Protein AF-A0A973HX67-F1 (afdb_monomer_lite)

Foldseek 3Di:
DVVLVVVCVVPVPPLVSQLVQQWADEPNDIDHNVRNVVQVVVVWDDDRRYTHHHDPPDDDDDDDDDDDDDDDDDDDDDDDPPPPPPQDPPQPPVRVVVVVVVVVVVVVLVVVVVVLLVQQLCFAPQVPFDWDDDDQATETERGDPVVSVVLVLLLVQLLVVVCVLDVFAFPDPDREYEAEYSDDVVLCVVPVDDLQDQWAADLVRLYTYGYQAAHFQQRGNSLSCQLRSLLSVCSGGAPCSVLFAPLLSLLSSCQRRVQWDAPPVVSHIDTLADNLLLLLLQLVCLVVVNADQQLCLQAPHPVRDDPSSSSVSNLLLSCCCPNPQVVLSSVLSVVSSVVSSPGRTGSVSSQVSCCVRQVGSVSVRVSSSVRSNPDDHDQQADDDPQKTAHLSNQKMKGHLDPQKDWDRPPADSFWNTKIDRPPAQAIETEGEDHCPDVPDDPVNCCVPPVVVVCVVFFPPWDKDWDDWLNWIKIKIKTWGDQPDPPPPPPDPDDDDDDDDDDDDDDDDDDDDDDDDDDDDDDDDDDDDDPPPDDPRPDTDMYMYIYTYDYDDSDDSADFGDDPVVCVVVSVGSDMTMGSHPPSDDPD

Sequence (587 aa):
MSAFQSAVEIDPNHEPSKIALGWGMVDGQWKNPEEAAALIDKGWRRDGANLFPPRAGVPAPKKPEKPEVASPPDSTRPGRITTPESILGKLTPQEQRRREKELERRREEREKFEEKKRREYEGVPWPHRSVIKSRNWQIECNSTPEVARTYQWIMEALSSTLGKIFKAPDVRSQRPVVKIYRNHDEFMLKTGMGGGVGGFYQPDSQNVVAYHGTFGLTGTTYTVLAHEGTHAFQGKKLARMGNYPNWFIEGMAVYFGDGSKLDYKKKKLVTGLIPRDRLFHIQEKISEGRHTPLSKLGGLPRNRFSGTHYADSWSVMHYLINGPDSKKGQRFLVDYWKLGERRRVGQRQFNDLAERYFDDIDQMEASWQEYVLSLKPDPAGEVDEDRFTSMDFMFSIVRPDERWQYVLDEIQDRDLVLMRIPETRNEIRVRILSKTEDTQRPQDWIDSELLPALRKKYRDVRTLSGDLGGLDAYVFEFYDRPPEPKKTEEEEGAGEAGEKGAGAGDTTGFSQKQGLSPQQDPPEPEGESEEAAEPAPEPLKHRSYILVGVSNAYELRGSFEQAQFNALLADLEWVAFSFEKILRNRW

Radius of gyration: 33.23 Å; chains: 1; bounding box: 86×93×93 Å

Structure (mmCIF, N/CA/C/O backbone):
data_AF-A0A973HX67-F1
#
_entry.id   AF-A0A973HX67-F1
#
loop_
_atom_site.group_PDB
_atom_site.id
_atom_site.type_symbol
_atom_site.label_atom_id
_atom_site.label_alt_id
_atom_site.label_comp_id
_atom_site.label_asym_id
_atom_site.label_entity_id
_atom_site.label_seq_id
_atom_site.pdbx_PDB_ins_code
_atom_site.Cartn_x
_atom_site.Cartn_y
_atom_site.Cartn_z
_atom_site.occupancy
_atom_site.B_iso_or_equiv
_atom_site.auth_seq_id
_atom_site.auth_comp_id
_atom_site.auth_asym_id
_atom_site.auth_atom_id
_atom_site.pdbx_PDB_model_num
ATOM 1 N N . MET A 1 1 ? 14.175 -28.004 -15.456 1.00 50.84 1 MET A N 1
ATOM 2 C CA . MET A 1 1 ? 13.866 -29.344 -16.007 1.00 50.84 1 MET A CA 1
ATOM 3 C C . MET A 1 1 ? 14.115 -30.471 -15.003 1.00 50.84 1 MET A C 1
ATOM 5 O O . MET A 1 1 ? 13.206 -31.272 -14.850 1.00 50.84 1 MET A O 1
ATOM 9 N N . SER A 1 2 ? 15.239 -30.520 -14.266 1.00 58.53 2 SER A N 1
ATOM 10 C CA . SER A 1 2 ? 15.505 -31.639 -13.331 1.00 58.53 2 SER A CA 1
ATOM 11 C C . SER A 1 2 ? 14.494 -31.773 -12.180 1.00 58.53 2 SER A C 1
ATOM 13 O O . SER A 1 2 ? 14.138 -32.885 -11.819 1.00 58.53 2 SER A O 1
ATOM 15 N N . ALA A 1 3 ? 13.945 -30.667 -11.660 1.00 62.31 3 ALA A N 1
ATOM 16 C CA . ALA A 1 3 ? 12.949 -30.710 -10.581 1.00 62.31 3 ALA A CA 1
ATOM 17 C C . ALA A 1 3 ? 11.626 -31.391 -10.987 1.00 62.31 3 ALA A C 1
ATOM 19 O O . ALA A 1 3 ? 11.030 -32.108 -10.188 1.00 62.31 3 ALA A O 1
ATOM 20 N N . PHE A 1 4 ? 11.180 -31.209 -12.236 1.00 64.19 4 PHE A N 1
ATOM 21 C CA . PHE A 1 4 ? 9.968 -31.861 -12.737 1.00 64.19 4 PHE A CA 1
ATOM 22 C C . PHE A 1 4 ? 10.191 -33.355 -12.984 1.00 64.19 4 PHE A C 1
ATOM 24 O O . PHE A 1 4 ? 9.282 -34.142 -12.746 1.00 64.19 4 PHE A O 1
ATOM 31 N N . GLN A 1 5 ? 11.400 -33.752 -13.402 1.00 72.75 5 GLN A N 1
ATOM 32 C CA . GLN A 1 5 ? 11.773 -35.164 -13.542 1.00 72.75 5 GLN A CA 1
ATOM 33 C C . GLN A 1 5 ? 11.762 -35.861 -12.179 1.00 72.75 5 GLN A C 1
ATOM 35 O O . GLN A 1 5 ? 11.058 -36.853 -12.023 1.00 72.75 5 GLN A O 1
ATOM 40 N N . SER A 1 6 ? 12.407 -35.276 -11.164 1.00 66.25 6 SER A N 1
ATOM 41 C CA . SER A 1 6 ? 12.395 -35.827 -9.801 1.00 66.25 6 SER A CA 1
ATOM 42 C C . SER A 1 6 ? 10.989 -35.890 -9.192 1.00 66.25 6 SER A C 1
ATOM 44 O O . SER A 1 6 ? 10.675 -36.822 -8.462 1.00 66.25 6 SER A O 1
ATOM 46 N N . ALA A 1 7 ? 10.110 -34.934 -9.508 1.00 70.00 7 ALA A N 1
ATOM 47 C CA . ALA A 1 7 ? 8.719 -34.975 -9.059 1.00 70.00 7 ALA A CA 1
ATOM 48 C C . ALA A 1 7 ? 7.911 -36.116 -9.711 1.00 70.00 7 ALA A C 1
ATOM 50 O O . ALA A 1 7 ? 7.092 -36.719 -9.028 1.00 70.00 7 ALA A O 1
ATOM 51 N N . VAL A 1 8 ? 8.160 -36.447 -10.987 1.00 77.56 8 VAL A N 1
ATOM 52 C CA . VAL A 1 8 ? 7.535 -37.606 -11.663 1.00 77.56 8 VAL A CA 1
ATOM 53 C C . VAL A 1 8 ? 8.144 -38.937 -11.201 1.00 77.56 8 VAL A C 1
ATOM 55 O O . VAL A 1 8 ? 7.456 -39.951 -11.188 1.00 77.56 8 VAL A O 1
ATOM 58 N N . GLU A 1 9 ? 9.411 -38.953 -10.782 1.00 75.19 9 GLU A N 1
ATOM 59 C CA . GLU A 1 9 ? 10.041 -40.134 -10.167 1.00 75.19 9 GLU A CA 1
ATOM 60 C C . GLU A 1 9 ? 9.460 -40.451 -8.779 1.00 75.19 9 GLU A C 1
ATOM 62 O O . GLU A 1 9 ? 9.309 -41.620 -8.430 1.00 75.19 9 GLU A O 1
ATOM 67 N N . ILE A 1 10 ? 9.123 -39.419 -7.995 1.00 75.69 10 ILE A N 1
ATOM 68 C CA . ILE A 1 10 ? 8.521 -39.559 -6.659 1.00 75.69 10 ILE A CA 1
ATOM 69 C C . ILE A 1 10 ? 7.017 -39.853 -6.753 1.00 75.69 10 ILE A C 1
ATOM 71 O O . ILE A 1 10 ? 6.517 -40.718 -6.036 1.00 75.69 10 ILE A O 1
ATOM 75 N N . ASP A 1 11 ? 6.302 -39.148 -7.630 1.00 75.06 11 ASP A N 1
ATOM 76 C CA . ASP A 1 11 ? 4.889 -39.376 -7.928 1.00 75.06 11 ASP A CA 1
ATOM 77 C C . ASP A 1 11 ? 4.689 -39.495 -9.450 1.00 75.06 11 ASP A C 1
ATOM 79 O O . ASP A 1 11 ? 4.557 -38.485 -10.155 1.00 75.06 11 ASP A O 1
ATOM 83 N N . PRO A 1 12 ? 4.610 -40.735 -9.975 1.00 76.56 12 PRO A N 1
ATOM 84 C CA . PRO A 1 12 ? 4.397 -40.989 -11.394 1.00 76.56 12 PRO A CA 1
ATOM 85 C C . PRO A 1 12 ? 3.113 -40.386 -11.959 1.00 76.56 12 PRO A C 1
ATOM 87 O O . PRO A 1 12 ? 2.984 -40.318 -13.178 1.00 76.56 12 PRO A O 1
ATOM 90 N N . ASN A 1 13 ? 2.161 -39.946 -11.133 1.00 76.19 13 ASN A N 1
ATOM 91 C CA . ASN A 1 13 ? 0.912 -39.321 -11.564 1.00 76.19 13 ASN A CA 1
ATOM 92 C C . ASN A 1 13 ? 0.869 -37.809 -11.317 1.00 76.19 13 ASN A C 1
ATOM 94 O O . ASN A 1 13 ? -0.180 -37.207 -11.528 1.00 76.19 13 ASN A O 1
ATOM 98 N N . HIS A 1 14 ? 1.992 -37.178 -10.960 1.00 81.06 14 HIS A N 1
ATOM 99 C CA . HIS A 1 14 ? 2.055 -35.740 -10.709 1.00 81.06 14 HIS A CA 1
ATOM 100 C C . HIS A 1 14 ? 1.820 -34.919 -11.993 1.00 81.06 14 HIS A C 1
ATOM 102 O O . HIS A 1 14 ? 2.750 -34.563 -12.730 1.00 81.06 14 HIS A O 1
ATOM 108 N N . GLU A 1 15 ? 0.549 -34.615 -12.267 1.00 78.81 15 GLU A N 1
ATOM 109 C CA . GLU A 1 15 ? 0.074 -33.979 -13.502 1.00 78.81 15 GLU A CA 1
ATOM 110 C C . GLU A 1 15 ? 0.782 -32.655 -13.833 1.00 78.81 15 GLU A C 1
ATOM 112 O O . GLU A 1 15 ? 1.207 -32.499 -14.981 1.00 78.81 15 GLU A O 1
ATOM 117 N N . PRO A 1 16 ? 1.026 -31.730 -12.877 1.00 77.06 16 PRO A N 1
ATOM 118 C CA . PRO A 1 16 ? 1.705 -30.470 -13.185 1.00 77.06 16 PRO A CA 1
ATOM 119 C C . PRO A 1 16 ? 3.123 -30.677 -13.732 1.00 77.06 16 PRO A C 1
ATOM 121 O O . PRO A 1 16 ? 3.551 -29.970 -14.645 1.00 77.06 16 PRO A O 1
ATOM 124 N N . SER A 1 17 ? 3.839 -31.686 -13.222 1.00 78.88 17 SER A N 1
ATOM 125 C CA . SER A 1 17 ? 5.195 -32.009 -13.682 1.00 78.88 17 SER A CA 1
ATOM 126 C C . SER A 1 17 ? 5.180 -32.698 -15.041 1.00 78.88 17 SER A C 1
ATOM 128 O O . SER A 1 17 ? 6.027 -32.402 -15.878 1.00 78.88 17 SER A O 1
ATOM 130 N N . LYS A 1 18 ? 4.198 -33.568 -15.304 1.00 78.81 18 LYS A N 1
ATOM 131 C CA . LYS A 1 18 ? 4.000 -34.194 -16.620 1.00 78.81 18 LYS A CA 1
ATOM 132 C C . LYS A 1 18 ? 3.695 -33.161 -17.704 1.00 78.81 18 LYS A C 1
ATOM 134 O O . LYS A 1 18 ? 4.335 -33.177 -18.755 1.00 78.81 18 LYS A O 1
ATOM 139 N N . ILE A 1 19 ? 2.802 -32.211 -17.426 1.00 79.12 19 ILE A N 1
ATOM 140 C CA . ILE A 1 19 ? 2.487 -31.104 -18.342 1.00 79.12 19 ILE A CA 1
ATOM 141 C C . ILE A 1 19 ? 3.739 -30.255 -18.600 1.00 79.12 19 ILE A C 1
ATOM 143 O O . ILE A 1 19 ? 4.070 -30.000 -19.757 1.00 79.12 19 ILE A O 1
ATOM 147 N N . ALA A 1 20 ? 4.478 -29.885 -17.545 1.00 76.50 20 ALA A N 1
ATOM 148 C CA . ALA A 1 20 ? 5.711 -29.100 -17.653 1.00 76.50 20 ALA A CA 1
ATOM 149 C C . ALA A 1 20 ? 6.842 -29.827 -18.408 1.00 76.50 20 ALA A C 1
ATOM 151 O O . ALA A 1 20 ? 7.675 -29.182 -19.043 1.00 76.50 20 ALA A O 1
ATOM 152 N N . LEU A 1 21 ? 6.868 -31.163 -18.367 1.00 79.56 21 LEU A N 1
ATOM 153 C CA . LEU A 1 21 ? 7.799 -32.005 -19.127 1.00 79.56 21 LEU A CA 1
ATOM 154 C C . LEU A 1 21 ? 7.340 -32.282 -20.565 1.00 79.56 21 LEU A C 1
ATOM 156 O O . LEU A 1 21 ? 8.041 -32.973 -21.296 1.00 79.56 21 LEU A O 1
ATOM 160 N N . GLY A 1 22 ? 6.184 -31.760 -20.981 1.00 79.75 22 GLY A N 1
ATOM 161 C CA . GLY A 1 22 ? 5.682 -31.891 -22.347 1.00 79.75 22 GLY A CA 1
ATOM 162 C C . GLY A 1 22 ? 4.830 -33.134 -22.609 1.00 79.75 22 GLY A C 1
ATOM 163 O O . GLY A 1 22 ? 4.417 -33.327 -23.750 1.00 79.75 22 GLY A O 1
ATOM 164 N N . TRP A 1 23 ? 4.492 -33.923 -21.585 1.00 85.81 23 TRP A N 1
ATOM 165 C CA . TRP A 1 23 ? 3.574 -35.061 -21.712 1.00 85.81 23 TRP A CA 1
ATOM 166 C C . TRP A 1 23 ? 2.182 -34.577 -22.127 1.00 85.81 23 TRP A C 1
ATOM 168 O O . TRP A 1 23 ? 1.783 -33.465 -21.775 1.00 85.81 23 TRP A O 1
ATOM 178 N N . GLY A 1 24 ? 1.442 -35.400 -22.862 1.00 86.94 24 GLY A N 1
ATOM 179 C CA . GLY A 1 24 ? 0.068 -35.112 -23.286 1.00 86.94 24 GLY A CA 1
ATOM 180 C C . GLY A 1 24 ? -0.864 -36.266 -22.941 1.00 86.94 24 GLY A C 1
ATOM 181 O O . GLY A 1 24 ? -0.402 -37.371 -22.709 1.00 86.94 24 GLY A O 1
ATOM 182 N N . MET A 1 25 ? -2.167 -36.037 -22.890 1.00 86.25 25 MET A N 1
ATOM 183 C CA . MET A 1 25 ? -3.169 -37.018 -22.487 1.00 86.25 25 MET A CA 1
ATOM 184 C C . MET A 1 25 ? -4.097 -37.313 -23.661 1.00 86.25 25 MET A C 1
ATOM 186 O O . MET A 1 25 ? -4.656 -36.395 -24.255 1.00 86.25 25 MET A O 1
ATOM 190 N N . VAL A 1 26 ? -4.248 -38.590 -24.002 1.00 86.50 26 VAL A N 1
ATOM 191 C CA . VAL A 1 26 ? -5.159 -39.078 -25.047 1.00 86.50 26 VAL A CA 1
ATOM 192 C C . VAL A 1 26 ? -6.056 -40.125 -24.407 1.00 86.50 26 VAL A C 1
ATOM 194 O O . VAL A 1 26 ? -5.541 -41.083 -23.836 1.00 86.50 26 VAL A O 1
ATOM 197 N N . ASP A 1 27 ? -7.374 -39.929 -24.463 1.00 79.25 27 ASP A N 1
ATOM 198 C CA . ASP A 1 27 ? -8.377 -40.862 -23.923 1.00 79.25 27 ASP A CA 1
ATOM 199 C C . ASP A 1 27 ? -8.096 -41.303 -22.468 1.00 79.25 27 ASP A C 1
ATOM 201 O O . ASP A 1 27 ? -8.206 -42.475 -22.111 1.00 79.25 27 ASP A O 1
ATOM 205 N N . GLY A 1 28 ? -7.678 -40.357 -21.616 1.00 77.19 28 GLY A N 1
ATOM 206 C CA . GLY A 1 28 ? -7.361 -40.606 -20.202 1.00 77.19 28 GLY A CA 1
ATOM 207 C C . GLY A 1 28 ? -6.001 -41.270 -19.944 1.00 77.19 28 GLY A C 1
ATOM 208 O O . GLY A 1 28 ? -5.683 -41.584 -18.798 1.00 77.19 28 GLY A O 1
ATOM 209 N N . GLN A 1 29 ? -5.177 -41.473 -20.977 1.00 83.38 29 GLN A N 1
ATOM 210 C CA . GLN A 1 29 ? -3.830 -42.028 -20.851 1.00 83.38 29 GLN A CA 1
ATOM 211 C C . GLN A 1 29 ? -2.751 -40.989 -21.144 1.00 83.38 29 GLN A C 1
ATOM 213 O O . GLN A 1 29 ? -2.754 -40.332 -22.185 1.00 83.38 29 GLN A O 1
ATOM 218 N N . TRP A 1 30 ? -1.774 -40.894 -20.243 1.00 85.12 30 TRP A N 1
ATOM 219 C CA . TRP A 1 30 ? -0.587 -40.069 -20.429 1.00 85.12 30 TRP A CA 1
ATOM 220 C C . TRP A 1 30 ? 0.337 -40.660 -21.502 1.00 85.12 30 TRP A C 1
ATOM 222 O O . TRP A 1 30 ? 0.787 -41.799 -21.400 1.00 85.12 30 TRP A O 1
ATOM 232 N N . LYS A 1 31 ? 0.638 -39.846 -22.507 1.00 86.94 31 LYS A N 1
ATOM 233 C CA . LYS A 1 31 ? 1.647 -40.034 -23.544 1.00 86.94 31 LYS A CA 1
ATOM 234 C C . LYS A 1 31 ? 2.900 -39.267 -23.167 1.00 86.94 31 LYS A C 1
ATOM 236 O O . LYS A 1 31 ? 2.824 -38.123 -22.704 1.00 86.94 31 LYS A O 1
ATOM 241 N N . ASN A 1 32 ? 4.046 -39.909 -23.345 1.00 88.19 32 ASN A N 1
ATOM 242 C CA . ASN A 1 32 ? 5.330 -39.285 -23.052 1.00 88.19 32 ASN A CA 1
ATOM 243 C C . ASN A 1 32 ? 5.604 -38.115 -24.032 1.00 88.19 32 ASN A C 1
ATOM 245 O O . ASN A 1 32 ? 4.876 -37.948 -25.015 1.00 88.19 32 ASN A O 1
ATOM 249 N N . PRO A 1 33 ? 6.621 -37.273 -23.785 1.00 85.81 33 PRO A N 1
ATOM 250 C CA . PRO A 1 33 ? 6.862 -36.084 -24.605 1.00 85.81 33 PRO A CA 1
ATOM 251 C C . PRO A 1 33 ? 7.131 -36.385 -26.087 1.00 85.81 33 PRO A C 1
ATOM 253 O O . PRO A 1 33 ? 6.707 -35.611 -26.942 1.00 85.81 33 PRO A O 1
ATOM 256 N N . GLU A 1 34 ? 7.780 -37.509 -26.406 1.00 82.19 34 GLU A N 1
ATOM 257 C CA . GLU A 1 34 ? 8.053 -37.916 -27.793 1.00 82.19 34 GLU A CA 1
ATOM 258 C C . GLU A 1 34 ? 6.766 -38.331 -28.517 1.00 82.19 34 GLU A C 1
ATOM 260 O O . GLU A 1 34 ? 6.509 -37.903 -29.642 1.00 82.19 34 GLU A O 1
ATOM 265 N N . GLU A 1 35 ? 5.908 -39.106 -27.853 1.00 83.62 35 GLU A N 1
ATOM 266 C CA . GLU A 1 35 ? 4.601 -39.513 -28.374 1.00 83.62 35 GLU A CA 1
ATOM 267 C C . GLU A 1 35 ? 3.657 -38.317 -28.547 1.00 83.62 35 GLU A C 1
ATOM 269 O O . GLU A 1 35 ? 2.962 -38.207 -29.559 1.00 83.62 35 GLU A O 1
ATOM 274 N N . ALA A 1 36 ? 3.645 -37.401 -27.575 1.00 85.50 36 ALA A N 1
ATOM 275 C CA . ALA A 1 36 ? 2.859 -36.176 -27.632 1.00 85.50 36 ALA A CA 1
ATOM 276 C C . ALA A 1 36 ? 3.314 -35.274 -28.789 1.00 85.50 36 ALA A C 1
ATOM 278 O O . ALA A 1 36 ? 2.476 -34.782 -29.547 1.00 85.50 36 ALA A O 1
ATOM 279 N N . ALA A 1 37 ? 4.628 -35.109 -28.976 1.00 81.75 37 ALA A N 1
ATOM 280 C CA . ALA A 1 37 ? 5.190 -34.376 -30.108 1.00 81.75 37 ALA A CA 1
ATOM 281 C C . ALA A 1 37 ? 4.838 -35.040 -31.450 1.00 81.75 37 ALA A C 1
ATOM 283 O O . ALA A 1 37 ? 4.405 -34.354 -32.373 1.00 81.75 37 ALA A O 1
ATOM 284 N N . ALA A 1 38 ? 4.917 -36.373 -31.543 1.00 82.62 38 ALA A N 1
ATOM 285 C CA . ALA A 1 38 ? 4.546 -37.114 -32.750 1.00 82.62 38 ALA A CA 1
ATOM 286 C C . ALA A 1 38 ? 3.052 -36.987 -33.106 1.00 82.62 38 ALA A C 1
ATOM 288 O O . ALA A 1 38 ? 2.689 -37.031 -34.282 1.00 82.62 38 ALA A O 1
ATOM 289 N N . LEU A 1 39 ? 2.168 -36.842 -32.113 1.00 82.69 39 LEU A N 1
ATOM 290 C CA . LEU A 1 39 ? 0.741 -36.594 -32.338 1.00 82.69 39 LEU A CA 1
ATOM 291 C C . LEU A 1 39 ? 0.483 -35.159 -32.807 1.00 82.69 39 LEU A C 1
ATOM 293 O O . LEU A 1 39 ? -0.290 -34.956 -33.745 1.00 82.69 39 LEU A O 1
ATOM 297 N N . ILE A 1 40 ? 1.163 -34.178 -32.213 1.00 80.81 40 ILE A N 1
ATOM 298 C CA . ILE A 1 40 ? 1.094 -32.777 -32.651 1.00 80.81 40 ILE A CA 1
ATOM 299 C C . ILE A 1 40 ? 1.588 -32.644 -34.102 1.00 80.81 40 ILE A C 1
ATOM 301 O O . ILE A 1 40 ? 0.913 -32.012 -34.914 1.00 80.81 40 ILE A O 1
ATOM 305 N N . ASP A 1 41 ? 2.672 -33.335 -34.471 1.00 78.19 41 ASP A N 1
ATOM 306 C CA . ASP A 1 41 ? 3.171 -33.404 -35.856 1.00 78.19 41 ASP A CA 1
ATOM 307 C C . ASP A 1 41 ? 2.158 -34.043 -36.825 1.00 78.19 41 ASP A C 1
ATOM 309 O O . ASP A 1 41 ? 2.099 -33.686 -38.002 1.00 78.19 41 ASP A O 1
ATOM 313 N N . LYS A 1 42 ? 1.300 -34.947 -36.333 1.00 77.00 42 LYS A N 1
ATOM 314 C CA . LYS A 1 42 ? 0.172 -35.532 -37.085 1.00 77.00 42 LYS A CA 1
ATOM 315 C C . LYS A 1 42 ? -1.075 -34.635 -37.111 1.00 77.00 42 LYS A C 1
ATOM 317 O O . LYS A 1 42 ? -2.135 -35.076 -37.555 1.00 77.00 42 LYS A O 1
ATOM 322 N N . GLY A 1 43 ? -0.974 -33.391 -36.641 1.00 76.44 43 GLY A N 1
ATOM 323 C CA . GLY A 1 43 ? -2.050 -32.399 -36.663 1.00 76.44 43 GLY A CA 1
ATOM 324 C C . GLY A 1 43 ? -2.993 -32.443 -35.458 1.00 76.44 43 GLY A C 1
ATOM 325 O O . GLY A 1 43 ? -4.066 -31.839 -35.508 1.00 76.44 43 GLY A O 1
ATOM 326 N N . TRP A 1 44 ? -2.629 -33.149 -34.383 1.00 85.44 44 TRP A N 1
ATOM 327 C CA . TRP A 1 44 ? -3.400 -33.122 -33.140 1.00 85.44 44 TRP A CA 1
ATOM 328 C C . TRP A 1 44 ? -3.247 -31.771 -32.438 1.00 85.44 44 TRP A C 1
ATOM 330 O O . TRP A 1 44 ? -2.169 -31.176 -32.415 1.00 85.44 44 TRP A O 1
ATOM 340 N N . ARG A 1 45 ? -4.339 -31.277 -31.852 1.00 81.44 45 ARG A N 1
ATOM 341 C CA . ARG A 1 45 ? -4.354 -30.028 -31.079 1.00 81.44 45 ARG A CA 1
ATOM 342 C C . ARG A 1 45 ? -4.118 -30.317 -29.605 1.00 81.44 45 ARG A C 1
ATOM 344 O O . ARG A 1 45 ? -4.604 -31.320 -29.097 1.00 81.44 45 ARG A O 1
ATOM 351 N N . ARG A 1 46 ? -3.417 -29.415 -28.921 1.00 82.88 46 ARG A N 1
ATOM 352 C CA . ARG A 1 46 ? -3.163 -29.494 -27.480 1.00 82.88 46 ARG A CA 1
ATOM 353 C C . ARG A 1 46 ? -3.962 -28.426 -26.743 1.00 82.88 46 ARG A C 1
ATOM 355 O O . ARG A 1 46 ? -3.894 -27.261 -27.121 1.00 82.88 46 ARG A O 1
ATOM 362 N N . ASP A 1 47 ? -4.660 -28.832 -25.692 1.00 75.31 47 ASP A N 1
ATOM 363 C CA . ASP A 1 47 ? -5.355 -27.951 -24.754 1.00 75.31 47 ASP A CA 1
ATOM 364 C C . ASP A 1 47 ? -5.036 -28.405 -23.322 1.00 75.31 47 ASP A C 1
ATOM 366 O O . ASP A 1 47 ? -5.474 -29.464 -22.859 1.00 75.31 47 ASP A O 1
ATOM 370 N N . GLY A 1 48 ? -4.159 -27.653 -22.656 1.00 75.00 48 GLY A N 1
ATOM 371 C CA . GLY A 1 48 ? -3.577 -28.042 -21.374 1.00 75.00 48 GLY A CA 1
ATOM 372 C C . GLY A 1 48 ? -2.865 -29.401 -21.439 1.00 75.00 48 GLY A C 1
ATOM 373 O O . GLY A 1 48 ? -1.856 -29.571 -22.139 1.00 75.00 48 GLY A O 1
ATOM 374 N N . ALA A 1 49 ? -3.386 -30.364 -20.677 1.00 80.44 49 ALA A N 1
ATOM 375 C CA . ALA A 1 49 ? -2.913 -31.744 -20.677 1.00 80.44 49 ALA A CA 1
ATOM 376 C C . ALA A 1 49 ? -3.446 -32.557 -21.865 1.00 80.44 49 ALA A C 1
ATOM 378 O O . ALA A 1 49 ? -2.787 -33.507 -22.265 1.00 80.44 49 ALA A O 1
ATOM 379 N N . ASN A 1 50 ? -4.595 -32.205 -22.444 1.00 84.38 50 ASN A N 1
ATOM 380 C CA . ASN A 1 50 ? -5.306 -33.055 -23.397 1.00 84.38 50 ASN A CA 1
ATOM 381 C C . ASN A 1 50 ? -4.838 -32.840 -24.842 1.00 84.38 50 ASN A C 1
ATOM 383 O O . ASN A 1 50 ? -4.610 -31.714 -25.288 1.00 84.38 50 ASN A O 1
ATOM 387 N N . LEU A 1 51 ? -4.716 -33.939 -25.585 1.00 85.31 51 LEU A N 1
ATOM 388 C CA . LEU A 1 51 ? -4.446 -33.972 -27.018 1.00 85.31 51 LEU A CA 1
ATOM 389 C C . LEU A 1 51 ? -5.700 -34.441 -27.759 1.00 85.31 51 LEU A C 1
ATOM 391 O O . LEU A 1 51 ? -6.223 -35.523 -27.501 1.00 85.31 51 LEU A O 1
ATOM 395 N N . PHE A 1 52 ? -6.149 -33.637 -28.719 1.00 80.75 52 PHE A N 1
ATOM 396 C CA . PHE A 1 52 ? -7.346 -33.883 -29.515 1.00 80.75 52 PHE A CA 1
ATOM 397 C C . PHE A 1 52 ? -6.997 -34.179 -30.975 1.00 80.75 52 PHE A C 1
ATOM 399 O O . PHE A 1 52 ? -6.148 -33.485 -31.547 1.00 80.75 52 PHE A O 1
ATOM 406 N N . PRO A 1 53 ? -7.675 -35.144 -31.619 1.00 80.94 53 PRO A N 1
ATOM 407 C CA . PRO A 1 53 ? -7.435 -35.454 -33.019 1.00 80.94 53 PRO A CA 1
ATOM 408 C C . PRO A 1 53 ? -7.779 -34.263 -33.932 1.00 80.94 53 PRO A C 1
ATOM 410 O O . PRO A 1 53 ? -8.648 -33.440 -33.607 1.00 80.94 53 PRO A O 1
ATOM 413 N N . PRO A 1 54 ? -7.119 -34.147 -35.097 1.00 76.75 54 PRO A N 1
ATOM 414 C CA . PRO A 1 54 ? -7.461 -33.142 -36.096 1.00 76.75 54 PRO A CA 1
ATOM 415 C C . PRO A 1 54 ? -8.939 -33.258 -36.500 1.00 76.75 54 PRO A C 1
ATOM 417 O O . PRO A 1 54 ? -9.456 -34.352 -36.722 1.00 76.75 54 PRO A O 1
ATOM 420 N N . ARG A 1 55 ? -9.636 -32.116 -36.620 1.00 64.81 55 ARG A N 1
ATOM 421 C CA . ARG A 1 55 ? -11.010 -32.098 -37.158 1.00 64.81 55 ARG A CA 1
ATOM 422 C C . ARG A 1 55 ? -10.953 -32.523 -38.626 1.00 64.81 55 ARG A C 1
ATOM 424 O O . ARG A 1 55 ? -10.175 -31.947 -39.386 1.00 64.81 55 ARG A O 1
ATOM 431 N N . ALA A 1 56 ? -11.789 -33.484 -39.015 1.00 45.50 56 ALA A N 1
ATOM 432 C CA . ALA A 1 56 ? -11.932 -33.894 -40.407 1.00 45.50 56 ALA A CA 1
ATOM 433 C C . ALA A 1 56 ? -12.231 -32.666 -41.291 1.00 45.50 56 ALA A C 1
ATOM 435 O O . ALA A 1 56 ? -13.185 -31.936 -41.028 1.00 45.50 56 ALA A O 1
ATOM 436 N N . GLY A 1 57 ? -11.392 -32.426 -42.307 1.00 51.25 57 GLY A N 1
ATOM 437 C CA . GLY A 1 57 ? -11.598 -31.374 -43.312 1.00 51.25 57 GLY A CA 1
ATOM 438 C C . GLY A 1 57 ? -10.632 -30.181 -43.300 1.00 51.25 57 GLY A C 1
ATOM 439 O O . GLY A 1 57 ? -10.833 -29.269 -44.094 1.00 51.25 57 GLY A O 1
ATOM 440 N N . VAL A 1 58 ? -9.580 -30.160 -42.467 1.00 44.59 58 VAL A N 1
ATOM 441 C CA . VAL A 1 58 ? -8.560 -29.085 -42.495 1.00 44.59 58 VAL A CA 1
ATOM 442 C C . VAL A 1 58 ? -7.184 -29.664 -42.872 1.00 44.59 58 VAL A C 1
ATOM 444 O O . VAL A 1 58 ? -6.720 -30.564 -42.171 1.00 44.59 58 VAL A O 1
ATOM 447 N N . PRO A 1 59 ? -6.514 -29.199 -43.948 1.00 38.16 59 PRO A N 1
ATOM 448 C CA . PRO A 1 59 ? -5.192 -29.698 -44.322 1.00 38.16 59 PRO A CA 1
ATOM 449 C C . PRO A 1 59 ? -4.125 -29.259 -43.309 1.00 38.16 59 PRO A C 1
ATOM 451 O O . PRO A 1 59 ? -4.154 -28.131 -42.817 1.00 38.16 59 PRO A O 1
ATOM 454 N N . ALA A 1 60 ? -3.169 -30.146 -43.019 1.00 38.69 60 ALA A N 1
ATOM 455 C CA . ALA A 1 60 ? -2.041 -29.869 -42.129 1.00 38.69 60 ALA A CA 1
ATOM 456 C C . ALA A 1 60 ? -1.176 -28.694 -42.643 1.00 38.69 60 ALA A C 1
ATOM 458 O O . ALA A 1 60 ? -0.980 -28.567 -43.857 1.00 38.69 60 ALA A O 1
ATOM 459 N N . PRO A 1 61 ? -0.625 -27.845 -41.754 1.00 37.25 61 PRO A N 1
ATOM 460 C CA . PRO A 1 61 ? 0.248 -26.753 -42.163 1.00 37.25 61 PRO A CA 1
ATOM 461 C C . PRO A 1 61 ? 1.568 -27.310 -42.713 1.00 37.25 61 PRO A C 1
ATOM 463 O O . PRO A 1 61 ? 2.254 -28.094 -42.058 1.00 37.25 61 PRO A O 1
ATOM 466 N N . LYS A 1 62 ? 1.930 -26.908 -43.937 1.00 35.81 62 LYS A N 1
ATOM 467 C CA . LYS A 1 62 ? 3.227 -27.242 -44.541 1.00 35.81 62 LYS A CA 1
ATOM 468 C C . LYS A 1 62 ? 4.358 -26.554 -43.770 1.00 35.81 62 LYS A C 1
ATOM 470 O O . LYS A 1 62 ? 4.303 -25.354 -43.512 1.00 35.81 62 LYS A O 1
ATOM 475 N N . LYS A 1 63 ? 5.399 -27.329 -43.453 1.00 32.75 63 LYS A N 1
ATOM 476 C CA . LYS A 1 63 ? 6.696 -26.854 -42.943 1.00 32.75 63 LYS A CA 1
ATOM 477 C C . LYS A 1 63 ? 7.276 -25.805 -43.913 1.00 32.75 63 LYS A C 1
ATOM 479 O O . LYS A 1 63 ? 7.257 -26.068 -45.115 1.00 32.75 63 LYS A O 1
ATOM 484 N N . PRO A 1 64 ? 7.803 -24.658 -43.448 1.00 33.25 64 PRO A N 1
ATOM 485 C CA . PRO A 1 64 ? 8.459 -23.710 -44.340 1.00 33.25 64 PRO A CA 1
ATOM 486 C C . PRO A 1 64 ? 9.809 -24.277 -44.805 1.00 33.25 64 PRO A C 1
ATOM 488 O O . PRO A 1 64 ? 10.710 -24.513 -43.998 1.00 33.25 64 PRO A O 1
ATOM 491 N N . GLU A 1 65 ? 9.935 -24.515 -46.111 1.00 30.31 65 GLU A N 1
ATOM 492 C CA . GLU A 1 65 ? 11.217 -24.743 -46.781 1.00 30.31 65 GLU A CA 1
ATOM 493 C C . GLU A 1 65 ? 12.048 -23.451 -46.781 1.00 30.31 65 GLU A C 1
ATOM 495 O O . GLU A 1 65 ? 11.523 -22.346 -46.936 1.00 30.31 65 GLU A O 1
ATOM 500 N N . LYS A 1 66 ? 13.365 -23.598 -46.592 1.00 35.56 66 LYS A N 1
ATOM 501 C CA . LYS A 1 66 ? 14.347 -22.517 -46.756 1.00 35.56 66 LYS A CA 1
ATOM 502 C C . LYS A 1 66 ? 14.262 -21.959 -48.184 1.00 35.56 66 LYS A C 1
ATOM 504 O O . LYS A 1 66 ? 14.382 -22.758 -49.109 1.00 35.56 66 LYS A O 1
ATOM 509 N N . PRO A 1 67 ? 14.168 -20.635 -48.400 1.00 31.11 67 PRO A N 1
ATOM 510 C CA . PRO A 1 67 ? 14.323 -20.096 -49.741 1.00 31.11 67 PRO A CA 1
ATOM 511 C C . PRO A 1 67 ? 15.804 -20.058 -50.129 1.00 31.11 67 PRO A C 1
ATOM 513 O O . PRO A 1 67 ? 16.621 -19.404 -49.474 1.00 31.11 67 PRO A O 1
ATOM 516 N N . GLU A 1 68 ? 16.122 -20.766 -51.210 1.00 27.92 68 GLU A N 1
ATOM 517 C CA . GLU A 1 68 ? 17.273 -20.507 -52.070 1.00 27.92 68 GLU A CA 1
ATOM 518 C C . GLU A 1 68 ? 17.210 -19.091 -52.657 1.00 27.92 68 GLU A C 1
ATOM 520 O O . GLU A 1 68 ? 16.146 -18.527 -52.917 1.00 27.92 68 GLU A O 1
ATOM 525 N N . VAL A 1 69 ? 18.395 -18.525 -52.864 1.00 38.12 69 VAL A N 1
ATOM 526 C CA . VAL A 1 69 ? 18.630 -17.206 -53.445 1.00 38.12 69 VAL A CA 1
ATOM 527 C C . VAL A 1 69 ? 18.223 -17.216 -54.920 1.00 38.12 69 VAL A C 1
ATOM 529 O O . VAL A 1 69 ? 18.853 -17.891 -55.729 1.00 38.12 69 VAL A O 1
ATOM 532 N N . ALA A 1 70 ? 17.220 -16.416 -55.283 1.00 30.23 70 ALA A N 1
ATOM 533 C CA . ALA A 1 70 ? 16.926 -16.061 -56.667 1.00 30.23 70 ALA A CA 1
ATOM 534 C C . ALA A 1 70 ? 16.840 -14.533 -56.802 1.00 30.23 70 ALA A C 1
ATOM 536 O O . ALA A 1 70 ? 16.128 -13.859 -56.058 1.00 30.23 70 ALA A O 1
ATOM 537 N N . SER A 1 71 ? 17.617 -14.004 -57.746 1.00 29.31 71 SER A N 1
ATOM 538 C CA . SER A 1 71 ? 17.686 -12.597 -58.150 1.00 29.31 71 SER A CA 1
ATOM 539 C C . SER A 1 71 ? 16.322 -12.037 -58.602 1.00 29.31 71 SER A C 1
ATOM 541 O O . SER A 1 71 ? 15.474 -12.800 -59.068 1.00 29.31 71 SER A O 1
ATOM 543 N N . PRO A 1 72 ? 16.090 -10.713 -58.490 1.00 30.94 72 PRO A N 1
ATOM 544 C CA . PRO A 1 72 ? 14.758 -10.126 -58.634 1.00 30.94 72 PRO A CA 1
ATOM 545 C C . PRO A 1 72 ? 14.321 -9.982 -60.103 1.00 30.94 72 PRO A C 1
ATOM 547 O O . PRO A 1 72 ? 15.153 -9.632 -60.944 1.00 30.94 72 PRO A O 1
ATOM 550 N N . PRO A 1 73 ? 13.023 -10.164 -60.424 1.00 28.80 73 PRO A N 1
ATOM 551 C CA . PRO A 1 73 ? 12.455 -9.668 -61.663 1.00 28.80 73 PRO A CA 1
ATOM 552 C C . PRO A 1 73 ? 12.089 -8.182 -61.554 1.00 28.80 73 PRO A C 1
ATOM 554 O O . PRO A 1 73 ? 11.816 -7.634 -60.484 1.00 28.80 73 PRO A O 1
ATOM 557 N N . ASP A 1 74 ? 12.121 -7.575 -62.729 1.00 27.69 74 ASP A N 1
ATOM 558 C CA . ASP A 1 74 ? 12.128 -6.158 -63.037 1.00 27.69 74 ASP A CA 1
ATOM 559 C C . ASP A 1 74 ? 10.881 -5.376 -62.585 1.00 27.69 74 ASP A C 1
ATOM 561 O O . ASP A 1 74 ? 9.756 -5.871 -62.486 1.00 27.69 74 ASP A O 1
ATOM 565 N N . SER A 1 75 ? 11.139 -4.100 -62.342 1.00 40.97 75 SER A N 1
ATOM 566 C CA . SER A 1 75 ? 10.215 -3.022 -62.042 1.00 40.97 75 SER A CA 1
ATOM 567 C C . SER A 1 75 ? 9.172 -2.813 -63.145 1.00 40.97 75 SER A C 1
ATOM 569 O O . SER A 1 75 ? 9.529 -2.663 -64.306 1.00 40.97 75 SER A O 1
ATOM 571 N N . THR A 1 76 ? 7.881 -2.772 -62.781 1.00 35.50 76 THR A N 1
ATOM 572 C CA . THR A 1 76 ? 6.838 -1.860 -63.322 1.00 35.50 76 THR A CA 1
ATOM 573 C C . THR A 1 76 ? 5.423 -2.293 -62.897 1.00 35.50 76 THR A C 1
ATOM 575 O O . THR A 1 76 ? 4.760 -3.061 -63.586 1.00 35.50 76 THR A O 1
ATOM 578 N N . ARG A 1 77 ? 4.913 -1.753 -61.774 1.00 27.66 77 ARG A N 1
ATOM 579 C CA . ARG A 1 77 ? 3.496 -1.349 -61.584 1.00 27.66 77 ARG A CA 1
ATOM 580 C C . ARG A 1 77 ? 3.293 -0.557 -60.273 1.00 27.66 77 ARG A C 1
ATOM 582 O O . ARG A 1 77 ? 4.066 -0.744 -59.335 1.00 27.66 77 ARG A O 1
ATOM 589 N N . PRO A 1 78 ? 2.320 0.376 -60.235 1.00 35.56 78 PRO A N 1
ATOM 590 C CA . PRO A 1 78 ? 2.307 1.529 -59.338 1.00 35.56 78 PRO A CA 1
ATOM 591 C C . PRO A 1 78 ? 1.624 1.223 -58.000 1.00 35.56 78 PRO A C 1
ATOM 593 O O . PRO A 1 78 ? 0.634 0.502 -57.939 1.00 35.56 78 PRO A O 1
ATOM 596 N N . GLY A 1 79 ? 2.160 1.803 -56.930 1.00 30.33 79 GLY A N 1
ATOM 597 C CA . GLY A 1 79 ? 1.700 1.594 -55.552 1.00 30.33 79 GLY A CA 1
ATOM 598 C C . GLY A 1 79 ? 2.773 1.855 -54.493 1.00 30.33 79 GLY A C 1
ATOM 599 O O . GLY A 1 79 ? 2.557 1.602 -53.312 1.00 30.33 79 GLY A O 1
ATOM 600 N N . ARG A 1 80 ? 3.942 2.367 -54.896 1.00 25.30 80 ARG A N 1
ATOM 601 C CA . ARG A 1 80 ? 4.964 2.843 -53.971 1.00 25.30 80 ARG A CA 1
ATOM 602 C C . ARG A 1 80 ? 4.591 4.260 -53.559 1.00 25.30 80 ARG A C 1
ATOM 604 O O . ARG A 1 80 ? 4.842 5.206 -54.300 1.00 25.30 80 ARG A O 1
ATOM 611 N N . ILE A 1 81 ? 3.992 4.393 -52.380 1.00 27.08 81 ILE A N 1
ATOM 612 C CA . ILE A 1 81 ? 4.094 5.634 -51.618 1.00 27.08 81 ILE A CA 1
ATOM 613 C C . ILE A 1 81 ? 5.596 5.842 -51.428 1.00 27.08 81 ILE A C 1
ATOM 615 O O . ILE A 1 81 ? 6.264 5.085 -50.724 1.00 27.08 81 ILE A O 1
ATOM 619 N N . THR A 1 82 ? 6.149 6.796 -52.166 1.00 27.06 82 THR A N 1
ATOM 620 C CA . THR A 1 82 ? 7.468 7.347 -51.892 1.00 27.06 82 THR A CA 1
ATOM 621 C C . THR A 1 82 ? 7.427 7.849 -50.461 1.00 27.06 82 THR A C 1
ATOM 623 O O . THR A 1 82 ? 6.664 8.761 -50.150 1.00 27.06 82 THR A O 1
ATOM 626 N N . THR A 1 83 ? 8.194 7.202 -49.589 1.00 29.19 83 THR A N 1
ATOM 627 C CA . THR A 1 83 ? 8.511 7.704 -48.254 1.00 29.19 83 THR A CA 1
ATOM 628 C C . THR A 1 83 ? 8.853 9.186 -48.369 1.00 29.19 83 THR A C 1
ATOM 630 O O . THR A 1 83 ? 9.816 9.502 -49.076 1.00 29.19 83 THR A O 1
ATOM 633 N N . PRO A 1 84 ? 8.108 10.100 -47.725 1.00 30.81 84 PRO A N 1
ATOM 634 C CA . PRO A 1 84 ? 8.599 11.448 -47.549 1.00 30.81 84 PRO A CA 1
ATOM 635 C C . PRO A 1 84 ? 9.863 11.328 -46.709 1.00 30.81 84 PRO A C 1
ATOM 637 O O . PRO A 1 84 ? 9.836 10.861 -45.571 1.00 30.81 84 PRO A O 1
ATOM 640 N N . GLU A 1 85 ? 10.985 11.722 -47.289 1.00 32.69 85 GLU A N 1
ATOM 641 C CA . GLU A 1 85 ? 12.286 11.836 -46.637 1.00 32.69 85 GLU A CA 1
ATOM 642 C C . GLU A 1 85 ? 12.295 13.011 -45.627 1.00 32.69 85 GLU A C 1
ATOM 644 O O . GLU A 1 85 ? 13.273 13.739 -45.507 1.00 32.69 85 GLU A O 1
ATOM 649 N N . SER A 1 86 ? 11.177 13.247 -44.924 1.00 36.34 86 SER A N 1
ATOM 650 C CA . SER A 1 86 ? 10.868 14.521 -44.265 1.00 36.34 86 SER A CA 1
ATOM 651 C C . SER A 1 86 ? 10.325 14.412 -42.836 1.00 36.34 86 SER A C 1
ATOM 653 O O . SER A 1 86 ? 9.679 15.350 -42.381 1.00 36.34 86 SER A O 1
ATOM 655 N N . ILE A 1 87 ? 10.578 13.323 -42.101 1.00 35.50 87 ILE A N 1
ATOM 656 C CA . ILE A 1 87 ? 10.304 13.273 -40.644 1.00 35.50 87 ILE A CA 1
ATOM 657 C C . ILE A 1 87 ? 11.467 12.620 -39.888 1.00 35.50 87 ILE A C 1
ATOM 659 O O . ILE A 1 87 ? 11.304 11.739 -39.057 1.00 35.50 87 ILE A O 1
ATOM 663 N N . LEU A 1 88 ? 12.686 13.026 -40.224 1.00 37.16 88 LEU A N 1
ATOM 664 C CA . LEU A 1 88 ? 13.869 12.787 -39.408 1.00 37.16 88 LEU A CA 1
ATOM 665 C C . LEU A 1 88 ? 14.709 14.050 -39.534 1.00 37.16 88 LEU A C 1
ATOM 667 O O . LEU A 1 88 ? 15.449 14.215 -40.506 1.00 37.16 88 LEU A O 1
ATOM 671 N N . GLY A 1 89 ? 14.625 14.937 -38.542 1.00 42.62 89 GLY A N 1
ATOM 672 C CA . GLY A 1 89 ? 15.797 15.735 -38.218 1.00 42.62 89 GLY A CA 1
ATOM 673 C C . GLY A 1 89 ? 16.928 14.734 -38.001 1.00 42.62 89 GLY A C 1
ATOM 674 O O . GLY A 1 89 ? 16.904 13.966 -37.041 1.00 42.62 89 GLY A O 1
ATOM 675 N N . LYS A 1 90 ? 17.849 14.620 -38.967 1.00 50.75 90 LYS A N 1
ATOM 676 C CA . LYS A 1 90 ? 18.996 13.718 -38.856 1.00 50.75 90 LYS A CA 1
ATOM 677 C C . LYS A 1 90 ? 19.785 14.198 -37.648 1.00 50.75 90 LYS A C 1
ATOM 679 O O . LYS A 1 90 ? 20.488 15.200 -37.752 1.00 50.75 90 LYS A O 1
ATOM 684 N N . LEU A 1 91 ? 19.637 13.490 -36.524 1.00 54.41 91 LEU A N 1
ATOM 685 C CA . LEU A 1 91 ? 20.486 13.653 -35.347 1.00 54.41 91 LEU A CA 1
ATOM 686 C C . LEU A 1 91 ? 21.918 13.816 -35.835 1.00 54.41 91 LEU A C 1
ATOM 688 O O . LEU A 1 91 ? 22.390 13.032 -36.669 1.00 54.41 91 LEU A O 1
ATOM 692 N N . THR A 1 92 ? 22.589 14.849 -35.350 1.00 69.12 92 THR A N 1
ATOM 693 C CA . THR A 1 92 ? 23.963 15.122 -35.740 1.00 69.12 92 THR A CA 1
ATOM 694 C C . THR A 1 92 ? 24.830 13.891 -35.442 1.00 69.12 92 THR A C 1
ATOM 696 O O . THR A 1 92 ? 24.556 13.136 -34.502 1.00 69.12 92 THR A O 1
ATOM 699 N N . PRO A 1 93 ? 25.928 13.667 -36.183 1.00 71.31 93 PRO A N 1
ATOM 700 C CA . PRO A 1 93 ? 26.842 12.560 -35.895 1.00 71.31 93 PRO A CA 1
ATOM 701 C C . PRO A 1 93 ? 27.371 12.550 -34.448 1.00 71.31 93 PRO A C 1
ATOM 703 O O . PRO A 1 93 ? 27.780 11.504 -33.944 1.00 71.31 93 PRO A O 1
ATOM 706 N N . GLN A 1 94 ? 27.372 13.702 -33.765 1.00 66.81 94 GLN A N 1
ATOM 707 C CA . GLN A 1 94 ? 27.711 13.811 -32.345 1.00 66.81 94 GLN A CA 1
ATOM 708 C C . GLN A 1 94 ? 26.587 13.297 -31.433 1.00 66.81 94 GLN A C 1
ATOM 710 O O . GLN A 1 94 ? 26.867 12.559 -30.488 1.00 66.81 94 GLN A O 1
ATOM 715 N N . GLU A 1 95 ? 25.327 13.622 -31.725 1.00 64.38 95 GLU A N 1
ATOM 716 C CA . GLU A 1 95 ? 24.165 13.124 -30.978 1.00 64.38 95 GLU A CA 1
ATOM 717 C C . GLU A 1 95 ? 23.976 11.615 -31.149 1.00 64.38 95 GLU A C 1
ATOM 719 O O . GLU A 1 95 ? 23.691 10.925 -30.169 1.00 64.38 95 GLU A O 1
ATOM 724 N N . GLN A 1 96 ? 24.227 11.085 -32.351 1.00 60.91 96 GLN A N 1
ATOM 725 C CA . GLN A 1 96 ? 24.207 9.641 -32.613 1.00 60.91 96 GLN A CA 1
ATOM 726 C C . GLN A 1 96 ? 25.250 8.900 -31.763 1.00 60.91 96 GLN A C 1
ATOM 728 O O . GLN A 1 96 ? 24.906 7.966 -31.043 1.00 60.91 96 GLN A O 1
ATOM 733 N N . ARG A 1 97 ? 26.504 9.377 -31.732 1.00 69.00 97 ARG A N 1
ATOM 734 C CA . ARG A 1 97 ? 27.561 8.780 -30.889 1.00 69.00 97 ARG A CA 1
ATOM 735 C C . ARG A 1 97 ? 27.281 8.916 -29.393 1.00 69.00 97 ARG A C 1
ATOM 737 O O . ARG A 1 97 ? 27.632 8.026 -28.621 1.00 69.00 97 ARG A O 1
ATOM 744 N N . ARG A 1 98 ? 26.683 10.032 -28.954 1.00 68.12 98 ARG A N 1
ATOM 745 C CA . ARG A 1 98 ? 26.276 10.218 -27.550 1.00 68.12 98 ARG A CA 1
ATOM 746 C C . ARG A 1 98 ? 25.205 9.197 -27.165 1.00 68.12 98 ARG A C 1
ATOM 748 O O . ARG A 1 98 ? 25.302 8.599 -26.097 1.00 68.12 98 ARG A O 1
ATOM 755 N N . ARG A 1 99 ? 24.230 8.972 -28.050 1.00 62.12 99 ARG A N 1
ATOM 756 C CA . ARG A 1 99 ? 23.167 7.975 -27.880 1.00 62.12 99 ARG A CA 1
ATOM 757 C C . ARG A 1 99 ? 23.725 6.554 -27.827 1.00 62.12 99 ARG A C 1
ATOM 759 O O . ARG A 1 99 ? 23.377 5.821 -26.912 1.00 62.12 99 ARG A O 1
ATOM 766 N N . GLU A 1 100 ? 24.623 6.183 -28.737 1.00 65.38 100 GLU A N 1
ATOM 767 C CA . GLU A 1 100 ? 25.261 4.856 -28.742 1.00 65.38 100 GLU A CA 1
ATOM 768 C C . GLU A 1 100 ? 26.029 4.573 -27.444 1.00 65.38 100 GLU A C 1
ATOM 770 O O . GLU A 1 100 ? 25.828 3.527 -26.829 1.00 65.38 100 GLU A O 1
ATOM 775 N N . LYS A 1 101 ? 26.833 5.532 -26.966 1.00 71.00 101 LYS A N 1
ATOM 776 C CA . LYS A 1 101 ? 27.554 5.401 -25.687 1.00 71.00 101 LYS A CA 1
ATOM 777 C C . LYS A 1 101 ? 26.618 5.245 -24.492 1.00 71.00 101 LYS A C 1
ATOM 779 O O . LYS A 1 101 ? 26.889 4.454 -23.593 1.00 71.00 101 LYS A O 1
ATOM 784 N N . GLU A 1 102 ? 25.525 6.002 -24.468 1.00 64.56 102 GLU A N 1
ATOM 785 C CA . GLU A 1 102 ? 24.522 5.897 -23.408 1.00 64.56 102 GLU A CA 1
ATOM 786 C C . GLU A 1 102 ? 23.800 4.541 -23.445 1.00 64.56 102 GLU A C 1
ATOM 788 O O . GLU A 1 102 ? 23.566 3.940 -22.397 1.00 64.56 102 GLU A O 1
ATOM 793 N N . LEU A 1 103 ? 23.499 4.014 -24.636 1.00 56.97 103 LEU A N 1
ATOM 794 C CA . LEU A 1 103 ? 22.916 2.680 -24.803 1.00 56.97 103 LEU A CA 1
ATOM 795 C C . LEU A 1 103 ? 23.867 1.572 -24.336 1.00 56.97 103 LEU A C 1
ATOM 797 O O . LEU A 1 103 ? 23.426 0.632 -23.676 1.00 56.97 103 LEU A O 1
ATOM 801 N N . GLU A 1 104 ? 25.158 1.677 -24.642 1.00 66.81 104 GLU A N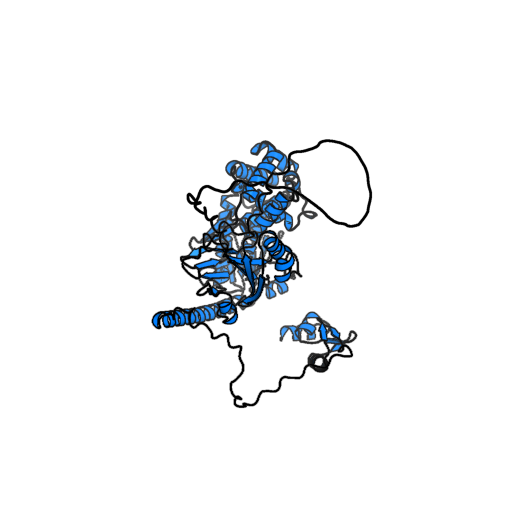 1
ATOM 802 C CA . GLU A 1 104 ? 26.164 0.704 -24.211 1.00 66.81 104 GLU A CA 1
ATOM 803 C C . GLU A 1 104 ? 26.355 0.723 -22.689 1.00 66.81 104 GLU A C 1
ATOM 805 O O . GLU A 1 104 ? 26.272 -0.324 -22.044 1.00 66.81 104 GLU A O 1
ATOM 810 N N . ARG A 1 105 ? 26.442 1.917 -22.085 1.00 69.38 105 ARG A N 1
ATOM 811 C CA . ARG A 1 105 ? 26.455 2.087 -20.623 1.00 69.38 105 ARG A CA 1
ATOM 812 C C . ARG A 1 105 ? 25.243 1.420 -19.963 1.00 69.38 105 ARG A C 1
ATOM 814 O O . ARG A 1 105 ? 25.394 0.703 -18.975 1.00 69.38 105 ARG A O 1
ATOM 821 N N . ARG A 1 106 ? 24.042 1.607 -20.526 1.00 60.88 106 ARG A N 1
ATOM 822 C CA . ARG A 1 106 ? 22.805 0.972 -20.032 1.00 60.88 106 ARG A CA 1
ATOM 823 C C . ARG A 1 106 ? 22.847 -0.552 -20.125 1.00 60.88 106 ARG A C 1
ATOM 825 O O . ARG A 1 106 ? 22.326 -1.217 -19.231 1.00 60.88 106 ARG A O 1
ATOM 832 N N . ARG A 1 107 ? 23.447 -1.113 -21.182 1.00 62.81 107 ARG A N 1
ATOM 833 C CA . ARG A 1 107 ? 23.610 -2.571 -21.327 1.00 62.81 107 ARG A CA 1
ATOM 834 C C . ARG A 1 107 ? 24.523 -3.131 -20.241 1.00 62.81 107 ARG A C 1
ATOM 836 O O . ARG A 1 107 ? 24.117 -4.059 -19.549 1.00 62.81 107 ARG A O 1
ATOM 843 N N . GLU A 1 108 ? 25.688 -2.526 -20.026 1.00 69.06 108 GLU A N 1
ATOM 844 C CA . GLU A 1 108 ? 26.624 -2.975 -18.987 1.00 69.06 108 GLU A CA 1
ATOM 845 C C . GLU A 1 108 ? 26.035 -2.865 -17.572 1.00 69.06 108 GLU A C 1
ATOM 847 O O . GLU A 1 108 ? 26.187 -3.765 -16.742 1.00 69.06 108 GLU A O 1
ATOM 852 N N . GLU A 1 109 ? 25.351 -1.757 -17.272 1.00 67.88 109 GLU A N 1
ATOM 853 C CA . GLU A 1 109 ? 24.676 -1.557 -15.985 1.00 67.88 109 GLU A CA 1
ATOM 854 C C . GLU A 1 109 ? 23.578 -2.599 -15.758 1.00 67.88 109 GLU A C 1
ATOM 856 O O . GLU A 1 109 ? 23.428 -3.118 -14.646 1.00 67.88 109 GLU A O 1
ATOM 861 N N . ARG A 1 110 ? 22.853 -2.957 -16.821 1.00 61.38 110 ARG A N 1
ATOM 862 C CA . ARG A 1 110 ? 21.839 -4.007 -16.789 1.00 61.38 110 ARG A CA 1
ATOM 863 C C . ARG A 1 110 ? 22.444 -5.385 -16.526 1.00 61.38 110 ARG A C 1
ATOM 865 O O . ARG A 1 110 ? 21.909 -6.111 -15.692 1.00 61.38 110 ARG A O 1
ATOM 872 N N . GLU A 1 111 ? 23.542 -5.747 -17.183 1.00 68.25 111 GLU A N 1
ATOM 873 C CA . GLU A 1 111 ? 24.201 -7.045 -16.972 1.00 68.25 111 GLU A CA 1
ATOM 874 C C . GLU A 1 111 ? 24.700 -7.201 -15.531 1.00 68.25 111 GLU A C 1
ATOM 876 O O . GLU A 1 111 ? 24.388 -8.193 -14.866 1.00 68.25 111 GLU A O 1
ATOM 881 N N . LYS A 1 112 ? 25.380 -6.176 -15.000 1.00 72.19 112 LYS A N 1
ATOM 882 C CA . LYS A 1 112 ? 25.829 -6.147 -13.595 1.00 72.19 112 LYS A CA 1
ATOM 883 C C . LYS A 1 112 ? 24.656 -6.285 -12.622 1.00 72.19 112 LYS A C 1
ATOM 885 O O . LYS A 1 112 ? 24.760 -6.963 -11.598 1.00 72.19 112 LYS A O 1
ATOM 890 N N . PHE A 1 113 ? 23.529 -5.646 -12.930 1.00 65.25 113 PHE A N 1
ATOM 891 C CA . PHE A 1 113 ? 22.315 -5.763 -12.132 1.00 65.25 113 PHE A CA 1
ATOM 892 C C . PHE A 1 113 ? 21.726 -7.182 -12.177 1.00 65.25 113 PHE A C 1
ATOM 894 O O . PHE A 1 113 ? 21.361 -7.724 -11.133 1.00 65.25 113 PHE A O 1
ATOM 901 N N . GLU A 1 114 ? 21.617 -7.788 -13.363 1.00 65.06 114 GLU A N 1
ATOM 902 C CA . GLU A 1 114 ? 21.070 -9.140 -13.532 1.00 65.06 114 GLU A CA 1
ATOM 903 C C . GLU A 1 114 ? 21.919 -10.178 -12.791 1.00 65.06 114 GLU A C 1
ATOM 905 O O . GLU A 1 114 ? 21.368 -11.046 -12.112 1.00 65.06 114 GLU A O 1
ATOM 910 N N . GLU A 1 115 ? 23.244 -10.037 -12.826 1.00 75.69 115 GLU A N 1
ATOM 911 C CA . GLU A 1 115 ? 24.156 -10.865 -12.038 1.00 75.69 115 GLU A CA 1
ATOM 912 C C . GLU A 1 115 ? 23.950 -10.684 -10.527 1.00 75.69 115 GLU A C 1
ATOM 914 O O . GLU A 1 115 ? 23.833 -11.670 -9.792 1.00 75.69 115 GLU A O 1
ATOM 919 N N . LYS A 1 116 ? 23.850 -9.437 -10.048 1.00 77.62 116 LYS A N 1
ATOM 920 C CA . LYS A 1 116 ? 23.593 -9.159 -8.628 1.00 77.62 116 LYS A CA 1
ATOM 921 C C . LYS A 1 116 ? 22.257 -9.755 -8.174 1.00 77.62 116 LYS A C 1
ATOM 923 O O . LYS A 1 116 ? 22.220 -10.447 -7.159 1.00 77.62 116 LYS A O 1
ATOM 928 N N . LYS A 1 117 ? 21.184 -9.547 -8.943 1.00 74.94 117 LYS A N 1
ATOM 929 C CA . LYS A 1 117 ? 19.854 -10.110 -8.663 1.00 74.94 117 LYS A CA 1
ATOM 930 C C . LYS A 1 117 ? 19.903 -11.636 -8.653 1.00 74.94 117 LYS A C 1
ATOM 932 O O . LYS A 1 117 ? 19.354 -12.256 -7.747 1.00 74.94 117 LYS A O 1
ATOM 937 N N . ARG A 1 118 ? 20.578 -12.254 -9.628 1.00 79.12 118 ARG A N 1
ATOM 938 C CA . ARG A 1 118 ? 20.758 -13.711 -9.665 1.00 79.12 118 ARG A CA 1
ATOM 939 C C . ARG A 1 118 ? 21.391 -14.201 -8.365 1.00 79.12 118 ARG A C 1
ATOM 941 O O . ARG A 1 118 ? 20.841 -15.092 -7.732 1.00 79.12 118 ARG A O 1
ATOM 948 N N . ARG A 1 119 ? 22.462 -13.550 -7.908 1.00 87.69 119 ARG A N 1
ATOM 949 C CA . ARG A 1 119 ? 23.126 -13.882 -6.640 1.00 87.69 119 ARG A CA 1
ATOM 950 C C . ARG A 1 119 ? 22.212 -13.714 -5.420 1.00 87.69 119 ARG A C 1
ATOM 952 O O . ARG A 1 119 ? 22.268 -14.526 -4.500 1.00 87.69 119 ARG A O 1
ATOM 959 N N . GLU A 1 120 ? 21.376 -12.679 -5.390 1.00 87.81 120 GLU A N 1
ATOM 960 C CA . GLU A 1 120 ? 20.394 -12.458 -4.318 1.00 87.81 120 GLU A CA 1
ATOM 961 C C . GLU A 1 120 ? 19.324 -13.563 -4.266 1.00 87.81 120 GLU A C 1
ATOM 963 O O . GLU A 1 120 ? 18.977 -14.021 -3.174 1.00 87.81 120 GLU A O 1
ATOM 968 N N . TYR A 1 121 ? 18.852 -14.031 -5.424 1.00 85.31 121 TYR A N 1
ATOM 969 C CA . TYR A 1 121 ? 17.815 -15.066 -5.540 1.00 85.31 121 TYR A CA 1
ATOM 970 C C . TYR A 1 121 ? 18.372 -16.489 -5.396 1.00 85.31 121 TYR A C 1
ATOM 972 O O . TYR A 1 121 ? 17.660 -17.382 -4.935 1.00 85.31 121 TYR A O 1
ATOM 980 N N . GLU A 1 122 ? 19.632 -16.709 -5.778 1.00 89.25 122 GLU A N 1
ATOM 981 C CA . GLU A 1 122 ? 20.378 -17.940 -5.506 1.00 89.25 122 GLU A CA 1
ATOM 982 C C . GLU A 1 122 ? 20.694 -18.059 -4.017 1.00 89.25 122 GLU A C 1
ATOM 984 O O . GLU A 1 122 ? 20.524 -19.135 -3.440 1.00 89.25 122 GLU A O 1
ATOM 989 N N . GLY A 1 123 ? 21.098 -16.955 -3.382 1.00 92.50 123 GLY A N 1
ATOM 990 C CA . GLY A 1 123 ? 21.336 -16.881 -1.948 1.00 92.50 123 GLY A CA 1
ATOM 991 C C . GLY A 1 123 ? 22.220 -18.018 -1.425 1.00 92.50 123 GLY A C 1
ATOM 992 O O . GLY A 1 123 ? 23.203 -18.419 -2.044 1.00 92.50 123 GLY A O 1
ATOM 993 N N . VAL A 1 124 ? 21.855 -18.549 -0.262 1.00 95.56 124 VAL A N 1
ATOM 994 C CA . VAL A 1 124 ? 22.476 -19.722 0.363 1.00 95.56 124 VAL A CA 1
ATOM 995 C C . VAL A 1 124 ? 21.394 -20.695 0.846 1.00 95.56 124 VAL A C 1
ATOM 997 O O . VAL A 1 124 ? 20.245 -20.295 1.055 1.00 95.56 124 VAL A O 1
ATOM 1000 N N . PRO A 1 125 ? 21.709 -21.982 1.071 1.00 96.06 125 PRO A N 1
ATOM 1001 C CA . PRO A 1 125 ? 20.781 -22.892 1.737 1.00 96.06 125 PRO A CA 1
ATOM 1002 C C . PRO A 1 125 ? 20.329 -22.350 3.104 1.00 96.06 125 PRO A C 1
ATOM 1004 O O . PRO A 1 125 ? 21.139 -21.803 3.851 1.00 96.06 125 PRO A O 1
ATOM 1007 N N . TRP A 1 126 ? 19.056 -22.549 3.470 1.00 96.56 126 TRP A N 1
ATOM 1008 C CA . TRP A 1 126 ? 18.480 -22.049 4.733 1.00 96.56 126 TRP A CA 1
ATOM 1009 C C . TRP A 1 126 ? 19.306 -22.342 6.012 1.00 96.56 126 TRP A C 1
ATOM 1011 O O . TRP A 1 126 ? 19.377 -21.474 6.888 1.00 96.56 126 TRP A O 1
ATOM 1021 N N . PRO A 1 127 ? 19.976 -23.503 6.173 1.00 96.94 127 PRO A N 1
ATOM 1022 C CA . PRO A 1 127 ? 20.861 -23.737 7.320 1.00 96.94 127 PRO A CA 1
ATOM 1023 C C . PRO A 1 127 ? 22.032 -22.747 7.437 1.00 96.94 127 PRO A C 1
ATOM 1025 O O . PRO A 1 127 ? 22.478 -22.478 8.546 1.00 96.94 127 PRO A O 1
ATOM 1028 N N . HIS A 1 128 ? 22.487 -22.169 6.322 1.00 97.06 128 HIS A N 1
ATOM 1029 C CA . HIS A 1 128 ? 23.579 -21.189 6.253 1.00 97.06 128 HIS A CA 1
ATOM 1030 C C . HIS A 1 128 ? 23.086 -19.739 6.156 1.00 97.06 128 HIS A C 1
ATOM 1032 O O . HIS A 1 128 ? 23.860 -18.839 5.834 1.00 97.06 128 HIS A O 1
ATOM 1038 N N . ARG A 1 129 ? 21.792 -19.501 6.399 1.00 97.94 129 ARG A N 1
ATOM 1039 C CA . ARG A 1 129 ? 21.188 -18.167 6.332 1.00 97.94 129 ARG A CA 1
ATOM 1040 C C . ARG A 1 129 ? 21.884 -17.165 7.251 1.00 97.94 129 ARG A C 1
ATOM 1042 O O . ARG A 1 129 ? 22.374 -17.509 8.327 1.00 97.94 129 ARG A O 1
ATOM 1049 N N . SER A 1 130 ? 21.822 -15.897 6.868 1.00 97.75 130 SER A N 1
ATOM 1050 C CA . SER A 1 130 ? 22.230 -14.795 7.731 1.00 97.75 130 SER A CA 1
ATOM 1051 C C . SER A 1 130 ? 21.266 -14.676 8.909 1.00 97.75 130 SER A C 1
ATOM 1053 O O . SER A 1 130 ? 20.056 -14.591 8.702 1.00 97.75 130 SER A O 1
ATOM 1055 N N . VAL A 1 131 ? 21.800 -14.635 10.132 1.00 98.06 131 VAL A N 1
ATOM 1056 C CA . VAL A 1 131 ? 21.035 -14.396 11.364 1.00 98.06 131 VAL A CA 1
ATOM 1057 C C . VAL A 1 131 ? 21.546 -13.117 12.020 1.00 98.06 131 VAL A C 1
ATOM 1059 O O . VAL A 1 131 ? 22.668 -13.075 12.519 1.00 98.06 131 VAL A O 1
ATOM 1062 N N . ILE A 1 132 ? 20.729 -12.065 12.026 1.00 97.62 132 ILE A N 1
ATOM 1063 C CA . ILE A 1 132 ? 21.091 -10.743 12.552 1.00 97.62 132 ILE A CA 1
ATOM 1064 C C . ILE A 1 132 ? 20.165 -10.401 13.715 1.00 97.62 132 ILE A C 1
ATOM 1066 O O . ILE A 1 132 ? 18.958 -10.246 13.543 1.00 97.62 132 ILE A O 1
ATOM 1070 N N . LYS A 1 133 ? 20.729 -10.250 14.915 1.00 97.00 133 LYS A N 1
ATOM 1071 C CA . LYS A 1 133 ? 19.987 -9.800 16.099 1.00 97.00 133 LYS A CA 1
ATOM 1072 C C . LYS A 1 133 ? 20.074 -8.282 16.205 1.00 97.00 133 LYS A C 1
ATOM 1074 O O . LYS A 1 133 ? 21.160 -7.742 16.398 1.00 97.00 133 LYS A O 1
ATOM 1079 N N . SER A 1 134 ? 18.938 -7.604 16.113 1.00 94.25 134 SER A N 1
ATOM 1080 C CA . SER A 1 134 ? 18.827 -6.158 16.296 1.00 94.25 134 SER A CA 1
ATOM 1081 C C . SER A 1 134 ? 18.136 -5.831 17.626 1.00 94.25 134 SER A C 1
ATOM 1083 O O . SER A 1 134 ? 17.933 -6.709 18.473 1.00 94.25 134 SER A O 1
ATOM 1085 N N . ARG A 1 135 ? 17.821 -4.551 17.862 1.00 92.06 135 ARG A N 1
ATOM 1086 C CA . ARG A 1 135 ? 17.223 -4.091 19.122 1.00 92.06 135 ARG A CA 1
ATOM 1087 C C . ARG A 1 135 ? 15.832 -4.690 19.331 1.00 92.06 135 ARG A C 1
ATOM 1089 O O . ARG A 1 135 ? 15.541 -5.169 20.425 1.00 92.06 135 ARG A O 1
ATOM 1096 N N . ASN A 1 136 ? 14.999 -4.649 18.296 1.00 92.38 136 ASN A N 1
ATOM 1097 C CA . ASN A 1 136 ? 13.595 -5.045 18.352 1.00 92.38 136 ASN A CA 1
ATOM 1098 C C . ASN A 1 136 ? 13.313 -6.387 17.660 1.00 92.38 136 ASN A C 1
ATOM 1100 O O . ASN A 1 136 ? 12.285 -6.989 17.957 1.00 92.38 136 ASN A O 1
ATOM 1104 N N . TRP A 1 137 ? 14.222 -6.877 16.808 1.00 95.25 137 TRP A N 1
ATOM 1105 C CA . TRP A 1 137 ? 13.985 -8.029 15.929 1.00 95.25 137 TRP A CA 1
ATOM 1106 C C . TRP A 1 137 ? 15.150 -9.022 15.915 1.00 95.25 137 TRP A C 1
ATOM 1108 O O . TRP A 1 137 ? 16.284 -8.708 16.288 1.00 95.25 137 TRP A O 1
ATOM 1118 N N . GLN A 1 138 ? 14.869 -10.228 15.431 1.00 97.06 138 GLN A N 1
ATOM 1119 C CA . GLN A 1 138 ? 15.870 -11.144 14.889 1.00 97.06 138 GLN A CA 1
ATOM 1120 C C . GLN A 1 138 ? 15.544 -11.387 13.417 1.00 97.06 138 GLN A C 1
ATOM 1122 O O . GLN A 1 138 ? 14.454 -11.849 13.104 1.00 97.06 138 GLN A O 1
ATOM 1127 N N . ILE A 1 139 ? 16.474 -11.083 12.519 1.00 98.06 139 ILE A N 1
ATOM 1128 C CA . ILE A 1 139 ? 16.305 -11.291 11.080 1.00 98.06 139 ILE A CA 1
ATOM 1129 C C . ILE A 1 139 ? 17.019 -12.571 10.676 1.00 98.06 139 ILE A C 1
ATOM 1131 O O . ILE A 1 139 ? 18.200 -12.738 10.969 1.00 98.06 139 ILE A O 1
ATOM 1135 N N . GLU A 1 140 ? 16.310 -13.449 9.982 1.00 98.25 140 GLU A N 1
ATOM 1136 C CA . GLU A 1 140 ? 16.818 -14.679 9.391 1.00 98.25 140 GLU A CA 1
ATOM 1137 C C . GLU A 1 140 ? 16.555 -14.641 7.887 1.00 98.25 140 GLU A C 1
ATOM 1139 O O . GLU A 1 140 ? 15.406 -14.702 7.461 1.00 98.25 140 GLU A O 1
ATOM 1144 N N . CYS A 1 141 ? 17.605 -14.519 7.078 1.00 97.94 141 CYS A N 1
ATOM 1145 C CA . CYS A 1 141 ? 17.475 -14.358 5.632 1.00 97.94 141 CYS A CA 1
ATOM 1146 C C . CYS A 1 141 ? 18.528 -15.184 4.898 1.00 97.94 141 CYS A C 1
ATOM 1148 O O . CYS A 1 141 ? 19.719 -15.066 5.193 1.00 97.94 141 CYS A O 1
ATOM 1150 N N . ASN A 1 142 ? 18.103 -16.025 3.954 1.00 97.75 142 ASN A N 1
ATOM 1151 C CA . ASN A 1 142 ? 19.011 -16.848 3.151 1.00 97.75 142 ASN A CA 1
ATOM 1152 C C . ASN A 1 142 ? 19.280 -16.282 1.747 1.00 97.75 142 ASN A C 1
ATOM 1154 O O . ASN A 1 142 ? 19.805 -16.997 0.902 1.00 97.75 142 ASN A O 1
ATOM 1158 N N . SER A 1 143 ? 18.960 -15.007 1.511 1.00 94.94 143 SER A N 1
ATOM 1159 C CA . SER A 1 143 ? 19.541 -14.213 0.419 1.00 94.94 143 SER A CA 1
ATOM 1160 C C . SER A 1 143 ? 20.969 -13.757 0.795 1.00 94.94 143 SER A C 1
ATOM 1162 O O . SER A 1 143 ? 21.604 -14.327 1.689 1.00 94.94 143 SER A O 1
ATOM 1164 N N . THR A 1 144 ? 21.508 -12.736 0.130 1.00 93.38 144 THR A N 1
ATOM 1165 C CA . THR A 1 144 ? 22.838 -12.193 0.436 1.00 93.38 144 THR A CA 1
ATOM 1166 C C . THR A 1 144 ? 22.878 -11.502 1.812 1.00 93.38 144 THR A C 1
ATOM 1168 O O . THR A 1 144 ? 21.857 -10.994 2.296 1.00 93.38 144 THR A O 1
ATOM 1171 N N . PRO A 1 145 ? 24.054 -11.429 2.468 1.00 93.00 145 PRO A N 1
ATOM 1172 C CA . PRO A 1 145 ? 24.213 -10.697 3.727 1.00 93.00 145 PRO A CA 1
ATOM 1173 C C . PRO A 1 145 ? 23.824 -9.215 3.633 1.00 93.00 145 PRO A C 1
ATOM 1175 O O . PRO A 1 145 ? 23.346 -8.635 4.608 1.00 93.00 145 PRO A O 1
ATOM 1178 N N . GLU A 1 146 ? 24.027 -8.593 2.470 1.00 90.56 146 GLU A N 1
ATOM 1179 C CA . GLU A 1 146 ? 23.634 -7.211 2.188 1.00 90.56 146 GLU A CA 1
ATOM 1180 C C . GLU A 1 146 ? 22.115 -7.054 2.279 1.00 90.56 146 GLU A C 1
ATOM 1182 O O . GLU A 1 146 ? 21.633 -6.211 3.035 1.00 90.56 146 GLU A O 1
ATOM 1187 N N . VAL A 1 147 ? 21.370 -7.932 1.603 1.00 90.31 147 VAL A N 1
ATOM 1188 C CA . VAL A 1 147 ? 19.903 -7.969 1.641 1.00 90.31 147 VAL A CA 1
ATOM 1189 C C . VAL A 1 147 ? 19.392 -8.204 3.068 1.00 90.31 147 VAL A C 1
ATOM 1191 O O . VAL A 1 147 ? 18.479 -7.516 3.528 1.00 90.31 147 VAL A O 1
ATOM 1194 N N . ALA A 1 148 ? 20.012 -9.120 3.820 1.00 94.31 148 ALA A N 1
ATOM 1195 C CA . ALA A 1 148 ? 19.651 -9.369 5.217 1.00 94.31 148 ALA A CA 1
ATOM 1196 C C . ALA A 1 148 ? 19.809 -8.114 6.103 1.00 94.31 148 ALA A C 1
ATOM 1198 O O . ALA A 1 148 ? 18.943 -7.825 6.936 1.00 94.31 148 ALA A O 1
ATOM 1199 N N . ARG A 1 149 ? 20.888 -7.339 5.908 1.00 93.31 149 ARG A N 1
ATOM 1200 C CA . ARG A 1 149 ? 21.116 -6.065 6.614 1.00 93.31 149 ARG A CA 1
ATOM 1201 C C . ARG A 1 149 ? 20.110 -4.990 6.206 1.00 93.31 149 ARG A C 1
ATOM 1203 O O . ARG A 1 149 ? 19.648 -4.252 7.077 1.00 93.31 149 ARG A O 1
ATOM 1210 N N . THR A 1 150 ? 19.729 -4.926 4.929 1.00 89.69 150 THR A N 1
ATOM 1211 C CA . THR A 1 150 ? 18.657 -4.030 4.469 1.00 89.69 150 THR A CA 1
ATOM 1212 C C . THR A 1 150 ? 17.365 -4.315 5.234 1.00 89.69 150 THR A C 1
ATOM 1214 O O . THR A 1 150 ? 16.804 -3.404 5.843 1.00 89.69 150 THR A O 1
ATOM 1217 N N . TYR A 1 151 ? 16.927 -5.576 5.309 1.00 93.62 151 TYR A N 1
ATOM 1218 C CA . TYR A 1 151 ? 15.705 -5.924 6.042 1.00 93.62 151 TYR A CA 1
ATOM 1219 C C . TYR A 1 151 ? 15.798 -5.640 7.541 1.00 93.62 151 TYR A C 1
ATOM 1221 O O . TYR A 1 151 ? 14.840 -5.153 8.136 1.00 93.62 151 TYR A O 1
ATOM 1229 N N . GLN A 1 152 ? 16.961 -5.858 8.154 1.00 94.44 152 GLN A N 1
ATOM 1230 C CA . GLN A 1 152 ? 17.190 -5.475 9.546 1.00 94.44 152 GLN A CA 1
ATOM 1231 C C . GLN A 1 152 ? 16.982 -3.980 9.783 1.00 94.44 152 GLN A C 1
ATOM 1233 O O . GLN A 1 152 ? 16.321 -3.597 10.750 1.00 94.44 152 GLN A O 1
ATOM 1238 N N . TRP A 1 153 ? 17.511 -3.131 8.907 1.00 91.56 153 TRP A N 1
ATOM 1239 C CA . TRP A 1 153 ? 17.288 -1.695 9.004 1.00 91.56 153 TRP A CA 1
ATOM 1240 C C . TRP A 1 153 ? 15.807 -1.325 8.808 1.00 91.56 153 TRP A C 1
ATOM 1242 O O . TRP A 1 153 ? 15.276 -0.542 9.597 1.00 91.56 153 TRP A O 1
ATOM 1252 N N . ILE A 1 154 ? 15.127 -1.924 7.826 1.00 91.50 154 ILE A N 1
ATOM 1253 C CA . ILE A 1 154 ? 13.700 -1.692 7.546 1.00 91.50 154 ILE A CA 1
ATOM 1254 C C . ILE A 1 154 ? 12.838 -1.978 8.779 1.00 91.50 154 ILE A C 1
ATOM 1256 O O . ILE A 1 154 ? 12.050 -1.130 9.199 1.00 91.50 154 ILE A O 1
ATOM 1260 N N . MET A 1 155 ? 13.017 -3.148 9.395 1.00 94.62 155 MET A N 1
ATOM 1261 C CA . MET A 1 155 ? 12.214 -3.561 10.549 1.00 94.62 155 MET A CA 1
ATOM 1262 C C . MET A 1 155 ? 12.451 -2.658 11.771 1.00 94.62 155 MET A C 1
ATOM 1264 O O . MET A 1 155 ? 11.521 -2.337 12.520 1.00 94.62 155 MET A O 1
ATOM 1268 N N . GLU A 1 156 ? 13.684 -2.181 11.967 1.00 93.69 156 GLU A N 1
ATOM 1269 C CA . GLU A 1 156 ? 13.996 -1.200 13.013 1.00 93.69 156 GLU A CA 1
ATOM 1270 C C . GLU A 1 156 ? 13.381 0.176 12.728 1.00 93.69 156 GLU A C 1
ATOM 1272 O O . GLU A 1 156 ? 12.845 0.812 13.642 1.00 93.69 156 GLU A O 1
ATOM 1277 N N . ALA A 1 157 ? 13.406 0.630 11.471 1.00 92.06 157 ALA A N 1
ATOM 1278 C CA . ALA A 1 157 ? 12.752 1.870 11.064 1.00 92.06 157 ALA A CA 1
ATOM 1279 C C . ALA A 1 157 ? 11.234 1.801 11.304 1.00 92.06 157 ALA A C 1
ATOM 1281 O O . ALA A 1 157 ? 10.669 2.732 11.880 1.00 92.06 157 ALA A O 1
ATOM 1282 N N . LEU A 1 158 ? 10.601 0.673 10.964 1.00 92.88 158 LEU A N 1
ATOM 1283 C CA . LEU A 1 158 ? 9.186 0.411 11.233 1.00 92.88 158 LEU A CA 1
ATOM 1284 C C . LEU A 1 158 ? 8.865 0.483 12.731 1.00 92.88 158 LEU A C 1
ATOM 1286 O O . LEU A 1 158 ? 7.973 1.226 13.140 1.00 92.88 158 LEU A O 1
ATOM 1290 N N . SER A 1 159 ? 9.633 -0.221 13.569 1.00 91.69 159 SER A N 1
ATOM 1291 C CA . SER A 1 159 ? 9.444 -0.192 15.030 1.00 91.69 159 SER A CA 1
ATOM 1292 C C . SER A 1 159 ? 9.606 1.202 15.624 1.00 91.69 159 SER A C 1
ATOM 1294 O O . SER A 1 159 ? 8.848 1.592 16.513 1.00 91.69 159 SER A O 1
ATOM 1296 N N . SER A 1 160 ? 10.583 1.965 15.130 1.00 91.19 160 SER A N 1
ATOM 1297 C CA . SER A 1 160 ? 10.811 3.350 15.545 1.00 91.19 160 SER A CA 1
ATOM 1298 C C . SER A 1 160 ? 9.626 4.250 15.193 1.00 91.19 160 SER A C 1
ATOM 1300 O O . SER A 1 160 ? 9.210 5.067 16.014 1.00 91.19 160 SER A O 1
ATOM 1302 N N . THR A 1 161 ? 9.049 4.093 14.000 1.00 90.19 161 THR A N 1
ATOM 1303 C CA . THR A 1 161 ? 7.893 4.884 13.561 1.00 90.19 161 THR A CA 1
ATOM 1304 C C . THR A 1 161 ? 6.624 4.519 14.326 1.00 90.19 161 THR A C 1
ATOM 1306 O O . THR A 1 161 ? 5.996 5.407 14.903 1.00 90.19 161 THR A O 1
ATOM 1309 N N . LEU A 1 162 ? 6.296 3.228 14.433 1.00 89.88 162 LEU A N 1
ATOM 1310 C CA . LEU A 1 162 ? 5.138 2.755 15.201 1.00 89.88 162 LEU A CA 1
ATOM 1311 C C . LEU A 1 162 ? 5.225 3.171 16.678 1.00 89.88 162 LEU A C 1
ATOM 1313 O O . LEU A 1 162 ? 4.250 3.658 17.250 1.00 89.88 162 LEU A O 1
ATOM 1317 N N . GLY A 1 163 ? 6.413 3.068 17.283 1.00 87.81 163 GLY A N 1
ATOM 1318 C CA . GLY A 1 163 ? 6.648 3.437 18.681 1.00 87.81 163 GLY A CA 1
ATOM 1319 C C . GLY A 1 163 ? 6.507 4.933 18.994 1.00 87.81 163 GLY A C 1
ATOM 1320 O O . GLY A 1 163 ? 6.317 5.289 20.158 1.00 87.81 163 GLY A O 1
ATOM 1321 N N . LYS A 1 164 ? 6.572 5.824 17.993 1.00 86.25 164 LYS A N 1
ATOM 1322 C CA . LYS A 1 164 ? 6.311 7.263 18.192 1.00 86.25 164 LYS A CA 1
ATOM 1323 C C . LYS A 1 164 ? 4.828 7.557 18.387 1.00 86.25 164 LYS A C 1
ATOM 1325 O O . LYS A 1 164 ? 4.499 8.451 19.166 1.00 86.25 164 LYS A O 1
ATOM 1330 N N . ILE A 1 165 ? 3.971 6.815 17.687 1.00 80.44 165 ILE A N 1
ATOM 1331 C CA . ILE A 1 165 ? 2.517 7.005 17.688 1.00 80.44 165 ILE A CA 1
ATOM 1332 C C . ILE A 1 165 ? 1.894 6.214 18.841 1.00 80.44 165 ILE A C 1
ATOM 1334 O O . ILE A 1 165 ? 1.140 6.768 19.638 1.00 80.44 165 ILE A O 1
ATOM 1338 N N . PHE A 1 166 ? 2.285 4.948 19.005 1.00 82.44 166 PHE A N 1
ATOM 1339 C CA . PHE A 1 166 ? 1.731 4.053 20.021 1.00 82.44 166 PHE A CA 1
ATOM 1340 C C . PHE A 1 166 ? 2.734 3.823 21.154 1.00 82.44 166 PHE A C 1
ATOM 1342 O O . PHE A 1 166 ? 3.521 2.872 21.158 1.00 82.44 166 PHE A O 1
ATOM 1349 N N . LYS A 1 167 ? 2.695 4.716 22.148 1.00 81.12 167 LYS A N 1
ATOM 1350 C CA . LYS A 1 167 ? 3.536 4.661 23.353 1.00 81.12 167 LYS A CA 1
ATOM 1351 C C . LYS A 1 167 ? 2.969 3.679 24.386 1.00 81.12 167 LYS A C 1
ATOM 1353 O O . LYS A 1 167 ? 2.533 4.086 25.457 1.00 81.12 167 LYS A O 1
ATOM 1358 N N . ALA A 1 168 ? 2.965 2.392 24.053 1.00 82.44 168 ALA A N 1
ATOM 1359 C CA . ALA A 1 168 ? 2.593 1.313 24.969 1.00 82.44 168 ALA A CA 1
ATOM 1360 C C . ALA A 1 168 ? 3.840 0.538 25.444 1.00 82.44 168 ALA A C 1
ATOM 1362 O O . ALA A 1 168 ? 4.805 0.407 24.674 1.00 82.44 168 ALA A O 1
ATOM 1363 N N . PRO A 1 169 ? 3.866 0.022 26.687 1.00 85.56 169 PRO A N 1
ATOM 1364 C CA . PRO A 1 169 ? 4.911 -0.902 27.119 1.00 85.56 169 PRO A CA 1
ATOM 1365 C C . PRO A 1 169 ? 4.847 -2.208 26.315 1.00 85.56 169 PRO A C 1
ATOM 1367 O O . PRO A 1 169 ? 3.814 -2.562 25.751 1.00 85.56 169 PRO A O 1
ATOM 1370 N N . ASP A 1 170 ? 5.969 -2.920 26.237 1.00 88.56 170 ASP A N 1
ATOM 1371 C CA . ASP A 1 170 ? 5.966 -4.270 25.671 1.00 88.56 170 ASP A CA 1
ATOM 1372 C C . ASP A 1 170 ? 5.264 -5.220 26.649 1.00 88.56 170 ASP A C 1
ATOM 1374 O O . ASP A 1 170 ? 5.615 -5.277 27.826 1.00 88.56 170 ASP A O 1
ATOM 1378 N N . VAL A 1 171 ? 4.285 -5.980 26.158 1.00 87.38 171 VAL A N 1
ATOM 1379 C CA . VAL A 1 171 ? 3.568 -7.004 26.942 1.00 87.38 171 VAL A CA 1
ATOM 1380 C C . VAL A 1 171 ? 4.212 -8.385 26.814 1.00 87.38 171 VAL A C 1
ATOM 1382 O O . VAL A 1 171 ? 3.857 -9.313 27.536 1.00 87.38 171 VAL A O 1
ATOM 1385 N N . ARG A 1 172 ? 5.160 -8.531 25.882 1.00 83.25 172 ARG A N 1
ATOM 1386 C CA . ARG A 1 172 ? 5.941 -9.746 25.635 1.00 83.25 172 ARG A CA 1
ATOM 1387 C C . ARG A 1 172 ? 7.419 -9.379 25.524 1.00 83.25 172 ARG A C 1
ATOM 1389 O O . ARG A 1 172 ? 7.778 -8.416 24.849 1.00 83.25 172 ARG A O 1
ATOM 1396 N N . SER A 1 173 ? 8.275 -10.152 26.191 1.00 81.06 173 SER A N 1
ATOM 1397 C CA . SER A 1 173 ? 9.727 -9.923 26.242 1.00 81.06 173 SER A CA 1
ATOM 1398 C C . SER A 1 173 ? 10.479 -10.484 25.031 1.00 81.06 173 SER A C 1
ATOM 1400 O O . SER A 1 173 ? 11.604 -10.065 24.753 1.00 81.06 173 SER A O 1
ATOM 1402 N N . GLN A 1 174 ? 9.871 -11.427 24.307 1.00 83.69 174 GLN A N 1
ATOM 1403 C CA . GLN A 1 174 ? 10.483 -12.065 23.149 1.00 83.69 174 GLN A CA 1
ATOM 1404 C C . GLN A 1 174 ? 10.645 -11.073 21.992 1.00 83.69 174 GLN A C 1
ATOM 1406 O O . GLN A 1 174 ? 9.764 -10.261 21.705 1.00 83.69 174 GLN A O 1
ATOM 1411 N N . ARG A 1 175 ? 11.788 -11.158 21.304 1.00 88.94 175 ARG A N 1
ATOM 1412 C CA . ARG A 1 175 ? 12.003 -10.462 20.032 1.00 88.94 175 ARG A CA 1
ATOM 1413 C C . ARG A 1 175 ? 11.366 -11.286 18.911 1.00 88.94 175 ARG A C 1
ATOM 1415 O O . ARG A 1 175 ? 11.754 -12.447 18.762 1.00 88.94 175 ARG A O 1
ATOM 1422 N N . PRO A 1 176 ? 10.433 -10.717 18.133 1.00 92.75 176 PRO A N 1
ATOM 1423 C CA . PRO A 1 176 ? 9.907 -11.373 16.943 1.00 92.75 176 PRO A CA 1
ATOM 1424 C C . PRO A 1 176 ? 11.026 -11.798 15.982 1.00 92.75 176 PRO A C 1
ATOM 1426 O O . PRO A 1 176 ? 11.976 -11.036 15.751 1.00 92.75 176 PRO A O 1
ATOM 1429 N N . VAL A 1 177 ? 10.908 -13.002 15.412 1.00 96.31 177 VAL A N 1
ATOM 1430 C CA . VAL A 1 177 ? 11.820 -13.482 14.366 1.00 96.31 177 VAL A CA 1
ATOM 1431 C C . VAL A 1 177 ? 11.201 -13.218 12.997 1.00 96.31 177 VAL A C 1
ATOM 1433 O O . VAL A 1 177 ? 10.065 -13.607 12.735 1.00 96.31 177 VAL A O 1
ATOM 1436 N N . VAL A 1 178 ? 11.960 -12.582 12.112 1.00 97.81 178 VAL A N 1
ATOM 1437 C CA . VAL A 1 178 ? 11.582 -12.305 10.726 1.00 97.81 178 VAL A CA 1
ATOM 1438 C C . VAL A 1 178 ? 12.333 -13.277 9.828 1.00 97.81 178 VAL A C 1
ATOM 1440 O O . VAL A 1 178 ? 13.552 -13.187 9.708 1.00 97.81 178 VAL A O 1
ATOM 1443 N N . LYS A 1 179 ? 11.617 -14.222 9.224 1.00 98.00 179 LYS A N 1
ATOM 1444 C CA . LYS A 1 179 ? 12.154 -15.259 8.338 1.00 98.00 179 LYS A CA 1
ATOM 1445 C C . LYS A 1 179 ? 11.894 -14.871 6.888 1.00 98.00 179 LYS A C 1
ATOM 1447 O O . LYS A 1 179 ? 10.741 -14.746 6.491 1.00 98.00 179 LYS A O 1
ATOM 1452 N N . ILE A 1 180 ? 12.953 -14.687 6.108 1.00 97.69 180 ILE A N 1
ATOM 1453 C CA . ILE A 1 180 ? 12.879 -14.214 4.724 1.00 97.69 180 ILE A CA 1
ATOM 1454 C C . ILE A 1 180 ? 13.585 -15.218 3.821 1.00 97.69 180 ILE A C 1
ATOM 1456 O O . ILE A 1 180 ? 14.813 -15.324 3.838 1.00 97.69 180 ILE A O 1
ATOM 1460 N N . TYR A 1 181 ? 12.808 -15.965 3.042 1.00 96.62 181 TYR A N 1
ATOM 1461 C CA . TYR A 1 181 ? 13.354 -16.906 2.066 1.00 96.62 181 TYR A CA 1
ATOM 1462 C C . TYR A 1 181 ? 13.908 -16.169 0.843 1.00 96.62 181 TYR A C 1
ATOM 1464 O O . TYR A 1 181 ? 13.415 -15.105 0.483 1.00 96.62 181 TYR A O 1
ATOM 1472 N N . ARG A 1 182 ? 14.931 -16.717 0.185 1.00 91.19 182 ARG A N 1
ATOM 1473 C CA . ARG A 1 182 ? 15.635 -16.063 -0.938 1.00 91.19 182 ARG A CA 1
ATOM 1474 C C . ARG A 1 182 ? 14.763 -15.800 -2.169 1.00 91.19 182 ARG A C 1
ATOM 1476 O O . ARG A 1 182 ? 15.121 -14.953 -2.977 1.00 91.19 182 ARG A O 1
ATOM 1483 N N . ASN A 1 183 ? 13.654 -16.523 -2.325 1.00 85.31 183 ASN A N 1
ATOM 1484 C CA . ASN A 1 183 ? 12.695 -16.338 -3.409 1.00 85.31 183 ASN A CA 1
ATOM 1485 C C . ASN A 1 183 ? 11.327 -16.957 -3.062 1.00 85.31 183 ASN A C 1
ATOM 1487 O O . ASN A 1 183 ? 11.172 -17.642 -2.046 1.00 85.31 183 ASN A O 1
ATOM 1491 N N . HIS A 1 184 ? 10.342 -16.687 -3.920 1.00 86.56 184 HIS A N 1
ATOM 1492 C CA . HIS A 1 184 ? 8.964 -17.150 -3.770 1.00 86.56 184 HIS A CA 1
ATOM 1493 C C . HIS A 1 184 ? 8.845 -18.683 -3.781 1.00 86.56 184 HIS A C 1
ATOM 1495 O O . HIS A 1 184 ? 8.138 -19.242 -2.947 1.00 86.56 184 HIS A O 1
ATOM 1501 N N . ASP A 1 185 ? 9.589 -19.367 -4.655 1.00 86.12 185 ASP A N 1
ATOM 1502 C CA . ASP A 1 185 ? 9.540 -20.829 -4.786 1.00 86.12 185 ASP A CA 1
ATOM 1503 C C . ASP A 1 185 ? 9.958 -21.531 -3.490 1.00 86.12 185 ASP A C 1
ATOM 1505 O O . ASP A 1 185 ? 9.278 -22.443 -3.018 1.00 86.12 185 ASP A O 1
ATOM 1509 N N . GLU A 1 186 ? 11.053 -21.084 -2.863 1.00 90.50 186 GLU A N 1
ATOM 1510 C CA . GLU A 1 186 ? 11.470 -21.637 -1.576 1.00 90.50 186 GLU A CA 1
ATOM 1511 C C . GLU A 1 186 ? 10.471 -21.300 -0.465 1.00 90.50 186 GLU A C 1
ATOM 1513 O O . GLU A 1 186 ? 10.199 -22.154 0.378 1.00 90.50 186 GLU A O 1
ATOM 1518 N N . PHE A 1 187 ? 9.892 -20.098 -0.462 1.00 93.19 187 PHE A N 1
ATOM 1519 C CA . PHE A 1 187 ? 8.854 -19.744 0.506 1.00 93.19 187 PHE A CA 1
ATOM 1520 C C . PHE A 1 187 ? 7.631 -20.653 0.395 1.00 93.19 187 PHE A C 1
ATOM 1522 O O . PHE A 1 187 ? 7.204 -21.199 1.414 1.00 93.19 187 PHE A O 1
ATOM 1529 N N . MET A 1 188 ? 7.111 -20.886 -0.812 1.00 91.31 188 MET A N 1
ATOM 1530 C CA . MET A 1 188 ? 5.991 -21.807 -1.026 1.00 91.31 188 MET A CA 1
ATOM 1531 C C . MET A 1 188 ? 6.358 -23.222 -0.571 1.00 91.31 188 MET A C 1
ATOM 1533 O O . MET A 1 188 ? 5.628 -23.828 0.210 1.00 91.31 188 MET A O 1
ATOM 1537 N N . LEU A 1 189 ? 7.537 -23.715 -0.962 1.00 91.31 189 LEU A N 1
ATOM 1538 C CA . LEU A 1 189 ? 8.014 -25.045 -0.577 1.00 91.31 189 LEU A CA 1
ATOM 1539 C C . LEU A 1 189 ? 8.149 -25.211 0.946 1.00 91.31 189 LEU A C 1
ATOM 1541 O O . LEU A 1 189 ? 7.873 -26.280 1.484 1.00 91.31 189 LEU A O 1
ATOM 1545 N N . LYS A 1 190 ? 8.611 -24.174 1.654 1.00 92.25 190 LYS A N 1
ATOM 1546 C CA . LYS A 1 190 ? 8.881 -24.233 3.099 1.00 92.25 190 LYS A CA 1
ATOM 1547 C C . LYS A 1 190 ? 7.663 -23.957 3.966 1.00 92.25 190 LYS A C 1
ATOM 1549 O O . LYS A 1 190 ? 7.646 -24.397 5.114 1.00 92.25 190 LYS A O 1
ATOM 1554 N N . THR A 1 191 ? 6.688 -23.212 3.456 1.00 91.44 191 THR A N 1
ATOM 1555 C CA . THR A 1 191 ? 5.516 -22.784 4.232 1.00 91.44 191 THR A CA 1
ATOM 1556 C C . THR A 1 191 ? 4.229 -23.498 3.832 1.00 91.44 191 THR A C 1
ATOM 1558 O O . THR A 1 191 ? 3.293 -23.510 4.626 1.00 91.44 191 THR A O 1
ATOM 1561 N N . GLY A 1 192 ? 4.172 -24.090 2.634 1.00 89.38 192 GLY A N 1
ATOM 1562 C CA . GLY A 1 192 ? 2.955 -24.672 2.065 1.00 89.38 192 GLY A CA 1
ATOM 1563 C C . GLY A 1 192 ? 1.909 -23.634 1.644 1.00 89.38 192 GLY A C 1
ATOM 1564 O O . GLY A 1 192 ? 0.780 -24.007 1.334 1.00 89.38 192 GLY A O 1
ATOM 1565 N N . MET A 1 193 ? 2.250 -22.341 1.656 1.00 84.62 193 MET A N 1
ATOM 1566 C CA . MET A 1 193 ? 1.342 -21.274 1.237 1.00 84.62 193 MET A CA 1
ATOM 1567 C C . MET A 1 193 ? 1.202 -21.237 -0.287 1.00 84.62 193 MET A C 1
ATOM 1569 O O . MET A 1 193 ? 2.153 -21.517 -1.017 1.00 84.62 193 MET A O 1
ATOM 1573 N N . GLY A 1 194 ? 0.009 -20.877 -0.764 1.00 73.81 194 GLY A N 1
ATOM 1574 C CA . GLY A 1 194 ? -0.259 -20.701 -2.191 1.00 73.81 194 GLY A CA 1
ATOM 1575 C C . GLY A 1 194 ? 0.395 -19.440 -2.764 1.00 73.81 194 GLY A C 1
ATOM 1576 O O . GLY A 1 194 ? 0.710 -18.503 -2.031 1.00 73.81 194 GLY A O 1
ATOM 1577 N N . GLY A 1 195 ? 0.526 -19.380 -4.092 1.00 70.12 195 GLY A N 1
ATOM 1578 C CA . GLY A 1 195 ? 1.250 -18.304 -4.788 1.00 70.12 195 GLY A CA 1
ATOM 1579 C C . GLY A 1 195 ? 0.642 -16.896 -4.692 1.00 70.12 195 GLY A C 1
ATOM 1580 O O . GLY A 1 195 ? 1.222 -15.943 -5.201 1.00 70.12 195 GLY A O 1
ATOM 1581 N N . GLY A 1 196 ? -0.522 -16.751 -4.053 1.00 70.62 196 GLY A N 1
ATOM 1582 C CA . GLY A 1 196 ? -1.165 -15.465 -3.769 1.00 70.62 196 GLY A CA 1
ATOM 1583 C C . GLY A 1 196 ? -0.765 -14.836 -2.429 1.00 70.62 196 GLY A C 1
ATOM 1584 O O . GLY A 1 196 ? -1.354 -13.828 -2.051 1.00 70.62 196 GLY A O 1
ATOM 1585 N N . VAL A 1 197 ? 0.197 -15.407 -1.696 1.00 78.94 197 VAL A N 1
ATOM 1586 C CA . VAL A 1 197 ? 0.597 -14.941 -0.356 1.00 78.94 197 VAL A CA 1
ATOM 1587 C C . VAL A 1 197 ? 2.019 -14.373 -0.383 1.00 78.94 197 VAL A C 1
ATOM 1589 O O . VAL A 1 197 ? 2.981 -15.104 -0.594 1.00 78.94 197 VAL A O 1
ATOM 1592 N N . GLY A 1 198 ? 2.164 -13.070 -0.120 1.00 83.06 198 GLY A N 1
ATOM 1593 C CA . GLY A 1 198 ? 3.472 -12.398 -0.046 1.00 83.06 198 GLY A CA 1
ATOM 1594 C C . GLY A 1 198 ? 4.261 -12.709 1.233 1.00 83.06 198 GLY A C 1
ATOM 1595 O O . GLY A 1 198 ? 5.493 -12.694 1.250 1.00 83.06 198 GLY A O 1
ATOM 1596 N N . GLY A 1 199 ? 3.540 -12.996 2.315 1.00 91.94 199 GLY A N 1
ATOM 1597 C CA . GLY A 1 199 ? 4.060 -13.306 3.639 1.00 91.94 199 GLY A CA 1
ATOM 1598 C C . GLY A 1 199 ? 2.926 -13.380 4.657 1.00 91.94 199 GLY A C 1
ATOM 1599 O O . GLY A 1 199 ? 1.765 -13.196 4.302 1.00 91.94 199 GLY A O 1
ATOM 1600 N N . PHE A 1 200 ? 3.256 -13.702 5.905 1.00 93.88 200 PHE A N 1
ATOM 1601 C CA . PHE A 1 200 ? 2.282 -13.773 6.992 1.00 93.88 200 PHE A CA 1
ATOM 1602 C C . PHE A 1 200 ? 2.927 -13.607 8.371 1.00 93.88 200 PHE A C 1
ATOM 1604 O O . PHE A 1 200 ? 4.074 -14.002 8.616 1.00 93.88 200 PHE A O 1
ATOM 1611 N N . TYR A 1 201 ? 2.140 -13.082 9.302 1.00 94.81 201 TYR A N 1
ATOM 1612 C CA . TYR A 1 201 ? 2.403 -13.067 10.731 1.00 94.81 201 TYR A CA 1
ATOM 1613 C C . TYR A 1 201 ? 1.846 -14.319 11.425 1.00 94.81 201 TYR A C 1
ATOM 1615 O O . TYR A 1 201 ? 0.719 -14.748 11.184 1.00 94.81 201 TYR A O 1
ATOM 1623 N N . GLN A 1 202 ? 2.627 -14.893 12.341 1.00 91.31 202 GLN A N 1
ATOM 1624 C CA . GLN A 1 202 ? 2.233 -16.011 13.198 1.00 91.31 202 GLN A CA 1
ATOM 1625 C C . GLN A 1 202 ? 1.945 -15.509 14.627 1.00 91.31 202 GLN A C 1
ATOM 1627 O O . GLN A 1 202 ? 2.895 -15.230 15.359 1.00 91.31 202 GLN A O 1
ATOM 1632 N N . PRO A 1 203 ? 0.678 -15.431 15.082 1.00 85.94 203 PRO A N 1
ATOM 1633 C CA . PRO A 1 203 ? 0.334 -14.867 16.396 1.00 85.94 203 PRO A CA 1
ATOM 1634 C C . PRO A 1 203 ? 0.975 -15.561 17.606 1.00 85.94 203 PRO A C 1
ATOM 1636 O O . PRO A 1 203 ? 1.337 -14.893 18.585 1.00 85.94 203 PRO A O 1
ATOM 1639 N N . ASP A 1 204 ? 1.137 -16.884 17.528 1.00 83.75 204 ASP A N 1
ATOM 1640 C CA . ASP A 1 204 ? 1.649 -17.702 18.633 1.00 83.75 204 ASP A CA 1
ATOM 1641 C C . ASP A 1 204 ? 3.153 -17.502 18.839 1.00 83.75 204 ASP A C 1
ATOM 1643 O O . ASP A 1 204 ? 3.612 -17.252 19.951 1.00 83.75 204 ASP A O 1
ATOM 1647 N N . SER A 1 205 ? 3.926 -17.561 17.752 1.00 84.06 205 SER A N 1
ATOM 1648 C CA . SER A 1 205 ? 5.386 -17.412 17.779 1.00 84.06 205 SER A CA 1
ATOM 1649 C C . SER A 1 205 ? 5.851 -15.960 17.640 1.00 84.06 205 SER A C 1
ATOM 1651 O O . SER A 1 205 ? 7.024 -15.660 17.851 1.00 84.06 205 SER A O 1
ATOM 1653 N N . GLN A 1 206 ? 4.932 -15.065 17.274 1.00 87.00 206 GLN A N 1
ATOM 1654 C CA . GLN A 1 206 ? 5.164 -13.683 16.857 1.00 87.00 206 GLN A CA 1
ATOM 1655 C C . GLN A 1 206 ? 6.063 -13.519 15.635 1.00 87.00 206 GLN A C 1
ATOM 1657 O O . GLN A 1 206 ? 6.572 -12.427 15.393 1.00 87.00 206 GLN A O 1
ATOM 1662 N N . ASN A 1 207 ? 6.283 -14.582 14.873 1.00 93.75 207 ASN A N 1
ATOM 1663 C CA . ASN A 1 207 ? 7.194 -14.518 13.748 1.00 93.75 207 ASN A CA 1
ATOM 1664 C C . ASN A 1 207 ? 6.526 -13.880 12.535 1.00 93.75 207 ASN A C 1
ATOM 1666 O O . ASN A 1 207 ? 5.331 -14.053 12.305 1.00 93.75 207 ASN A O 1
ATOM 1670 N N . VAL A 1 208 ? 7.335 -13.197 11.736 1.00 96.81 208 VAL A N 1
ATOM 1671 C CA . VAL A 1 208 ? 6.969 -12.749 10.393 1.00 96.81 208 VAL A CA 1
ATOM 1672 C C . VAL A 1 208 ? 7.682 -13.657 9.406 1.00 96.81 208 VAL A C 1
ATOM 1674 O O . VAL A 1 208 ? 8.877 -13.909 9.560 1.00 96.81 208 VAL A O 1
ATOM 1677 N N . VAL A 1 209 ? 6.966 -14.169 8.412 1.00 96.94 209 VAL A N 1
ATOM 1678 C CA . VAL A 1 209 ? 7.526 -15.038 7.373 1.00 96.94 209 VAL A CA 1
ATOM 1679 C C . VAL A 1 209 ? 7.218 -14.439 6.008 1.00 96.94 209 VAL A C 1
ATOM 1681 O O . VAL A 1 209 ? 6.066 -14.133 5.727 1.00 96.94 209 VAL A O 1
ATOM 1684 N N . ALA A 1 210 ? 8.233 -14.261 5.169 1.00 96.12 210 ALA A N 1
ATOM 1685 C CA . ALA A 1 210 ? 8.112 -13.675 3.834 1.00 96.12 210 ALA A CA 1
ATOM 1686 C C . ALA A 1 210 ? 9.201 -14.225 2.896 1.00 96.12 210 ALA A C 1
ATOM 1688 O O . ALA A 1 210 ? 9.989 -15.099 3.275 1.00 96.12 210 ALA A O 1
ATOM 1689 N N . TYR A 1 211 ? 9.284 -13.684 1.683 1.00 92.31 211 TYR A N 1
ATOM 1690 C CA . TYR A 1 211 ? 10.372 -13.953 0.746 1.00 92.31 211 TYR A CA 1
ATOM 1691 C C . TYR A 1 211 ? 10.950 -12.678 0.140 1.00 92.31 211 TYR A C 1
ATOM 1693 O O . TYR A 1 211 ? 10.300 -11.635 0.090 1.00 92.31 211 TYR A O 1
ATOM 1701 N N . HIS A 1 212 ? 12.186 -12.781 -0.333 1.00 90.06 212 HIS A N 1
ATOM 1702 C CA . HIS A 1 212 ? 12.882 -11.765 -1.100 1.00 90.06 212 HIS A CA 1
ATOM 1703 C C . HIS A 1 212 ? 12.359 -11.740 -2.543 1.00 90.06 212 HIS A C 1
ATOM 1705 O O . HIS A 1 212 ? 12.500 -12.716 -3.280 1.00 90.06 212 HIS A O 1
ATOM 1711 N N . GLY A 1 213 ? 11.733 -10.632 -2.937 1.00 81.44 213 GLY A N 1
ATOM 1712 C CA . GLY A 1 213 ? 11.177 -10.446 -4.271 1.00 81.44 213 GLY A CA 1
ATOM 1713 C C . GLY A 1 213 ? 10.020 -9.449 -4.327 1.00 81.44 213 GLY A C 1
ATOM 1714 O O . GLY A 1 213 ? 9.835 -8.611 -3.440 1.00 81.44 213 GLY A O 1
ATOM 1715 N N . THR A 1 214 ? 9.259 -9.541 -5.412 1.00 71.38 214 THR A N 1
ATOM 1716 C CA . THR A 1 214 ? 8.027 -8.784 -5.650 1.00 71.38 214 THR A CA 1
ATOM 1717 C C . THR A 1 214 ? 6.800 -9.660 -5.391 1.00 71.38 214 THR A C 1
ATOM 1719 O O . THR A 1 214 ? 6.864 -10.889 -5.476 1.00 71.38 214 THR A O 1
ATOM 1722 N N . PHE A 1 215 ? 5.687 -9.024 -5.038 1.00 63.44 215 PHE A N 1
ATOM 1723 C CA . PHE A 1 215 ? 4.399 -9.644 -4.749 1.00 63.44 215 PHE A CA 1
ATOM 1724 C C . PHE A 1 215 ? 3.278 -8.811 -5.378 1.00 63.44 215 PHE A C 1
ATOM 1726 O O . PHE A 1 215 ? 3.186 -7.610 -5.137 1.00 63.44 215 PHE A O 1
ATOM 1733 N N . GLY A 1 216 ? 2.401 -9.437 -6.161 1.00 59.69 216 GLY A N 1
ATOM 1734 C CA . GLY A 1 216 ? 1.371 -8.700 -6.893 1.00 59.69 216 GLY A CA 1
ATOM 1735 C C . GLY A 1 216 ? 1.973 -7.661 -7.849 1.00 59.69 216 GLY A C 1
ATOM 1736 O O . GLY A 1 216 ? 3.038 -7.888 -8.421 1.00 59.69 216 GLY A O 1
ATOM 1737 N N . LEU A 1 217 ? 1.272 -6.537 -8.032 1.00 54.75 217 LEU A N 1
ATOM 1738 C CA . LEU A 1 217 ? 1.663 -5.494 -8.984 1.00 54.75 217 LEU A CA 1
ATOM 1739 C C . LEU A 1 217 ? 2.742 -4.552 -8.428 1.00 54.75 217 LEU A C 1
ATOM 1741 O O . LEU A 1 217 ? 3.737 -4.285 -9.091 1.00 54.75 217 LEU A O 1
ATOM 1745 N N . THR A 1 218 ? 2.535 -4.064 -7.207 1.00 56.91 218 THR A N 1
ATOM 1746 C CA . THR A 1 218 ? 3.360 -3.029 -6.557 1.00 56.91 218 THR A CA 1
ATOM 1747 C C . THR A 1 218 ? 3.985 -3.509 -5.249 1.00 56.91 218 THR A C 1
ATOM 1749 O O . THR A 1 218 ? 4.811 -2.819 -4.647 1.00 56.91 218 THR A O 1
ATOM 1752 N N . GLY A 1 219 ? 3.598 -4.700 -4.783 1.00 66.88 219 GLY A N 1
ATOM 1753 C CA . GLY A 1 219 ? 4.086 -5.252 -3.534 1.00 66.88 219 GLY A CA 1
ATOM 1754 C C . GLY A 1 219 ? 5.543 -5.679 -3.655 1.00 66.88 219 GLY A C 1
ATOM 1755 O O . GLY A 1 219 ? 5.995 -6.268 -4.637 1.00 66.88 219 GLY A O 1
ATOM 1756 N N . THR A 1 220 ? 6.301 -5.400 -2.608 1.00 77.25 220 THR A N 1
ATOM 1757 C CA . THR A 1 220 ? 7.692 -5.829 -2.464 1.00 77.25 220 THR A CA 1
ATOM 1758 C C . THR A 1 220 ? 7.834 -6.550 -1.136 1.00 77.25 220 THR A C 1
ATOM 1760 O O . THR A 1 220 ? 6.984 -6.417 -0.254 1.00 77.25 220 THR A O 1
ATOM 1763 N N . THR A 1 221 ? 8.945 -7.254 -0.922 1.00 86.81 221 THR A N 1
ATOM 1764 C CA . THR A 1 221 ? 9.259 -7.761 0.421 1.00 86.81 221 THR A CA 1
ATOM 1765 C C . THR A 1 221 ? 9.162 -6.661 1.474 1.00 86.81 221 THR A C 1
ATOM 1767 O O . THR A 1 221 ? 8.726 -6.927 2.583 1.00 86.81 221 THR A O 1
ATOM 1770 N N . TYR A 1 222 ? 9.522 -5.417 1.142 1.00 87.38 222 TYR A N 1
ATOM 1771 C CA . TYR A 1 222 ? 9.361 -4.299 2.063 1.00 87.38 222 TYR A CA 1
ATOM 1772 C C . TYR A 1 222 ? 7.896 -4.076 2.466 1.00 87.38 222 TYR A C 1
ATOM 1774 O O . TYR A 1 222 ? 7.631 -4.004 3.663 1.00 87.38 222 TYR A O 1
ATOM 1782 N N . THR A 1 223 ? 6.959 -3.982 1.516 1.00 85.38 223 THR A N 1
ATOM 1783 C CA . THR A 1 223 ? 5.549 -3.701 1.843 1.00 85.38 223 THR A CA 1
ATOM 1784 C C . THR A 1 223 ? 4.953 -4.831 2.678 1.00 85.38 223 THR A C 1
ATOM 1786 O O . THR A 1 223 ? 4.314 -4.567 3.693 1.00 85.38 223 THR A O 1
ATOM 1789 N N . VAL A 1 224 ? 5.276 -6.085 2.337 1.00 90.19 224 VAL A N 1
ATOM 1790 C CA . VAL A 1 224 ? 4.895 -7.267 3.126 1.00 90.19 224 VAL A CA 1
ATOM 1791 C C . VAL A 1 224 ? 5.479 -7.193 4.537 1.00 90.19 224 VAL A C 1
ATOM 1793 O O . VAL A 1 224 ? 4.762 -7.360 5.516 1.00 90.19 224 VAL A O 1
ATOM 1796 N N . LEU A 1 225 ? 6.777 -6.916 4.671 1.00 93.69 225 LEU A N 1
ATOM 1797 C CA . LEU A 1 225 ? 7.430 -6.808 5.976 1.00 93.69 225 LEU A CA 1
ATOM 1798 C C . LEU A 1 225 ? 6.890 -5.644 6.810 1.00 93.69 225 LEU A C 1
ATOM 1800 O O . LEU A 1 225 ? 6.828 -5.757 8.031 1.00 93.69 225 LEU A O 1
ATOM 1804 N N . ALA A 1 226 ? 6.501 -4.537 6.182 1.00 93.12 226 ALA A N 1
ATOM 1805 C CA . ALA A 1 226 ? 5.898 -3.401 6.862 1.00 93.12 226 ALA A CA 1
ATOM 1806 C C . ALA A 1 226 ? 4.473 -3.726 7.352 1.00 93.12 226 ALA A C 1
ATOM 1808 O O . ALA A 1 226 ? 4.145 -3.442 8.508 1.00 93.12 226 ALA A O 1
ATOM 1809 N N . HIS A 1 227 ? 3.668 -4.404 6.526 1.00 94.12 227 HIS A N 1
ATOM 1810 C CA . HIS A 1 227 ? 2.329 -4.886 6.887 1.00 94.12 227 HIS A CA 1
ATOM 1811 C C . HIS A 1 227 ? 2.393 -5.932 8.010 1.00 94.12 227 HIS A C 1
ATOM 1813 O O . HIS A 1 227 ? 1.921 -5.700 9.124 1.00 94.12 227 HIS A O 1
ATOM 1819 N N . GLU A 1 228 ? 3.081 -7.051 7.780 1.00 95.56 228 GLU A N 1
ATOM 1820 C CA . GLU A 1 228 ? 3.189 -8.152 8.747 1.00 95.56 228 GLU A CA 1
ATOM 1821 C C . GLU A 1 228 ? 4.008 -7.767 9.989 1.00 95.56 228 GLU A C 1
ATOM 1823 O O . GLU A 1 228 ? 3.737 -8.203 11.112 1.00 95.56 228 GLU A O 1
ATOM 1828 N N . GLY A 1 229 ? 4.997 -6.887 9.825 1.00 95.25 229 GLY A N 1
ATOM 1829 C CA . GLY A 1 229 ? 5.751 -6.296 10.927 1.00 95.25 229 GLY A CA 1
ATOM 1830 C C . GLY A 1 229 ? 4.882 -5.431 11.836 1.00 95.25 229 GLY A C 1
ATOM 1831 O O . GLY A 1 229 ? 5.115 -5.394 13.047 1.00 95.25 229 GLY A O 1
ATOM 1832 N N . THR A 1 230 ? 3.844 -4.790 11.292 1.00 95.31 230 THR A N 1
ATOM 1833 C CA . THR A 1 230 ? 2.854 -4.064 12.095 1.00 95.31 230 THR A CA 1
ATOM 1834 C C . THR A 1 230 ? 2.034 -5.028 12.948 1.00 95.31 230 THR A C 1
ATOM 1836 O O . THR A 1 230 ? 1.833 -4.749 14.130 1.00 95.31 230 THR A O 1
ATOM 1839 N N . HIS A 1 231 ? 1.658 -6.202 12.432 1.00 95.38 231 HIS A N 1
ATOM 1840 C CA . HIS A 1 231 ? 1.028 -7.246 13.247 1.00 95.38 231 HIS A CA 1
ATOM 1841 C C . HIS A 1 231 ? 1.949 -7.776 14.348 1.00 95.38 231 HIS A C 1
ATOM 1843 O O . HIS A 1 231 ? 1.519 -7.938 15.491 1.00 95.38 231 HI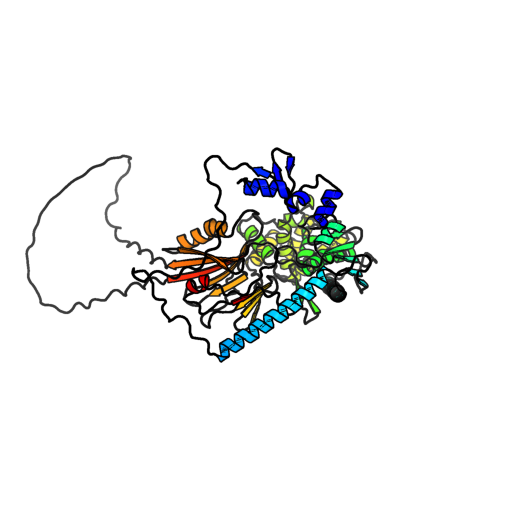S A O 1
ATOM 1849 N N . ALA A 1 232 ? 3.238 -7.964 14.063 1.00 94.25 232 ALA A N 1
ATOM 1850 C CA . ALA A 1 232 ? 4.204 -8.335 15.095 1.00 94.25 232 ALA A CA 1
ATOM 1851 C C . ALA A 1 232 ? 4.371 -7.246 16.169 1.00 94.25 232 ALA A C 1
ATOM 1853 O O . ALA A 1 232 ? 4.418 -7.563 17.362 1.00 94.25 232 ALA A O 1
ATOM 1854 N N . PHE A 1 233 ? 4.380 -5.964 15.787 1.00 92.44 233 PHE A N 1
ATOM 1855 C CA . PHE A 1 233 ? 4.353 -4.849 16.736 1.00 92.44 233 PHE A CA 1
ATOM 1856 C C . PHE A 1 233 ? 3.070 -4.853 17.577 1.00 92.44 233 PHE A C 1
ATOM 1858 O O . PHE A 1 233 ? 3.141 -4.759 18.803 1.00 92.44 233 PHE A O 1
ATOM 1865 N N . GLN A 1 234 ? 1.904 -5.023 16.948 1.00 92.88 234 GLN A N 1
ATOM 1866 C CA . GLN A 1 234 ? 0.617 -5.141 17.633 1.00 92.88 234 GLN A CA 1
ATOM 1867 C C . GLN A 1 234 ? 0.640 -6.295 18.634 1.00 92.88 234 GLN A C 1
ATOM 1869 O O . GLN A 1 234 ? 0.343 -6.078 19.801 1.00 92.88 234 GLN A O 1
ATOM 1874 N N . GLY A 1 235 ? 1.088 -7.488 18.243 1.00 91.06 235 GLY A N 1
ATOM 1875 C CA . GLY A 1 235 ? 1.206 -8.627 19.152 1.00 91.06 235 GLY A CA 1
ATOM 1876 C C . GLY A 1 235 ? 2.185 -8.391 20.310 1.00 91.06 235 GLY A C 1
ATOM 1877 O O . GLY A 1 235 ? 2.032 -8.983 21.378 1.00 91.06 235 GLY A O 1
ATOM 1878 N N . LYS A 1 236 ? 3.198 -7.533 20.128 1.00 89.94 236 LYS A N 1
ATOM 1879 C CA . LYS A 1 236 ? 4.162 -7.161 21.177 1.00 89.94 236 LYS A CA 1
ATOM 1880 C C . LYS A 1 236 ? 3.621 -6.106 22.146 1.00 89.94 236 LYS A C 1
ATOM 1882 O O . LYS A 1 236 ? 4.042 -6.084 23.302 1.00 89.94 236 LYS A O 1
ATOM 1887 N N . LYS A 1 237 ? 2.717 -5.234 21.693 1.00 89.88 237 LYS A N 1
ATOM 1888 C CA . LYS A 1 237 ? 2.170 -4.109 22.473 1.00 89.88 237 LYS A CA 1
ATOM 1889 C C . LYS A 1 237 ? 0.773 -4.361 23.038 1.00 89.88 237 LYS A C 1
ATOM 1891 O O . LYS A 1 237 ? 0.436 -3.832 24.090 1.00 89.88 237 LYS A O 1
ATOM 1896 N N . LEU A 1 238 ? -0.035 -5.174 22.367 1.00 89.50 238 LEU A N 1
ATOM 1897 C CA . LEU A 1 238 ? -1.415 -5.469 22.736 1.00 89.50 238 LEU A CA 1
ATOM 1898 C C . LEU A 1 238 ? -1.481 -6.764 23.541 1.00 89.50 238 LEU A C 1
ATOM 1900 O O . LEU A 1 238 ? -1.411 -7.859 22.985 1.00 89.50 238 LEU A O 1
ATOM 1904 N N . ALA A 1 239 ? -1.701 -6.648 24.855 1.00 81.38 239 ALA A N 1
ATOM 1905 C CA . ALA A 1 239 ? -1.892 -7.807 25.738 1.00 81.38 239 ALA A CA 1
ATOM 1906 C C . ALA A 1 239 ? -3.020 -8.733 25.253 1.00 81.38 239 ALA A C 1
ATOM 1908 O O . ALA A 1 239 ? -2.945 -9.951 25.400 1.00 81.38 239 ALA A O 1
ATOM 1909 N N . ARG A 1 240 ? -4.071 -8.143 24.673 1.00 87.00 240 ARG A N 1
ATOM 1910 C CA . ARG A 1 240 ? -5.277 -8.831 24.206 1.00 87.00 240 ARG A CA 1
ATOM 1911 C C . ARG A 1 240 ? -5.632 -8.369 22.797 1.00 87.00 240 ARG A C 1
ATOM 1913 O O . ARG A 1 240 ? -6.655 -7.730 22.595 1.00 87.00 240 ARG A O 1
ATOM 1920 N N . MET A 1 241 ? -4.792 -8.686 21.813 1.00 89.44 241 MET A N 1
ATOM 1921 C CA . MET A 1 241 ? -5.019 -8.301 20.408 1.00 89.44 241 MET A CA 1
ATOM 1922 C C . MET A 1 241 ? -6.415 -8.707 19.887 1.00 89.44 241 MET A C 1
ATOM 1924 O O . MET A 1 241 ? -7.030 -7.955 19.141 1.00 89.44 241 MET A O 1
ATOM 1928 N N . GLY A 1 242 ? -6.975 -9.830 20.356 1.00 89.50 242 GLY A N 1
ATOM 1929 C CA . GLY A 1 242 ? -8.338 -10.266 20.012 1.00 89.50 242 GLY A CA 1
ATOM 1930 C C . GLY A 1 242 ? -9.480 -9.399 20.568 1.00 89.50 242 GLY A C 1
ATOM 1931 O O . GLY A 1 242 ? -10.633 -9.612 20.201 1.00 89.50 242 GLY A O 1
ATOM 1932 N N . ASN A 1 243 ? -9.192 -8.423 21.438 1.00 93.94 243 ASN A N 1
ATOM 1933 C CA . ASN A 1 243 ? -10.187 -7.449 21.889 1.00 93.94 243 ASN A CA 1
ATOM 1934 C C . ASN A 1 243 ? -10.525 -6.410 20.818 1.00 93.94 243 ASN A C 1
ATOM 1936 O O . ASN A 1 243 ? -11.559 -5.756 20.942 1.00 93.94 243 ASN A O 1
ATOM 1940 N N . TYR A 1 244 ? -9.671 -6.246 19.809 1.00 94.25 244 TYR A N 1
ATOM 1941 C CA . TYR A 1 244 ? -9.824 -5.242 18.766 1.00 94.25 244 TYR A CA 1
ATOM 1942 C C . TYR A 1 244 ? -10.456 -5.866 17.517 1.00 94.25 244 TYR A C 1
ATOM 1944 O O . TYR A 1 244 ? -10.091 -6.984 17.143 1.00 94.25 244 TYR A O 1
ATOM 1952 N N . PRO A 1 245 ? -11.394 -5.175 16.852 1.00 94.19 245 PRO A N 1
ATOM 1953 C CA . PRO A 1 245 ? -11.928 -5.615 15.572 1.00 94.19 245 PRO A CA 1
ATOM 1954 C C . PRO A 1 245 ? -10.887 -5.483 14.458 1.00 94.19 245 PRO A C 1
ATOM 1956 O O . PRO A 1 245 ? -9.941 -4.694 14.538 1.00 94.19 245 PRO A O 1
ATOM 1959 N N . ASN A 1 246 ? -11.115 -6.230 13.378 1.00 94.38 246 ASN A N 1
ATOM 1960 C CA . ASN A 1 246 ? -10.198 -6.297 12.246 1.00 94.38 246 ASN A CA 1
ATOM 1961 C C . ASN A 1 246 ? -9.952 -4.938 11.587 1.00 94.38 246 ASN A C 1
ATOM 1963 O O . ASN A 1 246 ? -8.835 -4.711 11.145 1.00 94.38 246 ASN A O 1
ATOM 1967 N N . TRP A 1 247 ? -10.928 -4.020 11.567 1.00 95.94 247 TRP A N 1
ATOM 1968 C CA . TRP A 1 247 ? -10.710 -2.704 10.954 1.00 95.94 247 TRP A CA 1
ATOM 1969 C C . TRP A 1 247 ? -9.528 -1.965 11.587 1.00 95.94 247 TRP A C 1
ATOM 1971 O O . TRP A 1 247 ? -8.743 -1.326 10.898 1.00 95.94 247 TRP A O 1
ATOM 1981 N N . PHE A 1 248 ? -9.364 -2.091 12.905 1.00 95.75 248 PHE A N 1
ATOM 1982 C CA . PHE A 1 248 ? -8.291 -1.427 13.626 1.00 95.75 248 PHE A CA 1
ATOM 1983 C C . PHE A 1 248 ? -6.961 -2.147 13.395 1.00 95.75 248 PHE A C 1
ATOM 1985 O O . PHE A 1 248 ? -5.947 -1.520 13.098 1.00 95.75 248 PHE A O 1
ATOM 1992 N N . ILE A 1 249 ? -6.978 -3.479 13.501 1.00 95.00 249 ILE A N 1
ATOM 1993 C CA . ILE A 1 249 ? -5.793 -4.327 13.349 1.00 95.00 249 ILE A CA 1
ATOM 1994 C C . ILE A 1 249 ? -5.231 -4.252 11.924 1.00 95.00 249 ILE A C 1
ATOM 1996 O O . ILE A 1 249 ? -4.060 -3.913 11.748 1.00 95.00 249 ILE A O 1
ATOM 2000 N N . GLU A 1 250 ? -6.068 -4.509 10.922 1.00 94.81 250 GLU A N 1
ATOM 2001 C CA . GLU A 1 250 ? -5.700 -4.458 9.507 1.00 94.81 250 GLU A CA 1
ATOM 2002 C C . GLU A 1 250 ? -5.533 -3.017 9.027 1.00 94.81 250 GLU A C 1
ATOM 2004 O O . GLU A 1 250 ? -4.587 -2.729 8.309 1.00 94.81 250 GLU A O 1
ATOM 2009 N N . GLY A 1 251 ? -6.377 -2.073 9.462 1.00 95.44 251 GLY A N 1
ATOM 2010 C CA . GLY A 1 251 ? -6.253 -0.664 9.070 1.00 95.44 251 GLY A CA 1
ATOM 2011 C C . GLY A 1 251 ? -4.913 -0.056 9.480 1.00 95.44 251 GLY A C 1
ATOM 2012 O O . GLY A 1 251 ? -4.297 0.661 8.693 1.00 95.44 251 GLY A O 1
ATOM 2013 N N . MET A 1 252 ? -4.404 -0.400 10.670 1.00 94.75 252 MET A N 1
ATOM 2014 C CA . MET A 1 252 ? -3.041 -0.039 11.070 1.00 94.75 252 MET A CA 1
ATOM 2015 C C . MET A 1 252 ? -2.000 -0.703 10.165 1.00 94.75 252 MET A C 1
ATOM 2017 O O . MET A 1 252 ? -1.077 -0.028 9.715 1.00 94.75 252 MET A O 1
ATOM 2021 N N . ALA A 1 253 ? -2.128 -2.007 9.905 1.00 94.50 253 ALA A N 1
ATOM 2022 C CA . ALA A 1 253 ? -1.170 -2.742 9.083 1.00 94.50 253 ALA A CA 1
ATOM 2023 C C . ALA A 1 253 ? -1.103 -2.197 7.652 1.00 94.50 253 ALA A C 1
ATOM 2025 O O . ALA A 1 253 ? -0.010 -1.985 7.141 1.00 94.50 253 ALA A O 1
ATOM 2026 N N . VAL A 1 254 ? -2.240 -1.827 7.063 1.00 93.19 254 VAL A N 1
ATOM 2027 C CA . VAL A 1 254 ? -2.287 -1.185 5.748 1.00 93.19 254 VAL A CA 1
ATOM 2028 C C . VAL A 1 254 ? -1.730 0.237 5.796 1.00 93.19 254 VAL A C 1
ATOM 2030 O O . VAL A 1 254 ? -0.971 0.619 4.916 1.00 93.19 254 VAL A O 1
ATOM 2033 N N . TYR A 1 255 ? -2.056 1.037 6.815 1.00 94.00 255 TYR A N 1
ATOM 2034 C CA . TYR A 1 255 ? -1.547 2.409 6.925 1.00 94.00 255 TYR A CA 1
ATOM 2035 C C . TYR A 1 255 ? -0.015 2.460 7.086 1.00 94.00 255 TYR A C 1
ATOM 2037 O O . TYR A 1 255 ? 0.651 3.275 6.450 1.00 94.00 255 TYR A O 1
ATOM 2045 N N . PHE A 1 256 ? 0.557 1.588 7.923 1.00 91.44 256 PHE A N 1
ATOM 2046 C CA . PHE A 1 256 ? 2.006 1.517 8.158 1.00 91.44 256 PHE A CA 1
ATOM 2047 C C . PHE A 1 256 ? 2.749 0.590 7.193 1.00 91.44 256 PHE A C 1
ATOM 2049 O O . PHE A 1 256 ? 3.974 0.661 7.132 1.00 91.44 256 PHE A O 1
ATOM 2056 N N . GLY A 1 257 ? 2.027 -0.262 6.469 1.00 88.25 257 GLY A N 1
ATOM 2057 C CA . GLY A 1 257 ? 2.511 -1.114 5.392 1.00 88.25 257 GLY A CA 1
ATOM 2058 C C . GLY A 1 257 ? 2.354 -0.415 4.052 1.00 88.25 257 GLY A C 1
ATOM 2059 O O . GLY A 1 257 ? 3.210 0.379 3.664 1.00 88.25 257 GLY A O 1
ATOM 2060 N N . ASP A 1 258 ? 1.244 -0.676 3.371 1.00 83.31 258 ASP A N 1
ATOM 2061 C CA . ASP A 1 258 ? 0.936 -0.169 2.026 1.00 83.31 258 ASP A CA 1
ATOM 2062 C C . ASP A 1 258 ? 0.902 1.367 1.932 1.00 83.31 258 ASP A C 1
ATOM 2064 O O . ASP A 1 258 ? 1.253 1.937 0.905 1.00 83.31 258 ASP A O 1
ATOM 2068 N N . GLY A 1 259 ? 0.512 2.053 3.010 1.00 85.56 259 GLY A N 1
ATOM 2069 C CA . GLY A 1 259 ? 0.517 3.515 3.139 1.00 85.56 259 GLY A CA 1
ATOM 2070 C C . GLY A 1 259 ? 1.875 4.104 3.522 1.00 85.56 259 GLY A C 1
ATOM 2071 O O . GLY A 1 259 ? 1.945 5.188 4.115 1.00 85.56 259 GLY A O 1
ATOM 2072 N N . SER A 1 260 ? 2.972 3.399 3.233 1.00 87.25 260 SER A N 1
ATOM 2073 C CA . SER A 1 260 ? 4.315 3.831 3.604 1.00 87.25 260 SER A CA 1
ATOM 2074 C C . SER A 1 260 ? 5.373 3.529 2.545 1.00 87.25 260 SER A C 1
ATOM 2076 O O . SER A 1 260 ? 5.291 2.553 1.803 1.00 87.25 260 SER A O 1
ATOM 2078 N N . LYS A 1 261 ? 6.438 4.337 2.524 1.00 85.19 261 LYS A N 1
ATOM 2079 C CA . LYS A 1 261 ? 7.647 4.082 1.730 1.00 85.19 261 LYS A CA 1
ATOM 2080 C C . LYS A 1 261 ? 8.909 4.275 2.552 1.00 85.19 261 LYS A C 1
ATOM 2082 O O . LYS A 1 261 ? 8.937 5.009 3.540 1.00 85.19 261 LYS A O 1
ATOM 2087 N N . LEU A 1 262 ? 9.991 3.668 2.089 1.00 78.75 262 LEU A N 1
ATOM 2088 C CA . LEU A 1 262 ? 11.319 3.916 2.627 1.00 78.75 262 LEU A CA 1
ATOM 2089 C C . LEU A 1 262 ? 11.951 5.127 1.954 1.00 78.75 262 LEU A C 1
ATOM 2091 O O . LEU A 1 262 ? 12.135 5.160 0.740 1.00 78.75 262 LEU A O 1
ATOM 2095 N N . ASP A 1 263 ? 12.373 6.086 2.767 1.00 80.25 263 ASP A N 1
ATOM 2096 C CA . ASP A 1 263 ? 13.376 7.066 2.381 1.00 80.25 263 ASP A CA 1
ATOM 2097 C C . ASP A 1 263 ? 14.757 6.476 2.695 1.00 80.25 263 ASP A C 1
ATOM 2099 O O . 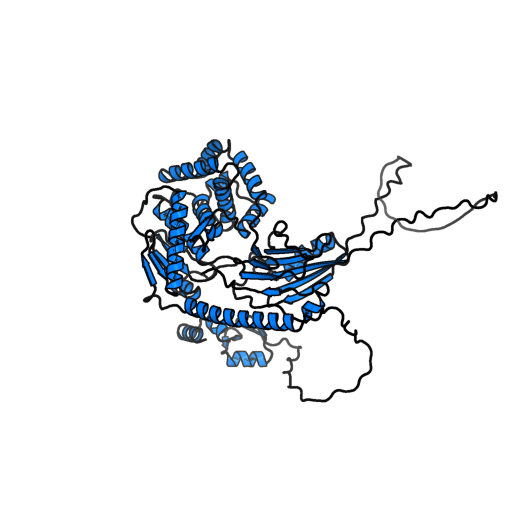ASP A 1 263 ? 15.248 6.551 3.827 1.00 80.25 263 ASP A O 1
ATOM 2103 N N . TYR A 1 264 ? 15.378 5.854 1.690 1.00 69.12 264 TYR A N 1
ATOM 2104 C CA . TYR A 1 264 ? 16.707 5.246 1.807 1.00 69.12 264 TYR A CA 1
ATOM 2105 C C . TYR A 1 264 ? 17.804 6.282 2.073 1.00 69.12 264 TYR A C 1
ATOM 2107 O O . TYR A 1 264 ? 18.745 5.998 2.817 1.00 69.12 264 TYR A O 1
ATOM 2115 N N . LYS A 1 265 ? 17.668 7.503 1.530 1.00 72.94 265 LYS A N 1
ATOM 2116 C CA . LYS A 1 265 ? 18.638 8.590 1.746 1.00 72.94 265 LYS A CA 1
ATOM 2117 C C . LYS A 1 265 ? 18.646 9.008 3.214 1.00 72.94 265 LYS A C 1
ATOM 2119 O O . LYS A 1 265 ? 19.708 9.148 3.815 1.00 72.94 265 LYS A O 1
ATOM 2124 N N . LYS A 1 266 ? 17.463 9.166 3.813 1.00 76.56 266 LYS A N 1
ATOM 2125 C CA . LYS A 1 266 ? 17.308 9.557 5.226 1.00 76.56 266 LYS A CA 1
ATOM 2126 C C . LYS A 1 266 ? 17.249 8.372 6.184 1.00 76.56 266 LYS A C 1
ATOM 2128 O O . LYS A 1 266 ? 17.165 8.589 7.393 1.00 76.56 266 LYS A O 1
ATOM 2133 N N . LYS A 1 267 ? 17.281 7.144 5.664 1.00 74.50 267 LYS A N 1
ATOM 2134 C CA . LYS A 1 267 ? 17.136 5.892 6.411 1.00 74.50 267 LYS A CA 1
ATOM 2135 C C . LYS A 1 267 ? 15.897 5.877 7.321 1.00 74.50 267 LYS A C 1
ATOM 2137 O O . LYS A 1 267 ? 15.972 5.449 8.476 1.00 74.50 267 LYS A O 1
ATOM 2142 N N . LYS A 1 268 ? 14.753 6.340 6.804 1.00 80.69 268 LYS A N 1
ATOM 2143 C CA . LYS A 1 268 ? 13.492 6.476 7.555 1.00 80.69 268 LYS A CA 1
ATOM 2144 C C . LYS A 1 268 ? 12.300 5.904 6.798 1.00 80.69 268 LYS A C 1
ATOM 2146 O O . LYS A 1 268 ? 12.254 5.949 5.576 1.00 80.69 268 LYS A O 1
ATOM 2151 N N . LEU A 1 269 ? 11.316 5.433 7.557 1.00 84.88 269 LEU A N 1
ATOM 2152 C CA . LEU A 1 269 ? 9.986 5.126 7.047 1.00 84.88 269 LEU A CA 1
ATOM 2153 C C . LEU A 1 269 ? 9.177 6.425 6.936 1.00 84.88 269 LEU A C 1
ATOM 2155 O O . LEU A 1 269 ? 9.083 7.168 7.917 1.00 84.88 269 LEU A O 1
ATOM 2159 N N . VAL A 1 270 ? 8.603 6.685 5.767 1.00 87.31 270 VAL A N 1
ATOM 2160 C CA . VAL A 1 270 ? 7.638 7.761 5.515 1.00 87.31 270 VAL A CA 1
ATOM 2161 C C . VAL A 1 270 ? 6.255 7.124 5.446 1.00 87.31 270 VAL A C 1
ATOM 2163 O O . VAL A 1 270 ? 6.049 6.211 4.657 1.00 87.31 270 VAL A O 1
ATOM 2166 N N . THR A 1 271 ? 5.328 7.578 6.284 1.00 89.25 271 THR A N 1
ATOM 2167 C CA . THR A 1 271 ? 3.971 7.018 6.429 1.00 89.25 271 THR A CA 1
ATOM 2168 C C . THR A 1 271 ? 2.912 8.032 6.022 1.00 89.25 271 THR A C 1
ATOM 2170 O O . THR A 1 271 ? 3.194 9.230 6.016 1.00 89.25 271 THR A O 1
ATOM 2173 N N . GLY A 1 272 ? 1.685 7.565 5.801 1.00 87.00 272 GLY A N 1
ATOM 2174 C CA . GLY A 1 272 ? 0.558 8.413 5.408 1.00 87.00 272 GLY A CA 1
ATOM 2175 C C . GLY A 1 272 ? 0.464 8.624 3.901 1.00 87.00 272 GLY A C 1
ATOM 2176 O O . GLY A 1 272 ? -0.272 9.504 3.461 1.00 87.00 272 GLY A O 1
ATOM 2177 N N . LEU A 1 273 ? 1.196 7.820 3.125 1.00 88.00 273 LEU A N 1
ATOM 2178 C CA . LEU A 1 273 ? 1.023 7.755 1.681 1.00 88.00 273 LEU A CA 1
ATOM 2179 C C . LEU A 1 273 ? -0.324 7.130 1.347 1.00 88.00 273 LEU A C 1
ATOM 2181 O O . LEU A 1 273 ? -0.901 6.372 2.134 1.00 88.00 273 LEU A O 1
ATOM 2185 N N . ILE A 1 274 ? -0.792 7.446 0.150 1.00 88.12 274 ILE A N 1
ATOM 2186 C CA . ILE A 1 274 ? -2.092 7.026 -0.344 1.00 88.12 274 ILE A CA 1
ATOM 2187 C C . ILE A 1 274 ? -1.893 5.841 -1.303 1.00 88.12 274 ILE A C 1
ATOM 2189 O O . ILE A 1 274 ? -1.488 6.051 -2.448 1.00 88.12 274 ILE A O 1
ATOM 2193 N N . PRO A 1 275 ? -2.146 4.588 -0.870 1.00 82.25 275 PRO A N 1
ATOM 2194 C CA . PRO A 1 275 ? -2.122 3.425 -1.746 1.00 82.25 275 PRO A CA 1
ATOM 2195 C C . PRO A 1 275 ? -3.208 3.548 -2.817 1.00 82.25 275 PRO A C 1
ATOM 2197 O O . PRO A 1 275 ? -4.399 3.421 -2.531 1.00 82.25 275 PRO A O 1
ATOM 2200 N N . ARG A 1 276 ? -2.766 3.768 -4.057 1.00 80.62 276 ARG A N 1
ATOM 2201 C CA . ARG A 1 276 ? -3.593 4.035 -5.241 1.00 80.62 276 ARG A CA 1
ATOM 2202 C C . ARG A 1 276 ? -4.770 3.066 -5.394 1.00 80.62 276 ARG A C 1
ATOM 2204 O O . ARG A 1 276 ? -5.915 3.500 -5.366 1.00 80.62 276 ARG A O 1
ATOM 2211 N N . ASP A 1 277 ? -4.491 1.765 -5.453 1.00 76.12 277 ASP A N 1
ATOM 2212 C CA . ASP A 1 277 ? -5.519 0.733 -5.661 1.00 76.12 277 ASP A CA 1
ATOM 2213 C C . ASP A 1 277 ? -6.580 0.734 -4.552 1.00 76.12 277 ASP A C 1
ATOM 2215 O O . ASP A 1 277 ? -7.763 0.506 -4.799 1.00 76.12 277 ASP A O 1
ATOM 2219 N N . ARG A 1 278 ? -6.168 1.012 -3.309 1.00 85.00 278 ARG A N 1
ATOM 2220 C CA . ARG A 1 278 ? -7.083 1.049 -2.165 1.00 85.00 278 ARG A CA 1
ATOM 2221 C C . ARG A 1 278 ? -7.922 2.313 -2.166 1.00 85.00 278 ARG A C 1
ATOM 2223 O O . ARG A 1 278 ? -9.102 2.212 -1.847 1.00 85.00 278 ARG A O 1
ATOM 2230 N N . LEU A 1 279 ? -7.328 3.458 -2.515 1.00 87.88 279 LEU A N 1
ATOM 2231 C CA . LEU A 1 279 ? -8.050 4.720 -2.629 1.00 87.88 279 LEU A CA 1
ATOM 2232 C C . LEU A 1 279 ? -9.154 4.611 -3.680 1.00 87.88 279 LEU A C 1
ATOM 2234 O O . LEU A 1 279 ? -10.304 4.896 -3.368 1.00 87.88 279 LEU A O 1
ATOM 2238 N N . PHE A 1 280 ? -8.828 4.136 -4.881 1.00 83.12 280 PHE A N 1
ATOM 2239 C CA . PHE A 1 280 ? -9.824 4.002 -5.941 1.00 83.12 280 PHE A CA 1
ATOM 2240 C C . PHE A 1 280 ? -10.927 3.021 -5.561 1.00 83.12 280 PHE A C 1
ATOM 2242 O O . PHE A 1 280 ? -12.105 3.340 -5.694 1.00 83.12 280 PHE A O 1
ATOM 2249 N N . HIS A 1 281 ? -10.568 1.878 -4.970 1.00 84.00 281 HIS A N 1
ATOM 2250 C CA . HIS A 1 281 ? -11.570 0.923 -4.513 1.00 84.00 281 HIS A CA 1
ATOM 2251 C C . HIS A 1 281 ? -12.525 1.521 -3.467 1.00 84.00 281 HIS A C 1
ATOM 2253 O O . HIS A 1 281 ? -13.727 1.276 -3.532 1.00 84.00 281 HIS A O 1
ATOM 2259 N N . ILE A 1 282 ? -12.035 2.307 -2.498 1.00 91.69 282 ILE A N 1
ATOM 2260 C CA . ILE A 1 282 ? -12.928 2.929 -1.508 1.00 91.69 282 ILE A CA 1
ATOM 2261 C C . ILE A 1 282 ? -13.723 4.106 -2.089 1.00 91.69 282 ILE A C 1
ATOM 2263 O O . ILE A 1 282 ? -14.891 4.249 -1.740 1.00 91.69 282 ILE A O 1
ATOM 2267 N N . GLN A 1 283 ? -13.145 4.909 -2.988 1.00 90.12 283 GLN A N 1
ATOM 2268 C CA . GLN A 1 283 ? -13.851 6.008 -3.655 1.00 90.12 283 GLN A CA 1
ATOM 2269 C C . GLN A 1 283 ? -15.011 5.487 -4.510 1.00 90.12 283 GLN A C 1
ATOM 2271 O O . GLN A 1 283 ? -16.116 6.008 -4.390 1.00 90.12 283 GLN A O 1
ATOM 2276 N N . GLU A 1 284 ? -14.795 4.415 -5.279 1.00 86.75 284 GLU A N 1
ATOM 2277 C CA . GLU A 1 284 ? -15.848 3.725 -6.037 1.00 86.75 284 GLU A CA 1
ATOM 2278 C C . GLU A 1 284 ? -16.944 3.183 -5.105 1.00 86.75 284 GLU A C 1
ATOM 2280 O O . GLU A 1 284 ? -18.138 3.391 -5.316 1.00 86.75 284 GLU A O 1
ATOM 2285 N N . LYS A 1 285 ? -16.559 2.527 -4.003 1.00 90.44 285 LYS A N 1
ATOM 2286 C CA . LYS A 1 285 ? -17.536 2.034 -3.025 1.00 90.44 285 LYS A CA 1
ATOM 2287 C C . LYS A 1 285 ? -18.375 3.161 -2.425 1.00 90.44 285 LYS A C 1
ATOM 2289 O O . LYS A 1 285 ? -19.562 2.946 -2.201 1.00 90.44 285 LYS A O 1
ATOM 2294 N N . ILE A 1 286 ? -17.778 4.315 -2.131 1.00 94.19 286 ILE A N 1
ATOM 2295 C CA . ILE A 1 286 ? -18.497 5.470 -1.580 1.00 94.19 286 ILE A CA 1
ATOM 2296 C C . ILE A 1 286 ? -19.428 6.066 -2.640 1.00 94.19 286 ILE A C 1
ATOM 2298 O O . ILE A 1 286 ? -20.602 6.288 -2.349 1.00 94.19 286 ILE A O 1
ATOM 2302 N N . SER A 1 287 ? -18.944 6.280 -3.868 1.00 91.12 287 SER A N 1
ATOM 2303 C CA . SER A 1 287 ? -19.744 6.881 -4.944 1.00 91.12 287 SER A CA 1
ATOM 2304 C C . SER A 1 287 ? -20.953 6.025 -5.331 1.00 91.12 287 SER A C 1
ATOM 2306 O O . SER A 1 287 ? -22.011 6.564 -5.650 1.00 91.12 287 SER A O 1
ATOM 2308 N N . GLU A 1 288 ? -20.835 4.701 -5.231 1.00 91.75 288 GLU A N 1
ATOM 2309 C CA . GLU A 1 288 ? -21.929 3.760 -5.483 1.00 91.75 288 GLU A CA 1
ATOM 2310 C C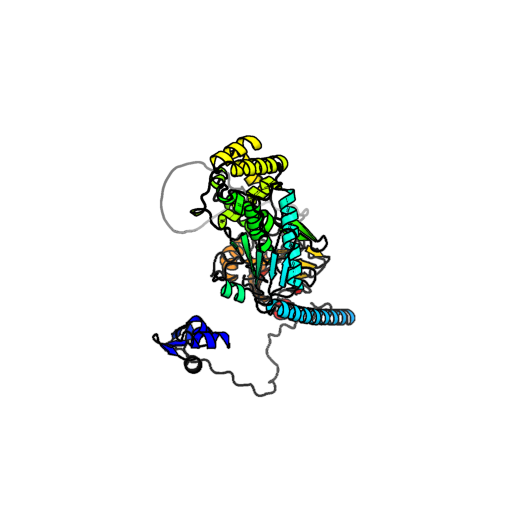 . GLU A 1 288 ? -22.767 3.421 -4.237 1.00 91.75 288 GLU A C 1
ATOM 2312 O O . GLU A 1 288 ? -23.675 2.591 -4.307 1.00 91.75 288 GLU A O 1
ATOM 2317 N N . GLY A 1 289 ? -22.465 4.007 -3.073 1.00 91.75 289 GLY A N 1
ATOM 2318 C CA . GLY A 1 289 ? -23.169 3.712 -1.817 1.00 91.75 289 GLY A CA 1
ATOM 2319 C C . GLY A 1 289 ? -23.002 2.262 -1.331 1.00 91.75 289 GLY A C 1
ATOM 2320 O O . GLY A 1 289 ? -23.841 1.742 -0.593 1.00 91.75 289 GLY A O 1
ATOM 2321 N N . ARG A 1 290 ? -21.927 1.588 -1.760 1.00 92.00 290 ARG A N 1
ATOM 2322 C CA . ARG A 1 290 ? -21.556 0.201 -1.421 1.00 92.00 290 ARG A CA 1
ATOM 2323 C C . ARG A 1 290 ? -20.489 0.107 -0.324 1.00 92.00 290 ARG A C 1
ATOM 2325 O O . ARG A 1 290 ? -20.027 -0.996 -0.009 1.00 92.00 290 ARG A O 1
ATOM 2332 N N . HIS A 1 291 ? -20.021 1.226 0.229 1.00 93.31 291 HIS A N 1
ATOM 2333 C CA . HIS A 1 291 ? -19.044 1.223 1.321 1.00 93.31 291 HIS A CA 1
ATOM 2334 C C . HIS A 1 291 ? -19.635 0.629 2.602 1.00 93.31 291 HIS A C 1
ATOM 2336 O O . HIS A 1 291 ? -20.849 0.533 2.781 1.00 93.31 291 HIS A O 1
ATOM 2342 N N . THR A 1 292 ? -18.763 0.185 3.507 1.00 95.69 292 THR A N 1
ATOM 2343 C CA . THR A 1 292 ? -19.207 -0.310 4.815 1.00 95.69 292 THR A CA 1
ATOM 2344 C C . THR A 1 292 ? -19.488 0.893 5.715 1.00 95.69 292 THR A C 1
ATOM 2346 O O . THR A 1 292 ? -18.539 1.628 5.987 1.00 95.69 292 THR A O 1
ATOM 2349 N N . PRO A 1 293 ? -20.714 1.087 6.238 1.00 97.12 293 PRO A N 1
ATOM 2350 C CA . PRO A 1 293 ? -20.981 2.184 7.166 1.00 97.12 293 PRO A CA 1
ATOM 2351 C C . PRO A 1 293 ? -20.051 2.117 8.379 1.00 97.12 293 PRO A C 1
ATOM 2353 O O . PRO A 1 293 ? -19.825 1.021 8.915 1.00 97.12 293 PRO A O 1
ATOM 2356 N N . LEU A 1 294 ? -19.542 3.260 8.843 1.00 97.44 294 LEU A N 1
ATOM 2357 C CA . LEU A 1 294 ? -18.512 3.331 9.886 1.00 97.44 294 LEU A CA 1
ATOM 2358 C C . LEU A 1 294 ? -18.965 2.647 11.173 1.00 97.44 294 LEU A C 1
ATOM 2360 O O . LEU A 1 294 ? -18.208 1.884 11.780 1.00 97.44 294 LEU A O 1
ATOM 2364 N N . SER A 1 295 ? -20.239 2.823 11.533 1.00 96.38 295 SER A N 1
ATOM 2365 C CA . SER A 1 295 ? -20.828 2.139 12.684 1.00 96.38 295 SER A CA 1
ATOM 2366 C C . SER A 1 295 ? -20.689 0.614 12.579 1.00 96.38 295 SER A C 1
ATOM 2368 O O . SER A 1 295 ? -20.271 -0.057 13.525 1.00 96.38 295 SER A O 1
ATOM 2370 N N . LYS A 1 296 ? -20.984 0.043 11.404 1.00 96.25 296 LYS A N 1
ATOM 2371 C CA . LYS A 1 296 ? -20.891 -1.406 11.169 1.00 96.25 296 LYS A CA 1
ATOM 2372 C C . LYS A 1 296 ? -19.438 -1.868 11.104 1.00 96.25 296 LYS A C 1
ATOM 2374 O O . LYS A 1 296 ? -19.113 -2.907 11.679 1.00 96.25 296 LYS A O 1
ATOM 2379 N N . LEU A 1 297 ? -18.566 -1.098 10.451 1.00 96.12 297 LEU A N 1
ATOM 2380 C CA . LEU A 1 297 ? -17.136 -1.397 10.352 1.00 96.12 297 LEU A CA 1
ATOM 2381 C C . LEU A 1 297 ? -16.498 -1.507 11.746 1.00 96.12 297 LEU A C 1
ATOM 2383 O O . LEU A 1 297 ? -15.772 -2.466 12.020 1.00 96.12 297 LEU A O 1
ATOM 2387 N N . GLY A 1 298 ? -16.869 -0.602 12.658 1.00 94.00 298 GLY A N 1
ATOM 2388 C CA . GLY A 1 298 ? -16.416 -0.567 14.050 1.00 94.00 298 GLY A CA 1
ATOM 2389 C C . GLY A 1 298 ? -16.669 -1.849 14.855 1.00 94.00 298 GLY A C 1
ATOM 2390 O O . GLY A 1 298 ? -16.009 -2.075 15.871 1.00 94.00 298 GLY A O 1
ATOM 2391 N N . GLY A 1 299 ? -17.598 -2.705 14.415 1.00 91.56 299 GLY A N 1
ATOM 2392 C CA . GLY A 1 299 ? -17.939 -3.981 15.051 1.00 91.56 299 GLY A CA 1
ATOM 2393 C C . GLY A 1 299 ? -17.893 -5.200 14.131 1.00 91.56 299 GLY A C 1
ATOM 2394 O O . GLY A 1 299 ? -18.385 -6.257 14.530 1.00 91.56 299 GLY A O 1
ATOM 2395 N N . LEU A 1 300 ? -17.341 -5.081 12.920 1.00 93.19 300 LEU A N 1
ATOM 2396 C CA . LEU A 1 300 ? -17.409 -6.149 11.927 1.00 93.19 300 LEU A CA 1
ATOM 2397 C C . LEU A 1 300 ? -16.639 -7.401 12.405 1.00 93.19 300 LEU A C 1
ATOM 2399 O O . LEU A 1 300 ? -15.449 -7.312 12.729 1.00 93.19 300 LEU A O 1
ATOM 2403 N N . PRO A 1 301 ? -17.284 -8.583 12.471 1.00 87.31 301 PRO A N 1
ATOM 2404 C CA . PRO A 1 301 ? -16.633 -9.794 12.945 1.00 87.31 301 PRO A CA 1
ATOM 2405 C C . PRO A 1 301 ? -15.662 -10.353 11.900 1.00 87.31 301 PRO A C 1
ATOM 2407 O O . PRO A 1 301 ? -15.866 -10.220 10.694 1.00 87.31 301 PRO A O 1
ATOM 2410 N N . ARG A 1 302 ? -14.627 -11.058 12.373 1.00 83.94 302 ARG A N 1
ATOM 2411 C CA . ARG A 1 302 ? -13.528 -11.581 11.543 1.00 83.94 302 ARG A CA 1
ATOM 2412 C C . ARG A 1 302 ? -13.981 -12.444 10.361 1.00 83.94 302 ARG A C 1
ATOM 2414 O O . ARG A 1 302 ? -13.385 -12.355 9.302 1.00 83.94 302 ARG A O 1
ATOM 2421 N N . ASN A 1 303 ? -15.031 -13.247 10.520 1.00 86.88 303 ASN A N 1
ATOM 2422 C CA . ASN A 1 303 ? -15.560 -14.112 9.456 1.00 86.88 303 ASN A CA 1
ATOM 2423 C C . ASN A 1 303 ? -16.329 -13.361 8.355 1.00 86.88 303 ASN A C 1
ATOM 2425 O O . ASN A 1 303 ? -16.640 -13.955 7.329 1.00 86.88 303 ASN A O 1
ATOM 2429 N N . ARG A 1 304 ? -16.669 -12.086 8.575 1.00 88.56 304 ARG A N 1
ATOM 2430 C CA . ARG A 1 304 ? -17.298 -11.207 7.577 1.00 88.56 304 ARG A CA 1
ATOM 2431 C C . ARG A 1 304 ? -16.328 -10.167 7.016 1.00 88.56 304 ARG A C 1
ATOM 2433 O O . ARG A 1 304 ? -16.693 -9.435 6.106 1.00 88.56 304 ARG A O 1
ATOM 2440 N N . PHE A 1 305 ? -15.115 -10.098 7.559 1.00 89.56 305 PHE A N 1
ATOM 2441 C CA . PHE A 1 305 ? -14.065 -9.222 7.067 1.00 89.56 305 PHE A CA 1
ATOM 2442 C C . PHE A 1 305 ? -13.386 -9.880 5.861 1.00 89.56 305 PHE A C 1
ATOM 2444 O O . PHE A 1 305 ? -12.902 -11.005 5.949 1.00 89.56 305 PHE A O 1
ATOM 2451 N N . SER A 1 306 ? -13.360 -9.176 4.736 1.00 86.06 306 SER A N 1
ATOM 2452 C CA . SER A 1 306 ? -12.845 -9.651 3.444 1.00 86.06 306 SER A CA 1
ATOM 2453 C C . SER A 1 306 ? -11.817 -8.672 2.870 1.00 86.06 306 SER A C 1
ATOM 2455 O O . SER A 1 306 ? -11.620 -7.589 3.419 1.00 86.06 306 SER A O 1
ATOM 2457 N N . GLY A 1 307 ? -11.193 -9.024 1.739 1.00 80.50 307 GLY A N 1
ATOM 2458 C CA . GLY A 1 307 ? -10.196 -8.190 1.054 1.00 80.50 307 GLY A CA 1
ATOM 2459 C C . GLY A 1 307 ? -10.652 -6.749 0.783 1.00 80.50 307 GLY A C 1
ATOM 2460 O O . GLY A 1 307 ? -9.866 -5.817 0.933 1.00 80.50 307 GLY A O 1
ATOM 2461 N N . THR A 1 308 ? -11.939 -6.549 0.486 1.00 85.00 308 THR A N 1
ATOM 2462 C CA . THR A 1 308 ? -12.519 -5.218 0.237 1.00 85.00 308 THR A CA 1
ATOM 2463 C C . THR A 1 308 ? -12.436 -4.318 1.472 1.00 85.00 308 THR A C 1
ATOM 2465 O O . THR A 1 308 ? -12.127 -3.137 1.353 1.00 85.00 308 THR A O 1
ATOM 2468 N N . HIS A 1 309 ? -12.612 -4.888 2.669 1.00 93.06 309 HIS A N 1
ATOM 2469 C CA . HIS A 1 309 ? -12.644 -4.156 3.938 1.00 93.06 309 HIS A CA 1
ATOM 2470 C C . HIS A 1 309 ? -11.287 -3.585 4.350 1.00 93.06 309 HIS A C 1
ATOM 2472 O O . HIS A 1 309 ? -11.228 -2.714 5.219 1.00 93.06 309 HIS A O 1
ATOM 2478 N N . TYR A 1 310 ? -10.190 -4.037 3.742 1.00 91.38 310 TYR A N 1
ATOM 2479 C CA . TYR A 1 310 ? -8.885 -3.427 3.964 1.00 91.38 310 TYR A CA 1
ATOM 2480 C C . TYR A 1 310 ? -8.843 -1.983 3.441 1.00 91.38 310 TYR A C 1
ATOM 2482 O O . TYR A 1 310 ? -8.213 -1.138 4.073 1.00 91.38 310 TYR A O 1
ATOM 2490 N N . ALA A 1 311 ? -9.527 -1.687 2.327 1.00 91.50 311 ALA A N 1
ATOM 2491 C CA . ALA A 1 311 ? -9.623 -0.329 1.794 1.00 91.50 311 ALA A CA 1
ATOM 2492 C C . ALA A 1 311 ? -10.457 0.575 2.717 1.00 91.50 311 ALA A C 1
ATOM 2494 O O . ALA A 1 311 ? -9.996 1.658 3.078 1.00 91.50 311 ALA A O 1
ATOM 2495 N N . ASP A 1 312 ? -11.616 0.092 3.193 1.00 94.38 312 ASP A N 1
ATOM 2496 C CA . ASP A 1 312 ? -12.427 0.800 4.196 1.00 94.38 312 ASP A CA 1
ATOM 2497 C C . ASP A 1 312 ? -11.583 1.102 5.446 1.00 94.38 312 ASP A C 1
ATOM 2499 O O . ASP A 1 312 ? -11.464 2.247 5.875 1.00 94.38 312 ASP A O 1
ATOM 2503 N N . SER A 1 313 ? -10.910 0.084 5.982 1.00 96.25 313 SER A N 1
ATOM 2504 C CA . SER A 1 313 ? -10.128 0.182 7.219 1.00 96.25 313 SER A CA 1
ATOM 2505 C C . SER A 1 313 ? -8.933 1.127 7.100 1.00 96.25 313 SER A C 1
ATOM 2507 O O . SER A 1 313 ? -8.662 1.901 8.020 1.00 96.25 313 SER A O 1
ATOM 2509 N N . TRP A 1 314 ? -8.227 1.086 5.966 1.00 95.75 314 TRP A N 1
ATOM 2510 C CA . TRP A 1 314 ? -7.150 2.026 5.667 1.00 95.75 314 TRP A CA 1
ATOM 2511 C C . TRP A 1 314 ? -7.661 3.461 5.611 1.00 95.75 314 TRP A C 1
ATOM 2513 O O . TRP A 1 314 ? -7.078 4.326 6.258 1.00 95.75 314 TRP A O 1
ATOM 2523 N N . SER A 1 315 ? -8.753 3.711 4.889 1.00 96.56 315 SER A N 1
ATOM 2524 C CA . SER A 1 315 ? -9.262 5.069 4.690 1.00 96.56 315 SER A CA 1
ATOM 2525 C C . SER A 1 315 ? -9.689 5.726 6.010 1.00 96.56 315 SER A C 1
ATOM 2527 O O . SER A 1 315 ? -9.411 6.901 6.232 1.00 96.56 315 SER A O 1
ATOM 2529 N N . VAL A 1 316 ? -10.279 4.957 6.934 1.00 97.50 316 VAL A N 1
ATOM 2530 C CA . VAL A 1 316 ? -10.639 5.430 8.282 1.00 97.50 316 VAL A CA 1
ATOM 2531 C C . VAL A 1 316 ? -9.390 5.709 9.114 1.00 97.50 316 VAL A C 1
ATOM 2533 O O . VAL A 1 316 ? -9.305 6.745 9.770 1.00 97.50 316 VAL A O 1
ATOM 2536 N N . MET A 1 317 ? -8.394 4.817 9.077 1.00 97.00 317 MET A N 1
ATOM 2537 C CA . MET A 1 317 ? -7.115 5.030 9.763 1.00 97.00 317 MET A CA 1
ATOM 2538 C C . MET A 1 317 ? -6.406 6.288 9.242 1.00 97.00 317 MET A C 1
ATOM 2540 O O . MET A 1 317 ? -5.917 7.096 10.030 1.00 97.00 317 MET A O 1
ATOM 2544 N N . HIS A 1 318 ? -6.394 6.475 7.922 1.00 96.69 318 HIS A N 1
ATOM 2545 C CA . HIS A 1 318 ? -5.804 7.632 7.257 1.00 96.69 318 HIS A CA 1
ATOM 2546 C C . HIS A 1 318 ? -6.557 8.921 7.609 1.00 96.69 318 HIS A C 1
ATOM 2548 O O . HIS A 1 318 ? -5.928 9.865 8.070 1.00 96.69 318 HIS A O 1
ATOM 2554 N N . TYR A 1 319 ? -7.892 8.936 7.570 1.00 97.69 319 TYR A N 1
ATOM 2555 C CA . TYR A 1 319 ? -8.705 10.069 8.034 1.00 97.69 319 TYR A CA 1
ATOM 2556 C C . TYR A 1 319 ? -8.419 10.453 9.493 1.00 97.69 319 TYR A C 1
ATOM 2558 O O . TYR A 1 319 ? -8.208 11.624 9.805 1.00 97.69 319 TYR A O 1
ATOM 2566 N N . LEU A 1 320 ? -8.332 9.477 10.398 1.00 97.06 320 LEU A N 1
ATOM 2567 C CA . LEU A 1 320 ? -8.072 9.748 11.814 1.00 97.06 320 LEU A CA 1
ATOM 2568 C C . LEU A 1 320 ? -6.653 10.288 12.073 1.00 97.06 320 LEU A C 1
ATOM 2570 O O . LEU A 1 320 ? -6.448 11.026 13.039 1.00 97.06 320 LEU A O 1
ATOM 2574 N N . ILE A 1 321 ? -5.668 9.934 11.241 1.00 95.06 321 ILE A N 1
ATOM 2575 C CA . ILE A 1 321 ? -4.267 10.352 11.421 1.00 95.06 321 ILE A CA 1
ATOM 2576 C C . ILE A 1 321 ? -3.929 11.622 10.624 1.00 95.06 321 ILE A C 1
ATOM 2578 O O . ILE A 1 321 ? -3.198 12.471 11.143 1.00 95.06 321 ILE A O 1
ATOM 2582 N N . ASN A 1 322 ? -4.456 11.758 9.405 1.00 95.19 322 ASN A N 1
ATOM 2583 C CA . ASN A 1 322 ? -4.084 12.752 8.390 1.00 95.19 322 ASN A CA 1
ATOM 2584 C C . ASN A 1 322 ? -5.232 13.681 7.977 1.00 95.19 322 ASN A C 1
ATOM 2586 O O . ASN A 1 322 ? -4.984 14.651 7.263 1.00 95.19 322 ASN A O 1
ATOM 2590 N N . GLY A 1 323 ? -6.465 13.392 8.393 1.00 95.25 323 GLY A N 1
ATOM 2591 C CA . GLY A 1 323 ? -7.639 14.182 8.045 1.00 95.25 323 GLY A CA 1
ATOM 2592 C C . GLY A 1 323 ? -7.645 15.590 8.652 1.00 95.25 323 GLY A C 1
ATOM 2593 O O . GLY A 1 323 ? -6.779 15.934 9.471 1.00 95.25 323 GLY A O 1
ATOM 2594 N N . PRO A 1 324 ? -8.646 16.410 8.282 1.00 93.69 324 PRO A N 1
ATOM 2595 C CA . PRO A 1 324 ? -8.750 17.810 8.708 1.00 93.69 324 PRO A CA 1
ATOM 2596 C C . PRO A 1 324 ? -8.717 17.959 10.236 1.00 93.69 324 PRO A C 1
ATOM 2598 O O . PRO A 1 324 ? -8.053 18.845 10.770 1.00 93.69 324 PRO A O 1
ATOM 2601 N N . ASP A 1 325 ? -9.333 17.011 10.945 1.00 93.81 325 ASP A N 1
ATOM 2602 C CA . ASP A 1 325 ? -9.398 16.953 12.404 1.00 93.81 325 ASP A CA 1
ATOM 2603 C C . ASP A 1 325 ? -8.405 15.949 13.027 1.00 93.81 325 ASP A C 1
ATOM 2605 O O . ASP A 1 325 ? -8.653 15.366 14.087 1.00 93.81 325 ASP A O 1
ATOM 2609 N N . SER A 1 326 ? -7.229 15.766 12.413 1.00 93.50 326 SER A N 1
ATOM 2610 C CA . SER A 1 326 ? -6.200 14.790 12.830 1.00 93.50 326 SER A CA 1
ATOM 2611 C C . SER A 1 326 ? -5.853 14.804 14.325 1.00 93.50 326 SER A C 1
ATOM 2613 O O . SER A 1 326 ? -5.611 13.756 14.919 1.00 93.50 326 SER A O 1
ATOM 2615 N N . LYS A 1 327 ? -5.867 15.962 15.000 1.00 93.88 327 LYS A N 1
ATOM 2616 C CA . LYS A 1 327 ? -5.646 16.022 16.460 1.00 93.88 327 LYS A CA 1
ATOM 2617 C C . LYS A 1 327 ? -6.752 15.312 17.248 1.00 93.88 327 LYS A C 1
ATOM 2619 O O . LYS A 1 327 ? -6.450 14.666 18.254 1.00 93.88 327 LYS A O 1
ATOM 2624 N N . LYS A 1 328 ? -8.016 15.446 16.829 1.00 95.31 328 LYS A N 1
ATOM 2625 C CA . LYS A 1 328 ? -9.157 14.729 17.421 1.00 95.31 328 LYS A CA 1
ATOM 2626 C C . LYS A 1 328 ? -9.092 13.252 17.040 1.00 95.31 328 LYS A C 1
ATOM 2628 O O . LYS A 1 328 ? -9.161 12.407 17.928 1.00 95.31 328 LYS A O 1
ATOM 2633 N N . GLY A 1 329 ? -8.835 12.944 15.769 1.00 96.31 329 GLY A N 1
ATOM 2634 C CA . GLY A 1 329 ? -8.723 11.569 15.277 1.00 96.31 329 GLY A CA 1
ATOM 2635 C C . GLY A 1 329 ? -7.599 10.760 15.942 1.00 96.31 329 GLY A C 1
ATOM 2636 O O . GLY A 1 329 ? -7.802 9.623 16.365 1.00 96.31 329 GLY A O 1
ATOM 2637 N N . GLN A 1 330 ? -6.432 11.357 16.183 1.00 93.94 330 GLN A N 1
ATOM 2638 C CA . GLN A 1 330 ? -5.356 10.698 16.932 1.00 93.94 330 GLN A CA 1
ATOM 2639 C C . GLN A 1 330 ? -5.742 10.448 18.399 1.00 93.94 330 GLN A C 1
ATOM 2641 O O . GLN A 1 330 ? -5.386 9.411 18.961 1.00 93.94 330 GLN A O 1
ATOM 2646 N N . ARG A 1 331 ? -6.502 11.355 19.032 1.00 94.38 331 ARG A N 1
ATOM 2647 C CA . ARG A 1 331 ? -7.044 11.129 20.385 1.00 94.38 331 ARG A CA 1
ATOM 2648 C C . ARG A 1 331 ? -8.092 10.018 20.395 1.00 94.38 331 ARG A C 1
ATOM 2650 O O . ARG A 1 331 ? -8.041 9.186 21.297 1.00 94.38 331 ARG A O 1
ATOM 2657 N N . PHE A 1 332 ? -8.959 9.960 19.381 1.00 96.50 332 PHE A N 1
ATOM 2658 C CA . PHE A 1 332 ? -9.881 8.846 19.160 1.00 96.50 332 PHE A CA 1
ATOM 2659 C C . PHE A 1 332 ? -9.113 7.520 19.131 1.00 96.50 332 PHE A C 1
ATOM 2661 O O . PHE A 1 332 ? -9.439 6.615 19.894 1.00 96.50 332 PHE A O 1
ATOM 2668 N N . LEU A 1 333 ? -8.045 7.411 18.331 1.00 95.00 333 LEU A N 1
ATOM 2669 C CA . LEU A 1 333 ? -7.249 6.181 18.224 1.00 95.00 333 LEU A CA 1
ATOM 2670 C C . LEU A 1 333 ? -6.574 5.796 19.548 1.00 95.00 333 LEU A C 1
ATOM 2672 O O . LEU A 1 333 ? -6.534 4.617 19.899 1.00 95.00 333 LEU A O 1
ATOM 2676 N N . VAL A 1 334 ? -6.069 6.774 20.305 1.00 92.25 334 VAL A N 1
ATOM 2677 C CA . VAL A 1 334 ? -5.467 6.538 21.627 1.00 92.25 334 VAL A CA 1
ATOM 2678 C C . VAL A 1 334 ? -6.503 6.037 22.636 1.00 92.25 334 VAL A C 1
ATOM 2680 O O . VAL A 1 334 ? -6.220 5.105 23.392 1.00 92.25 334 VAL A O 1
ATOM 2683 N N . ASP A 1 335 ? -7.696 6.626 22.670 1.00 94.31 335 ASP A N 1
ATOM 2684 C CA . ASP A 1 335 ? -8.757 6.185 23.577 1.00 94.31 335 ASP A CA 1
ATOM 2685 C C . ASP A 1 335 ? -9.331 4.826 23.137 1.00 94.31 335 ASP A C 1
ATOM 2687 O O . ASP A 1 335 ? -9.548 3.958 23.985 1.00 94.31 335 ASP A O 1
ATOM 2691 N N . TYR A 1 336 ? -9.450 4.572 21.829 1.00 94.56 336 TYR A N 1
ATOM 2692 C CA . TYR A 1 336 ? -9.816 3.263 21.278 1.00 94.56 336 TYR A CA 1
ATOM 2693 C C . TYR A 1 336 ? -8.797 2.182 21.664 1.00 94.56 336 TYR A C 1
ATOM 2695 O O . TYR A 1 336 ? -9.176 1.106 22.136 1.00 94.56 336 TYR A O 1
ATOM 2703 N N . TRP A 1 337 ? -7.499 2.497 21.564 1.00 92.12 337 TRP A N 1
ATOM 2704 C CA . TRP A 1 337 ? -6.413 1.637 22.032 1.00 92.12 337 TRP A CA 1
ATOM 2705 C C . TRP A 1 337 ? -6.597 1.274 23.510 1.00 92.12 337 TRP A C 1
ATOM 2707 O O . TRP A 1 337 ? -6.678 0.095 23.850 1.00 92.12 337 TRP A O 1
ATOM 2717 N N . LYS A 1 338 ? -6.740 2.267 24.394 1.00 91.75 338 LYS A N 1
ATOM 2718 C CA . LYS A 1 338 ? -6.900 2.046 25.845 1.00 91.75 338 LYS A CA 1
ATOM 2719 C C . LYS A 1 338 ? -8.160 1.259 26.202 1.00 91.75 338 LYS A C 1
ATOM 2721 O O . LYS A 1 338 ? -8.156 0.488 27.163 1.00 91.75 338 LYS A O 1
ATOM 2726 N N . LEU A 1 339 ? -9.256 1.452 25.466 1.00 93.94 339 LEU A N 1
ATOM 2727 C CA . LEU A 1 339 ? -10.479 0.678 25.672 1.00 93.94 339 LEU A CA 1
ATOM 2728 C C . LEU A 1 339 ? -10.234 -0.811 25.407 1.00 93.94 339 LEU A C 1
ATOM 2730 O O . LEU A 1 339 ? -10.627 -1.640 26.233 1.00 93.94 339 LEU A O 1
ATOM 2734 N N . 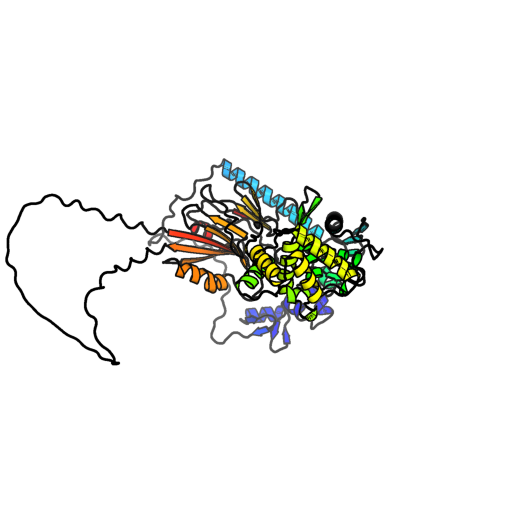GLY A 1 340 ? -9.542 -1.137 24.313 1.00 92.81 340 GLY A N 1
ATOM 2735 C CA . GLY A 1 340 ? -9.219 -2.515 23.950 1.00 92.81 340 GLY A CA 1
ATOM 2736 C C . GLY A 1 340 ? -8.261 -3.218 24.920 1.00 92.81 340 GLY A C 1
ATOM 2737 O O . GLY A 1 340 ? -8.354 -4.432 25.108 1.00 92.81 340 GLY A O 1
ATOM 2738 N N . GLU A 1 341 ? -7.404 -2.475 25.629 1.00 90.50 341 GLU A N 1
ATOM 2739 C CA . GLU A 1 341 ? -6.546 -3.042 26.683 1.00 90.50 341 GLU A CA 1
ATOM 2740 C C . GLU A 1 341 ? -7.382 -3.599 27.845 1.00 90.50 341 GLU A C 1
ATOM 2742 O O . GLU A 1 341 ? -7.026 -4.604 28.465 1.00 90.50 341 GLU A O 1
ATOM 2747 N N . ARG A 1 342 ? -8.532 -2.973 28.123 1.00 90.69 342 ARG A N 1
ATOM 2748 C CA . ARG A 1 342 ? -9.397 -3.302 29.264 1.00 90.69 342 ARG A CA 1
ATOM 2749 C C . ARG A 1 342 ? -10.485 -4.308 28.902 1.00 90.69 342 ARG A C 1
ATOM 2751 O O . ARG A 1 342 ? -10.779 -5.200 29.698 1.00 90.69 342 ARG A O 1
ATOM 2758 N N . ARG A 1 343 ? -11.089 -4.176 27.719 1.00 93.19 343 ARG A N 1
ATOM 2759 C CA . ARG A 1 343 ? -12.262 -4.955 27.291 1.00 93.19 343 ARG A CA 1
ATOM 2760 C C . ARG A 1 343 ? -12.294 -5.141 25.780 1.00 93.19 343 ARG A C 1
ATOM 2762 O O . ARG A 1 343 ? -11.632 -4.414 25.054 1.00 93.19 343 ARG A O 1
ATOM 2769 N N . ARG A 1 344 ? -13.115 -6.077 25.301 1.00 94.00 344 ARG A N 1
ATOM 2770 C CA . ARG A 1 344 ? -13.432 -6.171 23.873 1.00 94.00 344 ARG A CA 1
ATOM 2771 C C . ARG A 1 344 ? -14.117 -4.882 23.416 1.00 94.00 344 ARG A C 1
ATOM 2773 O O . ARG A 1 344 ? -15.055 -4.426 24.070 1.00 94.00 344 ARG A O 1
ATOM 2780 N N . VAL A 1 345 ? -13.633 -4.312 22.320 1.00 94.88 345 VAL A N 1
ATOM 2781 C CA . VAL A 1 345 ? -14.224 -3.148 21.658 1.00 94.88 345 VAL A CA 1
ATOM 2782 C C . VAL A 1 345 ? -14.975 -3.603 20.409 1.00 94.88 345 VAL A C 1
ATOM 2784 O O . VAL A 1 345 ? -14.600 -4.575 19.754 1.00 94.88 345 VAL A O 1
ATOM 2787 N N . GLY A 1 346 ? -16.077 -2.927 20.109 1.00 94.50 346 GLY A N 1
ATOM 2788 C CA . GLY A 1 346 ? -16.897 -3.188 18.930 1.00 94.50 346 GLY A CA 1
ATOM 2789 C C . GLY A 1 346 ? -17.705 -1.956 18.539 1.00 94.50 346 GLY A C 1
ATOM 2790 O O . GLY A 1 346 ? -17.381 -0.845 18.961 1.00 94.50 346 GLY A O 1
ATOM 2791 N N . GLN A 1 347 ? -18.785 -2.166 17.784 1.00 96.50 347 GLN A N 1
ATOM 2792 C CA . GLN A 1 347 ? -19.620 -1.103 17.211 1.00 96.50 347 GLN A CA 1
ATOM 2793 C C . GLN A 1 347 ? -20.039 -0.043 18.235 1.00 96.50 347 GLN A C 1
ATOM 2795 O O . GLN A 1 347 ? -19.839 1.140 17.998 1.00 96.50 347 GLN A O 1
ATOM 2800 N N . ARG A 1 348 ? -20.540 -0.451 19.410 1.00 97.00 348 ARG A N 1
ATOM 2801 C CA . ARG A 1 348 ? -20.951 0.505 20.450 1.00 97.00 348 ARG A CA 1
ATOM 2802 C C . ARG A 1 348 ? -19.804 1.421 20.880 1.00 97.00 348 ARG A C 1
ATOM 2804 O O . ARG A 1 348 ? -19.976 2.624 20.899 1.00 97.00 348 ARG A O 1
ATOM 2811 N N . GLN A 1 349 ? -18.628 0.867 21.182 1.00 97.19 349 GLN A N 1
ATOM 2812 C CA . GLN A 1 349 ? -17.483 1.681 21.613 1.00 97.19 349 GLN A CA 1
ATOM 2813 C C . GLN A 1 349 ? -16.957 2.575 20.493 1.00 97.19 349 GLN A C 1
ATOM 2815 O O . GLN A 1 349 ? -16.434 3.644 20.782 1.00 97.19 349 GLN A O 1
ATOM 2820 N N . PHE A 1 350 ? -17.066 2.137 19.239 1.00 97.56 350 PHE A N 1
ATOM 2821 C CA . PHE A 1 350 ? -16.742 2.980 18.097 1.00 97.56 350 PHE A CA 1
ATOM 2822 C C . PHE A 1 350 ? -17.693 4.182 18.031 1.00 97.56 350 PHE A C 1
ATOM 2824 O O . PHE A 1 350 ? -17.221 5.314 18.005 1.00 97.56 350 PHE A O 1
ATOM 2831 N N . ASN A 1 351 ? -19.007 3.941 18.096 1.00 98.06 351 ASN A N 1
ATOM 2832 C CA . ASN A 1 351 ? -20.025 4.992 18.091 1.00 98.06 351 ASN A CA 1
ATOM 2833 C C . ASN A 1 351 ? -19.870 5.953 19.283 1.00 98.06 351 ASN A C 1
ATOM 2835 O O . ASN A 1 351 ? -19.881 7.157 19.074 1.00 98.06 351 ASN A O 1
ATOM 2839 N N . ASP A 1 352 ? -19.647 5.437 20.499 1.00 97.94 352 ASP A N 1
ATOM 2840 C CA . ASP A 1 352 ? -19.444 6.260 21.705 1.00 97.94 352 ASP A CA 1
ATOM 2841 C C . ASP A 1 352 ? -18.238 7.217 21.539 1.00 97.94 352 ASP A C 1
ATOM 2843 O O . ASP A 1 352 ? -18.233 8.341 22.041 1.00 97.94 352 ASP A O 1
ATOM 2847 N N . LEU A 1 353 ? -17.171 6.774 20.856 1.00 97.69 353 LEU A N 1
ATOM 2848 C CA . LEU A 1 353 ? -16.033 7.644 20.552 1.00 97.69 353 LEU A CA 1
ATOM 2849 C C . LEU A 1 353 ? -16.324 8.597 19.388 1.00 97.69 353 LEU A C 1
ATOM 2851 O O . LEU A 1 353 ? -15.824 9.719 19.414 1.00 97.69 353 LEU A O 1
ATOM 2855 N N . ALA A 1 354 ? -17.100 8.178 18.387 1.00 97.56 354 ALA A N 1
ATOM 2856 C CA . ALA A 1 354 ? -17.507 9.050 17.289 1.00 97.56 354 ALA A CA 1
ATOM 2857 C C . ALA A 1 354 ? -18.327 10.228 17.830 1.00 97.56 354 ALA A C 1
ATOM 2859 O O . ALA A 1 354 ? -17.946 11.369 17.605 1.00 97.56 354 ALA A O 1
ATOM 2860 N N . GLU A 1 355 ? -19.321 9.957 18.680 1.00 97.56 355 GLU A N 1
ATOM 2861 C CA . GLU A 1 355 ? -20.114 10.975 19.385 1.00 97.56 355 GLU A CA 1
ATOM 2862 C C . GLU A 1 355 ? -19.229 11.948 20.178 1.00 97.56 355 GLU A C 1
ATOM 2864 O O . GLU A 1 355 ? -19.382 13.165 20.133 1.00 97.56 355 GLU A O 1
ATOM 2869 N N . ARG A 1 356 ? -18.210 11.424 20.864 1.00 97.50 356 ARG A N 1
ATOM 2870 C CA . ARG A 1 356 ? -17.316 12.249 21.681 1.00 97.50 356 ARG A CA 1
ATOM 2871 C C . ARG A 1 356 ? -16.391 13.173 20.879 1.00 97.50 356 ARG A C 1
ATOM 2873 O O . ARG A 1 356 ? -15.985 14.210 21.405 1.00 97.50 356 ARG A O 1
ATOM 2880 N N . TYR A 1 357 ? -15.950 12.761 19.692 1.00 97.50 357 TYR A N 1
ATOM 2881 C CA . TYR A 1 357 ? -14.900 13.461 18.936 1.00 97.50 357 TYR A CA 1
ATOM 2882 C C . TYR A 1 357 ? -15.395 14.144 17.658 1.00 97.50 357 TYR A C 1
ATOM 2884 O O . TYR A 1 357 ? -14.703 15.038 17.168 1.00 97.50 357 TYR A O 1
ATOM 2892 N N . PHE A 1 358 ? -16.552 13.736 17.146 1.00 96.56 358 PHE A N 1
ATOM 2893 C CA . PHE A 1 358 ? -17.119 14.138 15.858 1.00 96.56 358 PHE A CA 1
ATOM 2894 C C . PHE A 1 358 ? -18.635 14.394 15.951 1.00 96.56 358 PHE A C 1
ATOM 2896 O O . PHE A 1 358 ? -19.324 14.328 14.941 1.00 96.56 358 PHE A O 1
ATOM 2903 N N . ASP A 1 359 ? -19.132 14.677 17.159 1.00 94.12 359 ASP A N 1
ATOM 2904 C CA . ASP A 1 359 ? -20.534 14.944 17.515 1.00 94.12 359 ASP A CA 1
ATOM 2905 C C . ASP A 1 359 ? -21.468 13.728 17.407 1.00 94.12 359 ASP A C 1
ATOM 2907 O O . ASP A 1 359 ? -22.153 13.407 18.375 1.00 94.12 359 ASP A O 1
ATOM 2911 N N . ASP A 1 360 ? -21.442 12.989 16.298 1.00 95.94 360 ASP A N 1
ATOM 2912 C CA . ASP A 1 360 ? -22.096 11.688 16.147 1.00 95.94 360 ASP A CA 1
ATOM 2913 C C . ASP A 1 360 ? -21.439 10.835 15.039 1.00 95.94 360 ASP A C 1
ATOM 2915 O O . ASP A 1 360 ? -20.454 11.219 14.402 1.00 95.94 360 ASP A O 1
ATOM 2919 N N . ILE A 1 361 ? -21.949 9.615 14.852 1.00 97.19 361 ILE A N 1
ATOM 2920 C CA . ILE A 1 361 ? -21.406 8.666 13.875 1.00 97.19 361 ILE A CA 1
ATOM 2921 C C . ILE A 1 361 ? -21.723 9.040 12.422 1.00 97.19 361 ILE A C 1
ATOM 2923 O O . ILE A 1 361 ? -20.907 8.758 11.546 1.00 97.19 361 ILE A O 1
ATOM 2927 N N . ASP A 1 362 ? -22.862 9.678 12.168 1.00 97.62 362 ASP A N 1
ATOM 2928 C CA . ASP A 1 362 ? -23.305 10.049 10.825 1.00 97.62 362 ASP A CA 1
ATOM 2929 C C . ASP A 1 362 ? -22.521 11.274 10.334 1.00 97.62 362 ASP A C 1
ATOM 2931 O O . ASP A 1 362 ? -22.075 11.305 9.188 1.00 97.62 362 ASP A O 1
ATOM 2935 N N . GLN A 1 363 ? -22.242 12.233 11.220 1.00 96.94 363 GLN A N 1
ATOM 2936 C CA . GLN A 1 363 ? -21.374 13.380 10.943 1.00 96.94 363 GLN A CA 1
ATOM 2937 C C . GLN A 1 363 ? -19.922 12.958 10.719 1.00 96.94 363 GLN A C 1
ATOM 2939 O O . GLN A 1 363 ? -19.269 13.429 9.782 1.00 96.94 363 GLN A O 1
ATOM 2944 N N . MET A 1 364 ? -19.418 12.023 11.534 1.00 97.62 364 MET A N 1
ATOM 2945 C CA . MET A 1 364 ? -18.109 11.416 11.297 1.00 97.62 364 MET A CA 1
ATOM 2946 C C . MET A 1 364 ? -18.061 10.732 9.926 1.00 97.62 364 MET A C 1
ATOM 2948 O O . MET A 1 364 ? -17.073 10.876 9.210 1.00 97.62 364 MET A O 1
ATOM 2952 N N . GLU A 1 365 ? -19.111 9.992 9.557 1.00 98.06 365 GLU A N 1
ATOM 2953 C CA . GLU A 1 365 ? -19.193 9.294 8.275 1.00 98.06 365 GLU A CA 1
ATOM 2954 C C . GLU A 1 365 ? -19.261 10.266 7.091 1.00 98.06 365 GLU A C 1
ATOM 2956 O O . GLU A 1 365 ? -18.507 10.085 6.137 1.00 98.06 365 GLU A O 1
ATOM 2961 N N . ALA A 1 366 ? -20.061 11.331 7.170 1.00 97.44 366 ALA A N 1
ATOM 2962 C CA . ALA A 1 366 ? -20.126 12.365 6.139 1.00 97.44 366 ALA A CA 1
ATOM 2963 C C . ALA A 1 366 ? -18.772 13.068 5.946 1.00 97.44 366 ALA A C 1
ATOM 2965 O O . ALA A 1 366 ? -18.268 13.154 4.825 1.00 97.44 366 ALA A O 1
ATOM 2966 N N . SER A 1 367 ? -18.134 13.493 7.044 1.00 97.69 367 SER A N 1
ATOM 2967 C CA . SER A 1 367 ? -16.812 14.132 7.002 1.00 97.69 367 SER A CA 1
ATOM 2968 C C . SER A 1 367 ? -15.727 13.192 6.466 1.00 97.69 367 SER A C 1
ATOM 2970 O O . SER A 1 367 ? -14.850 13.612 5.708 1.00 97.69 367 SER A O 1
ATOM 2972 N N . TRP A 1 368 ? -15.776 11.910 6.836 1.00 98.00 368 TRP A N 1
ATOM 2973 C CA . TRP A 1 368 ? -14.862 10.894 6.319 1.00 98.00 368 TRP A CA 1
ATOM 2974 C C . TRP A 1 368 ? -15.068 10.648 4.820 1.00 98.00 368 TRP A C 1
ATOM 2976 O O . TRP A 1 368 ? -14.082 10.591 4.088 1.00 98.00 368 TRP A O 1
ATOM 2986 N N . GLN A 1 369 ? -16.311 10.540 4.343 1.00 98.00 369 GLN A N 1
ATOM 2987 C CA . GLN A 1 369 ? -16.600 10.356 2.918 1.00 98.00 369 GLN A CA 1
ATOM 2988 C C . GLN A 1 369 ? -16.115 11.548 2.092 1.00 98.00 369 GLN A C 1
ATOM 2990 O O . GLN A 1 369 ? -15.412 11.349 1.102 1.00 98.00 369 GLN A O 1
ATOM 2995 N N . GLU A 1 370 ? -16.427 12.774 2.523 1.00 97.62 370 GLU A N 1
ATOM 2996 C CA . GLU A 1 370 ? -15.954 14.000 1.872 1.00 97.62 370 GLU A CA 1
ATOM 2997 C C . GLU A 1 370 ? -14.423 14.023 1.797 1.00 97.62 370 GLU A C 1
ATOM 2999 O O . GLU A 1 370 ? -13.844 14.241 0.731 1.00 97.62 370 GLU A O 1
ATOM 3004 N N . TYR A 1 371 ? -13.759 13.704 2.911 1.00 97.38 371 TYR A N 1
ATOM 3005 C CA . TYR A 1 371 ? -12.309 13.594 2.952 1.00 97.38 371 TYR A CA 1
ATOM 3006 C C . TYR A 1 371 ? -11.780 12.574 1.940 1.00 97.38 371 TYR A C 1
ATOM 3008 O O . TYR A 1 371 ? -10.923 12.921 1.128 1.00 97.38 371 TYR A O 1
ATOM 3016 N N . VAL A 1 372 ? -12.287 11.338 1.952 1.00 96.31 372 VAL A N 1
ATOM 3017 C CA . VAL A 1 372 ? -11.809 10.260 1.072 1.00 96.31 372 VAL A CA 1
ATOM 3018 C C . VAL A 1 372 ? -12.036 10.596 -0.400 1.00 96.31 372 VAL A C 1
ATOM 3020 O O . VAL A 1 372 ? -11.143 10.370 -1.214 1.00 96.31 372 VAL A O 1
ATOM 3023 N N . LEU A 1 373 ? -13.185 11.174 -0.751 1.00 94.75 373 LEU A N 1
ATOM 3024 C CA . LEU A 1 373 ? -13.481 11.606 -2.119 1.00 94.75 373 LEU A CA 1
ATOM 3025 C C . LEU A 1 373 ? -12.593 12.777 -2.568 1.00 94.75 373 LEU A C 1
ATOM 3027 O O . LEU A 1 373 ? -12.312 12.904 -3.756 1.00 94.75 373 LEU A O 1
ATOM 3031 N N . SER A 1 374 ? -12.105 13.601 -1.636 1.00 94.19 374 SER A N 1
ATOM 3032 C CA . SER A 1 374 ? -11.173 14.695 -1.943 1.00 94.19 374 SER A CA 1
ATOM 3033 C C . SER A 1 374 ? -9.722 14.241 -2.156 1.00 94.19 374 SER A C 1
ATOM 3035 O O . SER A 1 374 ? -8.917 14.987 -2.722 1.00 94.19 374 SER A O 1
ATOM 3037 N N . LEU A 1 375 ? -9.359 13.037 -1.695 1.00 91.69 375 LEU A N 1
ATOM 3038 C CA . LEU A 1 375 ? -7.992 12.537 -1.800 1.00 91.69 375 LEU A CA 1
ATOM 3039 C C . LEU A 1 375 ? -7.607 12.278 -3.257 1.00 91.69 375 LEU A C 1
ATOM 3041 O O . LEU A 1 375 ? -8.360 11.701 -4.040 1.00 91.69 375 LEU A O 1
ATOM 3045 N N . LYS A 1 376 ? -6.364 12.633 -3.584 1.00 85.12 376 LYS A N 1
ATOM 3046 C CA . LYS A 1 376 ? -5.705 12.251 -4.832 1.00 85.12 376 LYS A CA 1
ATOM 3047 C C . LYS A 1 376 ? -4.537 11.328 -4.498 1.00 85.12 376 LYS A C 1
ATOM 3049 O O . LYS A 1 376 ? -3.805 11.626 -3.551 1.00 85.12 376 LYS A O 1
ATOM 3054 N N . PRO A 1 377 ? -4.347 10.217 -5.224 1.00 76.62 377 PRO A N 1
ATOM 3055 C CA . PRO A 1 377 ? -3.174 9.384 -5.019 1.00 76.62 377 PRO A CA 1
ATOM 3056 C C . PRO A 1 377 ? -1.914 10.167 -5.388 1.00 76.62 377 PRO A C 1
ATOM 3058 O O . PRO A 1 377 ? -1.929 10.981 -6.314 1.00 76.62 377 PRO A O 1
ATOM 3061 N N . ASP A 1 378 ? -0.810 9.873 -4.705 1.00 76.00 378 ASP A N 1
ATOM 3062 C CA . ASP A 1 378 ? 0.491 10.392 -5.118 1.00 76.00 378 ASP A CA 1
ATOM 3063 C C . ASP A 1 378 ? 0.777 9.957 -6.566 1.00 76.00 378 ASP A C 1
ATOM 3065 O O . ASP A 1 378 ? 0.399 8.839 -6.959 1.00 76.00 378 ASP A O 1
ATOM 3069 N N . PRO A 1 379 ? 1.447 10.796 -7.377 1.00 78.00 379 PRO A N 1
ATOM 3070 C CA . PRO A 1 379 ? 1.888 10.388 -8.701 1.00 78.00 379 PRO A CA 1
ATOM 3071 C C . PRO A 1 379 ? 2.629 9.052 -8.652 1.00 78.00 379 PRO A C 1
ATOM 3073 O O . PRO A 1 379 ? 3.398 8.788 -7.728 1.00 78.00 379 PRO A O 1
ATOM 3076 N N . ALA A 1 380 ? 2.423 8.198 -9.658 1.00 76.31 380 ALA A N 1
ATOM 3077 C CA . ALA A 1 380 ? 3.042 6.871 -9.685 1.00 76.31 380 ALA A CA 1
ATOM 3078 C C . ALA A 1 380 ? 4.575 6.918 -9.855 1.00 76.31 380 ALA A C 1
ATOM 3080 O O . ALA A 1 380 ? 5.229 5.876 -9.871 1.00 76.31 380 ALA A O 1
ATOM 3081 N N . GLY A 1 381 ? 5.154 8.108 -10.006 1.00 78.81 381 GLY A N 1
ATOM 3082 C CA . GLY A 1 381 ? 6.567 8.356 -10.226 1.00 78.81 381 GLY A CA 1
ATOM 3083 C C . GLY A 1 381 ? 6.900 9.840 -10.115 1.00 78.81 381 GLY A C 1
ATOM 3084 O O . GLY A 1 381 ? 6.041 10.669 -9.822 1.00 78.81 381 GLY A O 1
ATOM 3085 N N . GLU A 1 382 ? 8.161 10.167 -10.349 1.00 82.44 382 GLU A N 1
ATOM 3086 C CA . GLU A 1 382 ? 8.700 11.524 -10.276 1.00 82.44 382 GLU A CA 1
ATOM 3087 C C . GLU A 1 382 ? 9.118 11.984 -11.677 1.00 82.44 382 GLU A C 1
ATOM 3089 O O . GLU A 1 382 ? 9.570 11.171 -12.484 1.00 82.44 382 GLU A O 1
ATOM 3094 N N . VAL A 1 383 ? 8.963 13.277 -11.971 1.00 84.94 383 VAL A N 1
ATOM 3095 C CA . VAL A 1 383 ? 9.467 13.893 -13.208 1.00 84.94 383 VAL A CA 1
ATOM 3096 C C . VAL A 1 383 ? 10.789 14.580 -12.897 1.00 84.94 383 VAL A C 1
ATOM 3098 O O . VAL A 1 383 ? 10.851 15.414 -11.996 1.00 84.94 383 VAL A O 1
ATOM 3101 N N . ASP A 1 384 ? 11.822 14.234 -13.654 1.00 82.44 384 ASP A N 1
ATOM 3102 C CA . ASP A 1 384 ? 13.131 14.877 -13.661 1.00 82.44 384 ASP A CA 1
ATOM 3103 C C . ASP A 1 384 ? 13.405 15.365 -15.086 1.00 82.44 384 ASP A C 1
ATOM 3105 O O . ASP A 1 384 ? 13.576 14.555 -15.996 1.00 82.44 384 ASP A O 1
ATOM 3109 N N . GLU A 1 385 ? 13.366 16.684 -15.286 1.00 83.75 385 GLU A N 1
ATOM 3110 C CA . GLU A 1 385 ? 13.490 17.344 -16.593 1.00 83.75 385 GLU A CA 1
ATOM 3111 C C . GLU A 1 385 ? 12.524 16.780 -17.655 1.00 83.75 385 GLU A C 1
ATOM 3113 O O . GLU A 1 385 ? 11.328 17.079 -17.648 1.00 83.75 385 GLU A O 1
ATOM 3118 N N . ASP A 1 386 ? 13.036 15.972 -18.583 1.00 81.25 386 ASP A N 1
ATOM 3119 C CA . ASP A 1 386 ? 12.290 15.350 -19.671 1.00 81.25 386 ASP A CA 1
ATOM 3120 C C . ASP A 1 386 ? 11.765 13.949 -19.316 1.00 81.25 386 ASP A C 1
ATOM 3122 O O . ASP A 1 386 ? 10.986 13.371 -20.076 1.00 81.25 386 ASP A O 1
ATOM 3126 N N . ARG A 1 387 ? 12.129 13.390 -18.161 1.00 80.44 387 ARG A N 1
ATOM 3127 C CA . ARG A 1 387 ? 11.907 11.981 -17.829 1.00 80.44 387 ARG A CA 1
ATOM 3128 C C . ARG A 1 387 ? 10.984 11.802 -16.635 1.00 80.44 387 ARG A C 1
ATOM 3130 O O . ARG A 1 387 ? 11.305 12.188 -15.518 1.00 80.44 387 ARG A O 1
ATOM 3137 N N . PHE A 1 388 ? 9.894 11.076 -16.835 1.00 82.62 388 PHE A N 1
ATOM 3138 C CA . PHE A 1 388 ? 9.123 10.492 -15.747 1.00 82.62 388 PHE A CA 1
ATOM 3139 C C . PHE A 1 388 ? 9.699 9.133 -15.351 1.00 82.62 388 PHE A C 1
ATOM 3141 O O . PHE A 1 388 ? 10.027 8.312 -16.205 1.00 82.62 388 PHE A O 1
ATOM 3148 N N . THR A 1 389 ? 9.795 8.879 -14.051 1.00 75.44 389 THR A N 1
ATOM 3149 C CA . THR A 1 389 ? 10.392 7.674 -13.478 1.00 75.44 389 THR A CA 1
ATOM 3150 C C . THR A 1 389 ? 9.509 7.126 -12.362 1.00 75.44 389 THR A C 1
ATOM 3152 O O . THR A 1 389 ? 9.355 7.746 -11.312 1.00 75.44 389 THR A O 1
ATOM 3155 N N . SER A 1 390 ? 8.959 5.932 -12.559 1.00 73.69 390 SER A N 1
ATOM 3156 C CA . SER A 1 390 ? 8.185 5.196 -11.565 1.00 73.69 390 SER A CA 1
ATOM 3157 C C . SER A 1 390 ? 9.007 4.080 -10.928 1.00 73.69 390 SER A C 1
ATOM 3159 O O . SER A 1 390 ? 9.257 3.038 -11.534 1.00 73.69 390 SER A O 1
ATOM 3161 N N . MET A 1 391 ? 9.378 4.266 -9.660 1.00 66.56 391 MET A N 1
ATOM 3162 C CA . MET A 1 391 ? 10.045 3.227 -8.863 1.00 66.56 391 MET A CA 1
ATOM 3163 C C . MET A 1 391 ? 9.113 2.075 -8.490 1.00 66.56 391 MET A C 1
ATOM 3165 O O . MET A 1 391 ? 9.563 0.936 -8.372 1.00 66.56 391 MET A O 1
ATOM 3169 N N . ASP A 1 392 ? 7.837 2.375 -8.252 1.00 64.62 392 ASP A N 1
ATOM 3170 C CA . ASP A 1 392 ? 6.856 1.396 -7.781 1.00 64.62 392 ASP A CA 1
ATOM 3171 C C . ASP A 1 392 ? 6.373 0.481 -8.904 1.00 64.62 392 ASP A C 1
ATOM 3173 O O . ASP A 1 392 ? 6.143 -0.701 -8.666 1.00 64.62 392 ASP A O 1
ATOM 3177 N N . PHE A 1 393 ? 6.317 1.001 -10.131 1.00 66.62 393 PHE A N 1
ATOM 3178 C CA . PHE A 1 393 ? 5.932 0.250 -11.325 1.00 66.62 393 PHE A CA 1
ATOM 3179 C C . PHE A 1 393 ? 7.124 -0.059 -12.247 1.00 66.62 393 PHE A C 1
ATOM 3181 O O . PHE A 1 393 ? 6.952 -0.652 -13.308 1.00 66.62 393 PHE A O 1
ATOM 3188 N N . MET A 1 394 ? 8.339 0.301 -11.818 1.00 65.25 394 MET A N 1
ATOM 3189 C CA . MET A 1 394 ? 9.620 -0.082 -12.423 1.00 65.25 394 MET A CA 1
ATOM 3190 C C . MET A 1 394 ? 9.736 0.285 -13.909 1.00 65.25 394 MET A C 1
ATOM 3192 O O . MET A 1 394 ? 10.168 -0.521 -14.737 1.00 65.25 394 MET A O 1
ATOM 3196 N N . PHE A 1 395 ? 9.347 1.516 -14.243 1.00 68.62 395 PHE A N 1
ATOM 3197 C CA . PHE A 1 395 ? 9.472 2.052 -15.593 1.00 68.62 395 PHE A CA 1
ATOM 3198 C C . PHE A 1 395 ? 9.857 3.529 -15.592 1.00 68.62 395 PHE A C 1
ATOM 3200 O O . PHE A 1 395 ? 9.646 4.248 -14.619 1.00 68.62 395 PHE A O 1
ATOM 3207 N N . SER A 1 396 ? 10.408 3.993 -16.704 1.00 68.44 396 SER A N 1
ATOM 3208 C CA . SER A 1 396 ? 10.598 5.399 -17.014 1.00 68.44 396 SER A CA 1
ATOM 3209 C C . SER A 1 396 ? 10.082 5.683 -18.422 1.00 68.44 396 SER A C 1
ATOM 3211 O O . SER A 1 396 ? 10.102 4.810 -19.291 1.00 68.44 396 SER A O 1
ATOM 3213 N N . ILE A 1 397 ? 9.601 6.899 -18.647 1.00 74.12 397 ILE A N 1
ATOM 3214 C CA . ILE A 1 397 ? 9.226 7.410 -19.965 1.00 74.12 397 ILE A CA 1
ATOM 3215 C C . ILE A 1 397 ? 9.882 8.775 -20.143 1.00 74.12 397 ILE A C 1
ATOM 3217 O O . ILE A 1 397 ? 9.971 9.550 -19.195 1.00 74.12 397 ILE A O 1
ATOM 3221 N N . VAL A 1 398 ? 10.407 9.036 -21.334 1.00 73.81 398 VAL A N 1
ATOM 3222 C CA . VAL A 1 398 ? 11.015 10.308 -21.712 1.00 73.81 398 VAL A CA 1
ATOM 3223 C C . VAL A 1 398 ? 10.071 11.037 -22.644 1.00 73.81 398 VAL A C 1
ATOM 3225 O O . VAL A 1 398 ? 9.459 10.441 -23.535 1.00 73.81 398 VAL A O 1
ATOM 3228 N N . ARG A 1 399 ? 9.976 12.339 -22.417 1.00 76.81 399 ARG A N 1
ATOM 3229 C CA . ARG A 1 399 ? 9.177 13.259 -23.189 1.00 76.81 399 ARG A CA 1
ATOM 3230 C C . ARG A 1 399 ? 9.690 13.317 -24.638 1.00 76.81 399 ARG A C 1
ATOM 3232 O O . ARG A 1 399 ? 10.894 13.478 -24.825 1.00 76.81 399 ARG A O 1
ATOM 3239 N N . PRO A 1 400 ? 8.796 13.259 -25.640 1.00 70.94 400 PRO A N 1
ATOM 3240 C CA . PRO A 1 400 ? 9.178 13.336 -27.051 1.00 70.94 400 PRO A CA 1
ATOM 3241 C C . PRO A 1 400 ? 9.872 14.640 -27.449 1.00 70.94 400 PRO A C 1
ATOM 3243 O O . PRO A 1 400 ? 10.951 14.618 -28.033 1.00 70.94 400 PRO A O 1
ATOM 3246 N N . ASP A 1 401 ? 9.247 15.771 -27.115 1.00 72.81 401 ASP A N 1
ATOM 3247 C CA . ASP A 1 401 ? 9.719 17.124 -27.415 1.00 72.81 401 ASP A CA 1
ATOM 3248 C C . ASP A 1 401 ? 9.135 18.138 -26.412 1.00 72.81 401 ASP A C 1
ATOM 3250 O O . ASP A 1 401 ? 8.309 17.789 -25.567 1.00 72.81 401 ASP A O 1
ATOM 3254 N N . GLU A 1 402 ? 9.548 19.404 -26.487 1.00 79.44 402 GLU A N 1
ATOM 3255 C CA . GLU A 1 402 ? 9.173 20.447 -25.521 1.00 79.44 402 GLU A CA 1
ATOM 3256 C C . GLU A 1 402 ? 7.671 20.770 -25.450 1.00 79.44 402 GLU A C 1
ATOM 3258 O O . GLU A 1 402 ? 7.216 21.276 -24.421 1.00 79.44 402 GLU A O 1
ATOM 3263 N N . ARG A 1 403 ? 6.891 20.457 -26.495 1.00 81.44 403 ARG A N 1
ATOM 3264 C CA . ARG A 1 403 ? 5.441 20.723 -26.552 1.00 81.44 403 ARG A CA 1
ATOM 3265 C C . ARG A 1 403 ? 4.651 19.783 -25.649 1.00 81.44 403 ARG A C 1
ATOM 3267 O O . ARG A 1 403 ? 3.547 20.117 -25.226 1.00 81.44 403 ARG A O 1
ATOM 3274 N N . TRP A 1 404 ? 5.204 18.612 -25.352 1.00 82.69 404 TRP A N 1
ATOM 3275 C CA . TRP A 1 404 ? 4.596 17.651 -24.443 1.00 82.69 404 TRP A CA 1
ATOM 3276 C C . TRP A 1 404 ? 4.806 18.072 -22.984 1.00 82.69 404 TRP A C 1
ATOM 3278 O O . TRP A 1 404 ? 5.861 18.566 -22.581 1.00 82.69 404 TRP A O 1
ATOM 3288 N N . GLN A 1 405 ? 3.795 17.863 -22.154 1.00 86.56 405 GLN A N 1
ATOM 3289 C CA . GLN A 1 405 ? 3.834 18.189 -20.733 1.00 86.56 405 GLN A CA 1
ATOM 3290 C C . GLN A 1 405 ? 3.274 17.027 -19.926 1.00 86.56 405 GLN A C 1
ATOM 3292 O O . GLN A 1 405 ? 2.231 16.477 -20.279 1.00 86.56 405 GLN A O 1
ATOM 3297 N N . TYR A 1 406 ? 3.958 16.655 -18.843 1.00 86.62 406 TYR A N 1
ATOM 3298 C CA . TYR A 1 406 ? 3.435 15.696 -17.873 1.00 86.62 406 TYR A CA 1
ATOM 3299 C C . TYR A 1 406 ? 2.287 16.327 -17.083 1.00 86.62 406 TYR A C 1
ATOM 3301 O O . TYR A 1 406 ? 2.427 17.431 -16.562 1.00 86.62 406 TYR A O 1
ATOM 3309 N N . VAL A 1 407 ? 1.175 15.606 -16.960 1.00 84.88 407 VAL A N 1
ATOM 3310 C CA . VAL A 1 407 ? -0.039 16.060 -16.265 1.00 84.88 407 VAL A CA 1
ATOM 3311 C C . VAL A 1 407 ? -0.423 15.018 -15.228 1.00 84.88 407 VAL A C 1
ATOM 3313 O O . VAL A 1 407 ? -1.28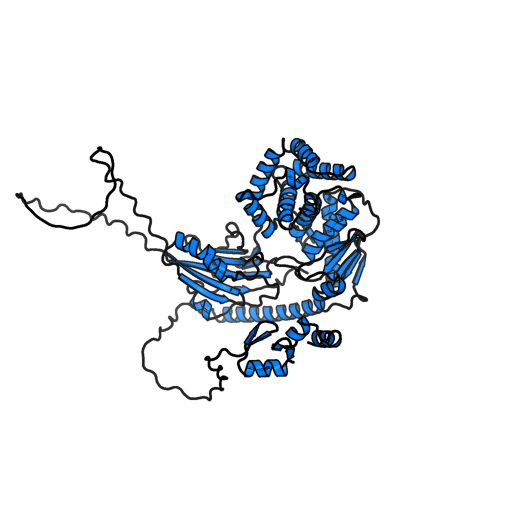5 14.167 -15.434 1.00 84.88 407 VAL A O 1
ATOM 3316 N N . LEU A 1 408 ? 0.314 15.024 -14.122 1.00 80.19 408 LEU A N 1
ATOM 3317 C CA . LEU A 1 408 ? 0.211 13.993 -13.086 1.00 80.19 408 LEU A CA 1
ATOM 3318 C C . LEU A 1 408 ? -0.978 14.198 -12.138 1.00 80.19 408 LEU A C 1
ATOM 3320 O O . LEU A 1 408 ? -1.294 13.314 -11.350 1.00 80.19 408 LEU A O 1
ATOM 3324 N N . ASP A 1 409 ? -1.636 15.348 -12.209 1.00 71.88 409 ASP A N 1
ATOM 3325 C CA . ASP A 1 409 ? -2.779 15.756 -11.395 1.00 71.88 409 ASP A CA 1
ATOM 3326 C C . ASP A 1 409 ? -4.145 15.430 -12.026 1.00 71.88 409 ASP A C 1
ATOM 3328 O O . ASP A 1 409 ? -5.160 15.472 -11.323 1.00 71.88 409 ASP A O 1
ATOM 3332 N N . GLU A 1 410 ? -4.161 15.067 -13.315 1.00 71.62 410 GLU A N 1
ATOM 3333 C CA . GLU A 1 410 ? -5.349 14.680 -14.101 1.00 71.62 410 GLU A CA 1
ATOM 3334 C C . GLU A 1 410 ? -5.361 13.181 -14.485 1.00 71.62 410 GLU A C 1
ATOM 3336 O O . GLU A 1 410 ? -6.114 12.746 -15.363 1.00 71.62 410 GLU A O 1
ATOM 3341 N N . ILE A 1 411 ? -4.506 12.371 -13.853 1.00 72.31 411 ILE A N 1
ATOM 3342 C CA . ILE A 1 411 ? -4.458 10.918 -14.064 1.00 72.31 411 ILE A CA 1
ATOM 3343 C C . ILE A 1 411 ? -5.750 10.252 -13.573 1.00 72.31 411 ILE A C 1
ATOM 3345 O O . ILE A 1 411 ? -6.220 10.521 -12.468 1.00 72.31 411 ILE A O 1
ATOM 3349 N N . GLN A 1 412 ? -6.324 9.372 -14.395 1.00 67.06 412 GLN A N 1
ATOM 3350 C CA . GLN A 1 412 ? -7.527 8.612 -14.043 1.00 67.06 412 GLN A CA 1
ATOM 3351 C C . GLN A 1 412 ? -7.182 7.345 -13.241 1.00 67.06 412 GLN A C 1
ATOM 3353 O O . GLN A 1 412 ? -6.008 7.004 -13.089 1.00 67.06 412 GLN A O 1
ATOM 3358 N N . ASP A 1 413 ? -8.212 6.622 -12.779 1.00 61.00 413 ASP A N 1
ATOM 3359 C CA . ASP A 1 413 ? -8.187 5.453 -11.872 1.00 61.00 413 ASP A CA 1
ATOM 3360 C C . ASP A 1 413 ? -7.095 4.398 -12.100 1.00 61.00 413 ASP A C 1
ATOM 3362 O O . ASP A 1 413 ? -6.812 3.597 -11.217 1.00 61.00 413 ASP A O 1
ATOM 3366 N N . ARG A 1 414 ? -6.478 4.310 -13.281 1.00 69.50 414 ARG A N 1
ATOM 3367 C CA . ARG A 1 414 ? -5.399 3.335 -13.524 1.00 69.50 414 ARG A CA 1
ATOM 3368 C C . ARG A 1 414 ? -4.237 3.882 -14.343 1.00 69.50 414 ARG A C 1
ATOM 3370 O O . ARG A 1 414 ? -3.364 3.117 -14.759 1.00 69.50 414 ARG A O 1
ATOM 3377 N N . ASP A 1 415 ? -4.227 5.191 -14.565 1.00 75.75 415 ASP A N 1
ATOM 3378 C CA . ASP A 1 415 ? -3.151 5.864 -15.272 1.00 75.75 415 ASP A CA 1
ATOM 3379 C C . ASP A 1 415 ? -1.963 6.032 -14.317 1.00 75.75 415 ASP A C 1
ATOM 3381 O O . ASP A 1 415 ? -2.087 6.545 -13.201 1.00 75.75 415 ASP A O 1
ATOM 3385 N N . LEU A 1 416 ? -0.793 5.584 -14.761 1.00 75.25 416 LEU A N 1
ATOM 3386 C CA . LEU A 1 416 ? 0.469 5.760 -14.045 1.00 75.25 416 LEU A CA 1
ATOM 3387 C C . LEU A 1 416 ? 1.133 7.080 -14.422 1.00 75.25 416 LEU A C 1
ATOM 3389 O O . LEU A 1 416 ? 1.731 7.749 -13.584 1.00 75.25 416 LEU A O 1
ATOM 3393 N N . VAL A 1 417 ? 1.033 7.443 -15.697 1.00 80.81 417 VAL A N 1
ATOM 3394 C CA . VAL A 1 417 ? 1.541 8.699 -16.237 1.00 80.81 417 VAL A CA 1
ATOM 3395 C C . VAL A 1 417 ? 0.660 9.138 -17.396 1.00 80.81 417 VAL A C 1
ATOM 3397 O O . VAL A 1 417 ? 0.187 8.315 -18.185 1.00 80.81 417 VAL A O 1
ATOM 3400 N N . LEU A 1 418 ? 0.468 10.449 -17.476 1.00 83.94 418 LEU A N 1
ATOM 3401 C CA . LEU A 1 418 ? -0.198 11.146 -18.561 1.00 83.94 418 LEU A CA 1
ATOM 3402 C C . LEU A 1 418 ? 0.737 12.250 -19.061 1.00 83.94 418 LEU A C 1
ATOM 3404 O O . LEU A 1 418 ? 1.242 13.047 -18.267 1.00 83.94 418 LEU A O 1
ATOM 3408 N N . MET A 1 419 ? 0.940 12.303 -20.372 1.00 85.69 419 MET A N 1
ATOM 3409 C CA . MET A 1 419 ? 1.501 13.453 -21.072 1.00 85.69 419 MET A CA 1
ATOM 3410 C C . MET A 1 419 ? 0.463 14.012 -22.037 1.00 85.69 419 MET A C 1
ATOM 3412 O O . MET A 1 419 ? -0.271 13.240 -22.650 1.00 85.69 419 MET A O 1
ATOM 3416 N N . ARG A 1 420 ? 0.428 15.331 -22.216 1.00 86.75 420 ARG A N 1
ATOM 3417 C CA . ARG A 1 420 ? -0.412 15.990 -23.224 1.00 86.75 420 ARG A CA 1
ATOM 3418 C C . ARG A 1 420 ? 0.331 17.107 -23.931 1.00 86.75 420 ARG A C 1
ATOM 3420 O O . ARG A 1 420 ? 1.264 17.668 -23.361 1.00 86.75 420 ARG A O 1
ATOM 3427 N N . ILE A 1 421 ? -0.142 17.484 -25.111 1.00 82.12 421 ILE A N 1
ATOM 3428 C CA . ILE A 1 421 ? 0.187 18.786 -25.699 1.00 82.12 421 ILE A CA 1
ATOM 3429 C C . ILE A 1 421 ? -0.908 19.776 -25.263 1.00 82.12 421 ILE A C 1
ATOM 3431 O O . ILE A 1 421 ? -2.085 19.511 -25.541 1.00 82.12 421 ILE A O 1
ATOM 3435 N N . PRO A 1 422 ? -0.568 20.887 -24.579 1.00 77.88 422 PRO A N 1
ATOM 3436 C CA . PRO A 1 422 ? -1.534 21.929 -24.220 1.00 77.88 422 PRO A CA 1
ATOM 3437 C C . PRO A 1 422 ? -2.356 22.389 -25.429 1.00 77.88 422 PRO A C 1
ATOM 3439 O O . PRO A 1 422 ? -1.874 22.333 -26.554 1.00 77.88 422 PRO A O 1
ATOM 3442 N N . GLU A 1 423 ? -3.604 22.808 -25.200 1.00 77.44 423 GLU A N 1
ATOM 3443 C CA . GLU A 1 423 ? -4.528 23.320 -26.239 1.00 77.44 423 GLU A CA 1
ATOM 3444 C C . GLU A 1 423 ? -4.986 22.287 -27.290 1.00 77.44 423 GLU A C 1
ATOM 3446 O O . GLU A 1 423 ? -5.877 22.568 -28.090 1.00 77.44 423 GLU A O 1
ATOM 3451 N N . THR A 1 424 ? -4.471 21.055 -27.240 1.00 78.44 424 THR A N 1
ATOM 3452 C CA . THR A 1 424 ? -4.920 19.931 -28.075 1.00 78.44 424 THR A CA 1
ATOM 3453 C C . THR A 1 424 ? -5.577 18.836 -27.228 1.00 78.44 424 THR A C 1
ATOM 3455 O O . THR A 1 424 ? -5.575 18.886 -25.995 1.00 78.44 424 THR A O 1
ATOM 3458 N N . ARG A 1 425 ? -6.136 17.805 -27.875 1.00 73.69 425 ARG A N 1
ATOM 3459 C CA . ARG A 1 425 ? -6.523 16.551 -27.199 1.00 73.69 425 ARG A CA 1
ATOM 3460 C C . ARG A 1 425 ? -5.483 15.443 -27.394 1.00 73.69 425 ARG A C 1
ATOM 3462 O O . ARG A 1 425 ? -5.805 14.280 -27.163 1.00 73.69 425 ARG A O 1
ATOM 3469 N N . ASN A 1 426 ? -4.267 15.797 -27.819 1.00 75.81 426 ASN A N 1
ATOM 3470 C CA . ASN A 1 426 ? -3.191 14.835 -28.003 1.00 75.81 426 ASN A CA 1
ATOM 3471 C C . ASN A 1 426 ? -2.614 14.418 -26.655 1.00 75.81 426 ASN A C 1
ATOM 3473 O O . ASN A 1 426 ? -2.181 15.267 -25.871 1.00 75.81 426 ASN A O 1
ATOM 3477 N N . GLU A 1 427 ? -2.593 13.114 -26.398 1.00 83.00 427 GLU A N 1
ATOM 3478 C CA . GLU A 1 427 ? -2.163 12.565 -25.116 1.00 83.00 427 GLU A CA 1
ATOM 3479 C C . GLU A 1 427 ? -1.415 11.237 -25.254 1.00 83.00 427 GLU A C 1
ATOM 3481 O O . GLU A 1 427 ? -1.687 10.445 -26.153 1.00 83.00 427 GLU A O 1
ATOM 3486 N N . ILE A 1 428 ? -0.488 10.984 -24.331 1.00 79.06 428 ILE A N 1
ATOM 3487 C CA . ILE A 1 428 ? 0.162 9.690 -24.121 1.00 79.06 428 ILE A CA 1
ATOM 3488 C C . ILE A 1 428 ? -0.161 9.247 -22.697 1.00 79.06 428 ILE A C 1
ATOM 3490 O O . ILE A 1 428 ? 0.162 9.951 -21.739 1.00 79.06 428 ILE A O 1
ATOM 3494 N N . ARG A 1 429 ? -0.767 8.070 -22.551 1.00 81.19 429 ARG A N 1
ATOM 3495 C CA . ARG A 1 429 ? -1.118 7.458 -21.266 1.00 81.19 429 ARG A CA 1
ATOM 3496 C C . ARG A 1 429 ? -0.455 6.098 -21.115 1.00 81.19 429 ARG A C 1
ATOM 3498 O O . ARG A 1 429 ? -0.443 5.290 -22.042 1.00 81.19 429 ARG A O 1
ATOM 3505 N N . VAL A 1 430 ? 0.044 5.824 -19.915 1.00 77.62 430 VAL A N 1
ATOM 3506 C CA . VAL A 1 430 ? 0.449 4.474 -19.498 1.00 77.62 430 VAL A CA 1
ATOM 3507 C C . VAL A 1 430 ? -0.543 3.998 -18.456 1.00 77.62 430 VAL A C 1
ATOM 3509 O O . VAL A 1 430 ? -0.679 4.630 -17.406 1.00 77.62 430 VAL A O 1
ATOM 3512 N N . ARG A 1 431 ? -1.215 2.883 -18.738 1.00 76.25 431 ARG A N 1
ATOM 3513 C CA . ARG A 1 431 ? -2.278 2.320 -17.906 1.00 76.25 431 ARG A CA 1
ATOM 3514 C C . ARG A 1 431 ? -1.976 0.871 -17.547 1.00 76.25 431 ARG A C 1
ATOM 3516 O O . ARG A 1 431 ? -1.457 0.113 -18.365 1.00 76.25 431 ARG A O 1
ATOM 3523 N N . ILE A 1 432 ? -2.336 0.466 -16.333 1.00 70.00 432 ILE A N 1
ATOM 3524 C CA . ILE A 1 432 ? -2.303 -0.946 -15.928 1.00 70.00 432 ILE A CA 1
ATOM 3525 C C . ILE A 1 432 ? -3.720 -1.442 -15.674 1.00 70.00 432 ILE A C 1
ATOM 3527 O O . ILE A 1 432 ? -4.526 -0.759 -15.048 1.00 70.00 432 ILE A O 1
ATOM 3531 N N . LEU A 1 433 ? -4.025 -2.654 -16.131 1.00 62.59 433 LEU A N 1
ATOM 3532 C CA . LEU A 1 433 ? -5.268 -3.334 -15.781 1.00 62.59 433 LEU A CA 1
ATOM 3533 C C . LEU A 1 433 ? -5.048 -4.219 -14.545 1.00 62.59 433 LEU A C 1
ATOM 3535 O O . LEU A 1 433 ? -4.078 -4.979 -14.474 1.00 62.59 433 LEU A O 1
ATOM 3539 N N . SER A 1 434 ? -5.922 -4.089 -13.542 1.00 50.72 434 SER A N 1
ATOM 3540 C CA . SER A 1 434 ? -5.879 -4.908 -12.328 1.00 50.72 434 SER A CA 1
ATOM 3541 C C . SER A 1 434 ? -6.598 -6.247 -12.531 1.00 50.72 434 SER A C 1
ATOM 3543 O O . SER A 1 434 ? -7.526 -6.376 -13.323 1.00 50.72 434 SER A O 1
ATOM 3545 N N . LYS A 1 435 ? -6.145 -7.255 -11.780 1.00 46.56 435 LYS A N 1
ATOM 3546 C CA . LYS A 1 435 ? -6.488 -8.682 -11.899 1.00 46.56 435 LYS A CA 1
ATOM 3547 C C . LYS A 1 435 ? -7.892 -9.080 -11.414 1.00 46.56 435 LYS A C 1
ATOM 3549 O O . LYS A 1 435 ? -8.131 -10.260 -11.198 1.00 46.56 435 LYS A O 1
ATOM 3554 N N . THR A 1 436 ? -8.811 -8.142 -11.174 1.00 40.44 436 THR A N 1
ATOM 3555 C CA . THR A 1 436 ? -10.138 -8.507 -10.639 1.00 40.44 436 THR A CA 1
ATOM 3556 C C . THR A 1 436 ? -11.028 -9.246 -11.642 1.00 40.44 436 THR A C 1
ATOM 3558 O O . THR A 1 436 ? -12.070 -9.750 -11.242 1.00 40.44 436 THR A O 1
ATOM 3561 N N . GLU A 1 437 ? -10.589 -9.410 -12.893 1.00 43.19 437 GLU A N 1
ATOM 3562 C CA . GLU A 1 437 ? -11.222 -10.280 -13.885 1.00 43.19 437 GLU A CA 1
ATOM 3563 C C . GLU A 1 437 ? -10.139 -11.083 -14.627 1.00 43.19 437 GLU A C 1
ATOM 3565 O O . GLU A 1 437 ? -9.521 -10.594 -15.570 1.00 43.19 437 GLU A O 1
ATOM 3570 N N . ASP A 1 438 ? -9.886 -12.324 -14.193 1.00 37.22 438 ASP A N 1
ATOM 3571 C CA . ASP A 1 438 ? -8.838 -13.245 -14.693 1.00 37.22 438 ASP A CA 1
ATOM 3572 C C . ASP A 1 438 ? -8.971 -13.648 -16.189 1.00 37.22 438 ASP A C 1
ATOM 3574 O O . ASP A 1 438 ? -8.305 -14.570 -16.662 1.00 37.22 438 ASP A O 1
ATOM 3578 N N . THR A 1 439 ? -9.801 -12.956 -16.971 1.00 46.16 439 THR A N 1
ATOM 3579 C CA . THR A 1 439 ? -10.009 -13.199 -18.408 1.00 46.16 439 THR A CA 1
ATOM 3580 C C . THR A 1 439 ? -9.975 -11.942 -19.272 1.00 46.16 439 THR A C 1
ATOM 3582 O O . THR A 1 439 ? -10.047 -12.074 -20.493 1.00 46.16 439 THR A O 1
ATOM 3585 N N . GLN A 1 440 ? -9.876 -10.743 -18.690 1.00 52.69 440 GLN A N 1
ATOM 3586 C CA . GLN A 1 440 ? -10.002 -9.511 -19.463 1.00 52.69 440 GLN A CA 1
ATOM 3587 C C . GLN A 1 440 ? -8.674 -9.169 -20.150 1.00 52.69 440 GLN A C 1
ATOM 3589 O O . GLN A 1 440 ? -7.690 -8.775 -19.518 1.00 52.69 440 GLN A O 1
ATOM 3594 N N . ARG A 1 441 ? -8.629 -9.344 -21.471 1.00 63.00 441 ARG A N 1
ATOM 3595 C CA . ARG A 1 441 ? -7.535 -8.840 -22.308 1.00 63.00 441 ARG A CA 1
ATOM 3596 C C . ARG A 1 441 ? -7.630 -7.314 -22.357 1.00 63.00 441 ARG A C 1
ATOM 3598 O O . ARG A 1 441 ? -8.741 -6.789 -22.290 1.00 63.00 441 ARG A O 1
ATOM 3605 N N . PRO A 1 442 ? -6.523 -6.580 -22.561 1.00 66.44 442 PRO A N 1
ATOM 3606 C CA . PRO A 1 442 ? -6.570 -5.137 -22.787 1.00 66.44 442 PRO A CA 1
ATOM 3607 C C . PRO A 1 442 ? -7.600 -4.719 -23.830 1.00 66.44 442 PRO A C 1
ATOM 3609 O O . PRO A 1 442 ? -8.332 -3.758 -23.611 1.00 66.44 442 PRO A O 1
ATOM 3612 N N . GLN A 1 443 ? -7.733 -5.514 -24.891 1.00 68.69 443 GLN A N 1
ATOM 3613 C CA . GLN A 1 443 ? -8.744 -5.336 -25.926 1.00 68.69 443 GLN A CA 1
ATOM 3614 C C . GLN A 1 443 ? -10.180 -5.297 -25.379 1.00 68.69 443 GLN A C 1
ATOM 3616 O O . GLN A 1 443 ? -10.977 -4.483 -25.829 1.00 68.69 443 GLN A O 1
ATOM 3621 N N . ASP A 1 444 ? -10.509 -6.127 -24.389 1.00 70.81 444 ASP A N 1
ATOM 3622 C CA . ASP A 1 444 ? -11.869 -6.215 -23.863 1.00 70.81 444 ASP A CA 1
ATOM 3623 C C . ASP A 1 444 ? -12.250 -4.917 -23.117 1.00 70.81 444 ASP A C 1
ATOM 3625 O O . ASP A 1 444 ? -13.378 -4.455 -23.258 1.00 70.81 444 ASP A O 1
ATOM 3629 N N . TRP A 1 445 ? -11.306 -4.280 -22.404 1.00 73.38 445 TRP A N 1
ATOM 3630 C CA . TRP A 1 445 ? -11.495 -2.947 -21.800 1.00 73.38 445 TRP A CA 1
ATOM 3631 C C . TRP A 1 445 ? -11.607 -1.837 -22.857 1.00 73.38 445 TRP A C 1
ATOM 3633 O O . TRP A 1 445 ? -12.459 -0.948 -22.755 1.00 73.38 445 TRP A O 1
ATOM 3643 N N . ILE A 1 446 ? -10.759 -1.890 -23.892 1.00 75.00 446 ILE A N 1
ATOM 3644 C CA . ILE A 1 446 ? -10.831 -0.949 -25.018 1.00 75.00 446 ILE A CA 1
ATOM 3645 C C . ILE A 1 446 ? -12.223 -0.986 -25.654 1.00 75.00 446 ILE A C 1
ATOM 3647 O O . ILE A 1 446 ? -12.808 0.070 -25.903 1.00 75.00 446 ILE A O 1
ATOM 3651 N N . ASP A 1 447 ? -12.764 -2.181 -25.877 1.00 76.50 447 ASP A N 1
ATOM 3652 C CA . ASP A 1 447 ? -14.042 -2.378 -26.556 1.00 76.50 447 ASP A CA 1
ATOM 3653 C C . ASP A 1 447 ? -15.255 -2.068 -25.667 1.00 76.50 447 ASP A C 1
ATOM 3655 O O . ASP A 1 447 ? -16.243 -1.521 -26.165 1.00 76.50 447 ASP A O 1
ATOM 3659 N N . SER A 1 448 ? -15.200 -2.394 -24.371 1.00 74.75 448 SER A N 1
ATOM 3660 C CA . SER A 1 448 ? -16.339 -2.246 -23.455 1.00 74.75 448 SER A CA 1
ATOM 3661 C C . SER A 1 448 ? -16.482 -0.846 -22.857 1.00 74.75 448 SER A C 1
ATOM 3663 O O . SER A 1 448 ? -17.606 -0.400 -22.626 1.00 74.75 448 SER A O 1
ATOM 3665 N N . GLU A 1 449 ? -15.375 -0.140 -22.621 1.00 72.38 449 GLU A N 1
ATOM 3666 C CA . GLU A 1 449 ? -15.381 1.136 -21.899 1.00 72.38 449 GLU A CA 1
ATOM 3667 C C . GLU A 1 449 ? -14.860 2.289 -22.752 1.00 72.38 449 GLU A C 1
ATOM 3669 O O . GLU A 1 449 ? -15.573 3.272 -22.991 1.00 72.38 449 GLU A O 1
ATOM 3674 N N . LEU A 1 450 ? -13.619 2.181 -23.235 1.00 74.50 450 LEU A N 1
ATOM 3675 C CA . LEU A 1 450 ? -12.927 3.323 -23.828 1.00 74.50 450 LEU A CA 1
ATOM 3676 C C . LEU A 1 450 ? -13.527 3.726 -25.178 1.00 74.50 450 LEU A C 1
ATOM 3678 O O . LEU A 1 450 ? -13.816 4.903 -25.405 1.00 74.50 450 LEU A O 1
ATOM 3682 N N . LEU A 1 451 ? -13.726 2.768 -26.084 1.00 78.50 451 LEU A N 1
ATOM 3683 C CA . LEU A 1 451 ? -14.279 3.042 -27.406 1.00 78.50 451 LEU A CA 1
ATOM 3684 C C . LEU A 1 451 ? -15.704 3.590 -27.354 1.00 78.50 451 LEU A C 1
ATOM 3686 O O . LEU A 1 451 ? -15.963 4.577 -28.049 1.00 78.50 451 LEU A O 1
ATOM 3690 N N . PRO A 1 452 ? -16.627 3.036 -26.547 1.00 80.12 452 PRO A N 1
ATOM 3691 C CA . PRO A 1 452 ? -17.936 3.641 -26.337 1.00 80.12 452 PRO A CA 1
ATOM 3692 C C . PRO A 1 452 ? -17.850 5.081 -25.821 1.00 80.12 452 PRO A C 1
ATOM 3694 O O . PRO A 1 452 ? -18.531 5.958 -26.358 1.00 80.12 452 PRO A O 1
ATOM 3697 N N . ALA A 1 453 ? -16.979 5.360 -24.844 1.00 77.50 453 ALA A N 1
ATOM 3698 C CA . ALA A 1 453 ? -16.795 6.708 -24.305 1.00 77.50 453 ALA A CA 1
ATOM 3699 C C . ALA A 1 453 ? -16.256 7.694 -25.360 1.00 77.50 453 ALA A C 1
ATOM 3701 O O . ALA A 1 453 ? -16.800 8.792 -25.517 1.00 77.50 453 ALA A O 1
ATOM 3702 N N . LEU A 1 454 ? -15.242 7.291 -26.135 1.00 77.56 454 LEU A N 1
ATOM 3703 C CA . LEU A 1 454 ? -14.688 8.099 -27.225 1.00 77.56 454 LEU A CA 1
ATOM 3704 C C . LEU A 1 454 ? -15.718 8.327 -28.332 1.00 77.56 454 LEU A C 1
ATOM 3706 O O . LEU A 1 454 ? -15.923 9.462 -28.752 1.00 77.56 454 LEU A O 1
ATOM 3710 N N . ARG A 1 455 ? -16.422 7.279 -28.774 1.00 81.31 455 ARG A N 1
ATOM 3711 C CA . ARG A 1 455 ? -17.446 7.376 -29.828 1.00 81.31 455 ARG A CA 1
ATOM 3712 C C . ARG A 1 455 ? -18.647 8.209 -29.407 1.00 81.31 455 ARG A C 1
ATOM 3714 O O . ARG A 1 455 ? -19.262 8.828 -30.268 1.00 81.31 455 ARG A O 1
ATOM 3721 N N . LYS A 1 456 ? -18.981 8.260 -28.113 1.00 82.56 456 LYS A N 1
ATOM 3722 C CA . LYS A 1 456 ? -20.025 9.151 -27.584 1.00 82.56 456 LYS A CA 1
ATOM 3723 C C . LYS A 1 456 ? -19.640 10.625 -27.732 1.00 82.56 456 LYS A C 1
ATOM 3725 O O . LYS A 1 456 ? -20.507 11.448 -28.008 1.00 82.56 456 LYS A O 1
ATOM 3730 N N . LYS A 1 457 ? -18.357 10.948 -27.560 1.00 76.44 457 LYS A N 1
ATOM 3731 C CA . LYS A 1 457 ? -17.854 12.326 -27.499 1.00 76.44 457 LYS A CA 1
ATOM 3732 C C . LYS A 1 457 ? -17.316 12.854 -28.835 1.00 76.44 457 LYS A C 1
ATOM 3734 O O . LYS A 1 457 ? -17.427 14.045 -29.102 1.00 76.44 457 LYS A O 1
ATOM 3739 N N . TYR A 1 458 ? -16.778 11.979 -29.677 1.00 81.31 458 TYR A N 1
ATOM 3740 C CA . TYR A 1 458 ? -16.042 12.329 -30.894 1.00 81.31 458 TYR A CA 1
ATOM 3741 C C . TYR A 1 458 ? -16.645 11.662 -32.137 1.00 81.31 458 TYR A C 1
ATOM 3743 O O . TYR A 1 458 ? -17.525 10.802 -32.028 1.00 81.31 458 TYR A O 1
ATOM 3751 N N . ARG A 1 459 ? -16.209 12.081 -33.330 1.00 79.25 459 ARG A N 1
ATOM 3752 C CA . ARG A 1 459 ? -16.552 11.425 -34.605 1.00 79.25 459 ARG A CA 1
ATOM 3753 C C . ARG A 1 459 ? -15.330 10.753 -35.227 1.00 79.25 459 ARG A C 1
ATOM 3755 O O . ARG A 1 459 ? -14.196 11.073 -34.873 1.00 79.25 459 ARG A O 1
ATOM 3762 N N . ASP A 1 460 ? -15.590 9.814 -36.136 1.00 76.62 460 ASP A N 1
ATOM 3763 C CA . ASP A 1 460 ? -14.576 9.091 -36.917 1.00 76.62 460 ASP A CA 1
ATOM 3764 C C . ASP A 1 460 ? -13.467 8.448 -36.069 1.00 76.62 460 ASP A C 1
ATOM 3766 O O . ASP A 1 460 ? -12.302 8.431 -36.460 1.00 76.62 460 ASP A O 1
ATOM 3770 N N . VAL A 1 461 ? -13.839 7.906 -34.900 1.00 80.19 461 VAL A N 1
ATOM 3771 C CA . VAL A 1 461 ? -12.911 7.231 -33.983 1.00 80.19 461 VAL A CA 1
ATOM 3772 C C . VAL A 1 461 ? -12.328 5.988 -34.659 1.00 80.19 461 VAL A C 1
ATOM 3774 O O . VAL A 1 461 ? -13.039 5.003 -34.885 1.00 80.19 461 VAL A O 1
ATOM 3777 N N . ARG A 1 462 ? -11.029 6.028 -34.954 1.00 77.06 462 ARG A N 1
ATOM 3778 C CA . ARG A 1 462 ? -10.244 4.912 -35.492 1.00 77.06 462 ARG A CA 1
ATOM 3779 C C . ARG A 1 462 ? -9.316 4.367 -34.423 1.00 77.06 462 ARG A C 1
ATOM 3781 O O . ARG A 1 462 ? -8.759 5.130 -33.641 1.00 77.06 462 ARG A O 1
ATOM 3788 N N . THR A 1 463 ? -9.118 3.057 -34.442 1.00 77.44 463 THR A N 1
ATOM 3789 C CA . THR A 1 463 ? -8.227 2.360 -33.515 1.00 77.44 463 THR A CA 1
ATOM 3790 C C . THR A 1 463 ? -7.188 1.591 -34.290 1.00 77.44 463 THR A C 1
ATOM 3792 O O . THR A 1 463 ? -7.505 0.897 -35.255 1.00 77.44 463 THR A O 1
ATOM 3795 N N . LEU A 1 464 ? -5.952 1.707 -33.834 1.00 71.75 464 LEU A N 1
ATOM 3796 C CA . LEU A 1 464 ? -4.829 0.899 -34.269 1.00 71.75 464 LEU A CA 1
ATOM 3797 C C . LEU A 1 464 ? -4.257 0.223 -33.027 1.00 71.75 464 LEU A C 1
ATOM 3799 O O . LEU A 1 464 ? -4.104 0.870 -31.995 1.00 71.75 464 LEU A O 1
ATOM 3803 N N . SER A 1 465 ? -3.961 -1.066 -33.123 1.00 72.44 465 SER A N 1
ATOM 3804 C CA . SER A 1 465 ? -3.389 -1.862 -32.037 1.00 72.44 465 SER A CA 1
ATOM 3805 C C . SER A 1 465 ? -2.066 -2.480 -32.480 1.00 72.44 465 SER A C 1
ATOM 3807 O O . SER A 1 465 ? -1.893 -2.813 -33.655 1.00 72.44 465 SER A O 1
ATOM 3809 N N . GLY A 1 466 ? -1.147 -2.679 -31.544 1.00 66.19 466 GLY A N 1
ATOM 3810 C CA . GLY A 1 466 ? 0.119 -3.366 -31.772 1.00 66.19 466 GLY A CA 1
ATOM 3811 C C . GLY A 1 466 ? 0.753 -3.836 -30.468 1.00 66.19 466 GLY A C 1
ATOM 3812 O O . GLY A 1 466 ? 0.217 -3.594 -29.392 1.00 66.19 466 GLY A O 1
ATOM 3813 N N . ASP A 1 467 ? 1.903 -4.494 -30.579 1.00 58.84 467 ASP A N 1
ATOM 3814 C CA . ASP A 1 467 ? 2.776 -4.785 -29.440 1.00 58.84 467 ASP A CA 1
ATOM 3815 C C . ASP A 1 467 ? 3.876 -3.724 -29.373 1.00 58.84 467 ASP A C 1
ATOM 3817 O O . ASP A 1 467 ? 4.481 -3.366 -30.391 1.00 58.84 467 ASP A O 1
ATOM 3821 N N . LEU A 1 468 ? 4.126 -3.217 -28.172 1.00 54.22 468 LEU A N 1
ATOM 3822 C CA . LEU A 1 468 ? 5.219 -2.311 -27.876 1.00 54.22 468 LEU A CA 1
ATOM 3823 C C . LEU A 1 468 ? 5.995 -2.902 -26.697 1.00 54.22 468 LEU A C 1
ATOM 3825 O O . LEU A 1 468 ? 5.567 -2.799 -25.551 1.00 54.22 468 LEU A O 1
ATOM 3829 N N . GLY A 1 469 ? 7.142 -3.535 -26.979 1.00 49.81 469 GLY A N 1
ATOM 3830 C CA . GLY A 1 469 ? 8.058 -4.086 -25.966 1.00 49.81 469 GLY A CA 1
ATOM 3831 C C . GLY A 1 469 ? 7.408 -5.085 -25.003 1.00 49.81 469 GLY A C 1
ATOM 3832 O O . GLY A 1 469 ? 7.725 -5.069 -23.811 1.00 49.81 469 GLY A O 1
ATOM 3833 N N . GLY A 1 470 ? 6.505 -5.929 -25.515 1.00 51.81 470 GLY A N 1
ATOM 3834 C CA . GLY A 1 470 ? 5.755 -6.911 -24.728 1.00 51.81 470 GLY A CA 1
ATOM 3835 C C . GLY A 1 470 ? 4.528 -6.350 -24.001 1.00 51.81 470 GLY A C 1
ATOM 3836 O O . GLY A 1 470 ? 3.970 -7.041 -23.149 1.00 51.81 470 GLY A O 1
ATOM 3837 N N . LEU A 1 471 ? 4.136 -5.104 -24.289 1.00 58.47 471 LEU A N 1
ATOM 3838 C CA . LEU A 1 471 ? 2.873 -4.499 -23.869 1.00 58.47 471 LEU A CA 1
ATOM 3839 C C . LEU A 1 471 ? 1.924 -4.356 -25.055 1.00 58.47 471 LEU A C 1
ATOM 3841 O O . LEU A 1 471 ? 2.360 -4.036 -26.160 1.00 58.47 471 LEU A O 1
ATOM 3845 N N . ASP A 1 472 ? 0.624 -4.434 -24.790 1.00 67.25 472 ASP A N 1
ATOM 3846 C CA . ASP A 1 472 ? -0.372 -4.039 -25.778 1.00 67.25 472 ASP A CA 1
ATOM 3847 C C . ASP A 1 472 ? -0.401 -2.507 -25.886 1.00 67.25 472 ASP A C 1
ATOM 3849 O O . ASP A 1 472 ? -0.563 -1.786 -24.897 1.00 67.25 472 ASP A O 1
ATOM 3853 N N . ALA A 1 473 ? -0.249 -1.992 -27.101 1.00 69.12 473 ALA A N 1
ATOM 3854 C CA . ALA A 1 473 ? -0.252 -0.569 -27.398 1.00 69.12 473 ALA A CA 1
ATOM 3855 C C . ALA A 1 473 ? -1.384 -0.221 -28.361 1.00 69.12 473 ALA A C 1
ATOM 3857 O O . ALA A 1 473 ? -1.597 -0.896 -29.370 1.00 69.12 473 ALA A O 1
ATOM 3858 N N . TYR A 1 474 ? -2.081 0.872 -28.067 1.00 72.56 474 TYR A N 1
ATOM 3859 C CA . TYR A 1 474 ? -3.238 1.332 -28.820 1.00 72.56 474 TYR A CA 1
ATOM 3860 C C . TYR A 1 474 ? -3.079 2.799 -29.209 1.00 72.56 474 TYR A C 1
ATOM 3862 O O . TYR A 1 474 ? -2.629 3.625 -28.414 1.00 72.56 474 TYR A O 1
ATOM 3870 N N . VAL A 1 475 ? -3.479 3.130 -30.433 1.00 77.00 475 VAL A N 1
ATOM 3871 C CA . VAL A 1 475 ? -3.566 4.502 -30.937 1.00 77.00 475 VAL A CA 1
ATOM 3872 C C . VAL A 1 475 ? -4.998 4.770 -31.363 1.00 77.00 475 VAL A C 1
ATOM 3874 O O . VAL A 1 475 ? -5.561 4.030 -32.175 1.00 77.00 475 VAL A O 1
ATOM 3877 N N . PHE A 1 476 ? -5.575 5.841 -30.832 1.00 77.56 476 PHE A N 1
ATOM 3878 C CA . PHE A 1 476 ? -6.907 6.313 -31.178 1.00 77.56 476 PHE A CA 1
ATOM 3879 C C . PHE A 1 476 ? -6.793 7.613 -31.954 1.00 77.56 476 PHE A C 1
ATOM 3881 O O . PHE A 1 476 ? -6.262 8.586 -31.429 1.00 77.56 476 PHE A O 1
ATOM 3888 N N . GLU A 1 477 ? -7.313 7.646 -33.178 1.00 79.00 477 GLU A N 1
ATOM 3889 C CA . GLU A 1 477 ? -7.463 8.882 -33.950 1.00 79.00 477 GLU A CA 1
ATOM 3890 C C . GLU A 1 477 ? -8.933 9.298 -33.949 1.00 79.00 477 GLU A C 1
ATOM 3892 O O . GLU A 1 477 ? -9.802 8.463 -34.198 1.00 79.00 477 GLU A O 1
ATOM 3897 N N . PHE A 1 478 ? -9.227 10.566 -33.677 1.00 79.94 478 PHE A N 1
ATOM 3898 C CA . PHE A 1 478 ? -10.602 11.064 -33.622 1.00 79.94 478 PHE A CA 1
ATOM 3899 C C . PHE A 1 478 ? -10.684 12.562 -33.932 1.00 79.94 478 PHE A C 1
ATOM 3901 O O . PHE A 1 478 ? -9.682 13.274 -33.883 1.00 79.94 478 PHE A O 1
ATOM 3908 N N . TYR A 1 479 ? -11.888 13.037 -34.251 1.00 78.12 479 TYR A N 1
ATOM 3909 C CA . TYR A 1 479 ? -12.169 14.447 -34.535 1.00 78.12 479 TYR A CA 1
ATOM 3910 C C . TYR A 1 479 ? -13.221 14.989 -33.570 1.00 78.12 479 TYR A C 1
ATOM 3912 O O . TYR A 1 479 ? -14.144 14.262 -33.174 1.00 78.12 479 TYR A O 1
ATOM 3920 N N . ASP A 1 480 ? -13.118 16.276 -33.234 1.00 75.75 480 ASP A N 1
ATOM 3921 C CA . ASP A 1 480 ? -14.181 16.963 -32.501 1.00 75.75 480 ASP A CA 1
ATOM 3922 C C . ASP A 1 480 ? -15.502 16.877 -33.277 1.00 75.75 480 ASP A C 1
ATOM 3924 O O . ASP A 1 480 ? -15.546 16.982 -34.510 1.00 75.75 480 ASP A O 1
ATOM 3928 N N . ARG A 1 481 ? -16.597 16.638 -32.549 1.00 73.25 481 ARG A N 1
ATOM 3929 C CA . ARG A 1 481 ? -17.927 16.757 -33.142 1.00 73.25 481 ARG A CA 1
ATOM 3930 C C . ARG A 1 481 ? -18.204 18.243 -33.376 1.00 73.25 481 ARG A C 1
ATOM 3932 O O . ARG A 1 481 ? -17.961 19.032 -32.462 1.00 73.25 481 ARG A O 1
ATOM 3939 N N . PRO A 1 482 ? -18.710 18.633 -34.559 1.00 65.12 482 PRO A N 1
ATOM 3940 C CA . PRO A 1 482 ? -19.193 19.991 -34.748 1.00 65.12 482 PRO A CA 1
ATOM 3941 C C . PRO A 1 482 ? -20.277 20.285 -33.697 1.00 65.12 482 PRO A C 1
ATOM 3943 O O . PRO A 1 482 ? -21.005 19.358 -33.317 1.00 65.12 482 PRO A O 1
ATOM 3946 N N . PRO A 1 483 ? -20.367 21.529 -33.196 1.00 59.19 483 PRO A N 1
ATOM 3947 C CA . PRO A 1 483 ? -21.407 21.898 -32.245 1.00 59.19 483 PRO A CA 1
ATOM 3948 C C . PRO A 1 483 ? -22.773 21.527 -32.827 1.00 59.19 483 PRO A C 1
ATOM 3950 O O . PRO A 1 483 ? -23.015 21.748 -34.016 1.00 59.19 483 PRO A O 1
ATOM 3953 N N . GLU A 1 484 ? -23.645 20.919 -32.013 1.00 57.28 484 GLU A N 1
ATOM 3954 C CA . GLU A 1 484 ? -25.014 20.648 -32.454 1.00 57.28 484 GLU A CA 1
ATOM 3955 C C . GLU A 1 484 ? -25.624 21.972 -32.926 1.00 57.28 484 GLU A C 1
ATOM 3957 O O . GLU A 1 484 ? -25.478 22.982 -32.223 1.00 57.28 484 GLU A O 1
ATOM 3962 N N . PRO A 1 485 ? -26.250 22.011 -34.117 1.00 45.66 485 PRO A N 1
ATOM 3963 C CA . PRO A 1 485 ? -26.900 23.226 -34.565 1.00 45.66 485 PRO A CA 1
ATOM 3964 C C . PRO A 1 485 ? -27.893 23.623 -33.478 1.00 45.66 485 PRO A C 1
ATOM 3966 O O . PRO A 1 485 ? -28.720 22.804 -33.063 1.00 45.66 485 PRO A O 1
ATOM 3969 N N . LYS A 1 486 ? -27.771 24.860 -32.977 1.00 39.81 486 LYS A N 1
ATOM 3970 C CA . LYS A 1 486 ? -28.778 25.435 -32.086 1.00 39.81 486 LYS A CA 1
ATOM 3971 C C . LYS A 1 486 ? -30.114 25.196 -32.772 1.00 39.81 486 LYS A C 1
ATOM 3973 O O . LYS A 1 486 ? -30.295 25.653 -33.897 1.00 39.81 486 LYS A O 1
ATOM 3978 N N . LYS A 1 487 ? -31.011 24.444 -32.129 1.00 41.38 487 LYS A N 1
ATOM 3979 C CA . LYS A 1 487 ? -32.405 24.413 -32.560 1.00 41.38 487 LYS A CA 1
ATOM 3980 C C . LYS A 1 487 ? -32.857 25.866 -32.550 1.00 41.38 487 LYS A C 1
ATOM 3982 O O . LYS A 1 487 ? -32.935 26.466 -31.483 1.00 41.38 487 LYS A O 1
ATOM 3987 N N . THR A 1 488 ? -33.031 26.441 -33.730 1.00 37.12 488 THR A N 1
ATOM 3988 C CA . THR A 1 488 ? -33.713 27.712 -33.891 1.00 37.12 488 THR A CA 1
ATOM 3989 C C . THR A 1 488 ? -35.106 27.513 -33.317 1.00 37.12 488 THR A C 1
ATOM 3991 O O . THR A 1 488 ? -35.878 26.684 -33.797 1.00 37.12 488 THR A O 1
ATOM 3994 N N . GLU A 1 489 ? -35.377 28.213 -32.221 1.00 45.69 489 GLU A N 1
ATOM 3995 C CA . GLU A 1 489 ? -36.721 28.467 -31.720 1.00 45.69 489 GLU A CA 1
ATOM 3996 C C . GLU A 1 489 ? -37.437 29.358 -32.742 1.00 45.69 489 GLU A C 1
ATOM 3998 O O . GLU A 1 489 ? -37.579 30.553 -32.545 1.00 45.69 489 GLU A O 1
ATOM 4003 N N . GLU A 1 490 ? -37.836 28.786 -33.874 1.00 41.28 490 GLU A N 1
ATOM 4004 C CA . GLU A 1 490 ? -38.778 29.401 -34.808 1.00 41.28 490 GLU A CA 1
ATOM 4005 C C . GLU A 1 490 ? -39.698 28.308 -35.347 1.00 41.28 490 GLU A C 1
ATOM 4007 O O . GLU A 1 490 ? -39.532 27.802 -36.448 1.00 41.28 490 GLU A O 1
ATOM 4012 N N . GLU A 1 491 ? -40.624 27.889 -34.486 1.00 39.72 491 GLU A N 1
ATOM 4013 C CA . GLU A 1 491 ? -42.023 27.609 -34.830 1.00 39.72 491 GLU A CA 1
ATOM 4014 C C . GLU A 1 491 ? -42.833 27.501 -33.519 1.00 39.72 491 GLU A C 1
ATOM 4016 O O . GLU A 1 491 ? -43.489 26.510 -33.215 1.00 39.72 491 GLU A O 1
ATOM 4021 N N . GLU A 1 492 ? -42.779 28.557 -32.699 1.00 37.06 492 GLU A N 1
ATOM 4022 C CA . GLU A 1 492 ? -43.899 28.904 -31.822 1.00 37.06 492 GLU A CA 1
ATOM 4023 C C . GLU A 1 492 ? -44.693 30.005 -32.522 1.00 37.06 492 GLU A C 1
ATOM 4025 O O . GLU A 1 492 ? -44.264 31.155 -32.577 1.00 37.06 492 GLU A O 1
ATOM 4030 N N . GLY A 1 493 ? -45.854 29.656 -33.083 1.00 34.06 493 GLY A N 1
ATOM 4031 C CA . GLY A 1 493 ? -46.782 30.684 -33.547 1.00 34.06 493 GLY A CA 1
ATOM 4032 C C . GLY A 1 493 ? -47.823 30.278 -34.581 1.00 34.06 493 GLY A C 1
ATOM 4033 O O . GLY A 1 493 ? -47.886 30.931 -35.613 1.00 34.06 493 GLY A O 1
ATOM 4034 N N . ALA A 1 494 ? -48.665 29.274 -34.304 1.00 33.00 494 ALA A N 1
ATOM 4035 C CA . ALA A 1 494 ? -50.120 29.367 -34.531 1.00 33.00 494 ALA A CA 1
ATOM 4036 C C . ALA A 1 494 ? -50.852 28.055 -34.185 1.00 33.00 494 ALA A C 1
ATOM 4038 O O . ALA A 1 494 ? -50.744 27.068 -34.905 1.00 33.00 494 ALA A O 1
ATOM 4039 N N . GLY A 1 495 ? -51.703 28.102 -33.153 1.00 31.97 495 GLY A N 1
ATOM 4040 C CA . GLY A 1 495 ? -52.937 27.308 -33.111 1.00 31.97 495 GLY A CA 1
ATOM 4041 C C . GLY A 1 495 ? -53.046 26.245 -32.018 1.00 31.97 495 GLY A C 1
ATOM 4042 O O . GLY A 1 495 ? -52.842 25.062 -32.268 1.00 31.97 495 GLY A O 1
ATOM 4043 N N . GLU A 1 496 ? -53.503 26.655 -30.832 1.00 37.75 496 GLU A N 1
ATOM 4044 C CA . GLU A 1 496 ? -54.276 25.781 -29.942 1.00 37.75 496 GLU A CA 1
ATOM 4045 C C . GLU A 1 496 ? -55.536 25.266 -30.665 1.00 37.75 496 GLU A C 1
ATOM 4047 O O . GLU A 1 496 ? -56.319 26.073 -31.163 1.00 37.75 496 GLU A O 1
ATOM 4052 N N . ALA A 1 497 ? -55.761 23.946 -30.669 1.00 32.38 497 ALA A N 1
ATOM 4053 C CA . ALA A 1 497 ? -57.032 23.306 -30.291 1.00 32.38 497 ALA A CA 1
ATOM 4054 C C . ALA A 1 497 ? -57.022 21.790 -30.583 1.00 32.38 497 ALA A C 1
ATOM 4056 O O . ALA A 1 497 ? -56.842 21.371 -31.721 1.00 32.38 497 ALA A O 1
ATOM 4057 N N . GLY A 1 498 ? -57.379 20.988 -29.573 1.00 30.69 498 GLY A N 1
ATOM 4058 C CA . GLY A 1 498 ? -58.237 19.815 -29.792 1.00 30.69 498 GLY A CA 1
ATOM 4059 C C . GLY A 1 498 ? -57.599 18.422 -29.754 1.00 30.69 498 GLY A C 1
ATOM 4060 O O . GLY A 1 498 ? -57.059 17.938 -30.735 1.00 30.69 498 GLY A O 1
ATOM 4061 N N . GLU A 1 499 ? -57.773 17.766 -28.605 1.00 31.67 499 GLU A N 1
ATOM 4062 C CA . GLU A 1 499 ? -58.128 16.349 -28.399 1.00 31.67 499 GLU A CA 1
ATOM 4063 C C . GLU A 1 499 ? -57.894 15.267 -29.487 1.00 31.67 499 GLU A C 1
ATOM 4065 O O . GLU A 1 499 ? -58.473 15.296 -30.565 1.00 31.67 499 GLU A O 1
ATOM 4070 N N . LYS A 1 500 ? -57.322 14.151 -28.990 1.00 30.67 500 LYS A N 1
ATOM 4071 C CA . LYS A 1 500 ? -57.642 12.730 -29.275 1.00 30.67 500 LYS A CA 1
ATOM 4072 C C . LYS A 1 500 ? -57.268 12.126 -30.640 1.00 30.67 500 LYS A C 1
ATOM 4074 O O . LYS A 1 500 ? -57.794 12.490 -31.678 1.00 30.67 500 LYS A O 1
ATOM 4079 N N . GLY A 1 501 ? -56.616 10.960 -30.553 1.00 28.66 501 GLY A N 1
ATOM 4080 C CA . GLY A 1 501 ? -57.033 9.786 -31.332 1.00 28.66 501 GLY A CA 1
ATOM 4081 C C . GLY A 1 501 ? -55.956 9.122 -32.187 1.00 28.66 501 GLY A C 1
ATOM 4082 O O . GLY A 1 501 ? -55.220 9.769 -32.914 1.00 28.66 501 GLY A O 1
ATOM 4083 N N . ALA A 1 502 ? -55.902 7.797 -32.075 1.00 30.44 502 ALA A N 1
ATOM 4084 C CA . ALA A 1 502 ? -55.079 6.860 -32.831 1.00 30.44 502 ALA A CA 1
ATOM 4085 C C . ALA A 1 502 ? -55.247 6.937 -34.363 1.00 30.44 502 ALA A C 1
ATOM 4087 O O . ALA A 1 502 ? -56.311 7.310 -34.846 1.00 30.44 502 ALA A O 1
ATOM 4088 N N . GLY A 1 503 ? -54.282 6.377 -35.106 1.00 28.38 503 GLY A N 1
ATOM 4089 C CA . GLY A 1 503 ? -54.587 5.701 -36.374 1.00 28.38 503 GLY A CA 1
ATOM 4090 C C . GLY A 1 503 ? -53.571 5.863 -37.504 1.00 28.38 503 GLY A C 1
ATOM 4091 O O . GLY A 1 503 ? -53.100 6.952 -37.788 1.00 28.38 503 GLY A O 1
ATOM 4092 N N . ALA A 1 504 ? -53.273 4.729 -38.134 1.00 30.20 504 ALA A N 1
ATOM 4093 C CA . ALA A 1 504 ? -52.464 4.507 -39.331 1.00 30.20 504 ALA A CA 1
ATOM 4094 C C . ALA A 1 504 ? -52.853 5.331 -40.579 1.00 30.20 504 ALA A C 1
ATOM 4096 O O . ALA A 1 504 ? -53.998 5.752 -40.706 1.00 30.20 504 ALA A O 1
ATOM 4097 N N . GLY A 1 505 ? -51.950 5.362 -41.572 1.00 28.06 505 GLY A N 1
ATOM 4098 C CA . GLY A 1 505 ? -52.346 5.343 -42.990 1.00 28.06 505 GLY A CA 1
ATOM 4099 C C . GLY A 1 505 ? -51.730 6.410 -43.897 1.00 28.06 505 GLY A C 1
ATOM 4100 O O . GLY A 1 505 ? -52.222 7.523 -43.960 1.00 28.06 505 GLY A O 1
ATOM 4101 N N . ASP A 1 506 ? -50.665 6.013 -44.590 1.00 26.88 506 ASP A N 1
ATOM 4102 C CA . ASP A 1 506 ? -50.463 6.035 -46.049 1.00 26.88 506 ASP A CA 1
ATOM 4103 C C . ASP A 1 506 ? -50.942 7.193 -46.970 1.00 26.88 506 ASP A C 1
ATOM 4105 O O . ASP A 1 506 ? -52.046 7.721 -46.889 1.00 26.88 506 ASP A O 1
ATOM 4109 N N . THR A 1 507 ? -50.128 7.374 -48.018 1.00 28.14 507 THR A N 1
ATOM 4110 C CA . THR A 1 507 ? -50.422 7.879 -49.378 1.00 28.14 507 THR A CA 1
ATOM 4111 C C . THR A 1 507 ? -50.555 9.385 -49.707 1.00 28.14 507 THR A C 1
ATOM 4113 O O . THR A 1 507 ? -51.537 10.057 -49.430 1.00 28.14 507 THR A O 1
ATOM 4116 N N . THR A 1 508 ? -49.554 9.829 -50.488 1.00 28.08 508 THR A N 1
ATOM 4117 C CA . THR A 1 508 ? -49.619 10.538 -51.791 1.00 28.08 508 THR A CA 1
ATOM 4118 C C . THR A 1 508 ? -50.394 11.854 -51.967 1.00 28.08 508 THR A C 1
ATOM 4120 O O . THR A 1 508 ? -51.614 11.883 -51.905 1.00 28.08 508 THR A O 1
ATOM 4123 N N . GLY A 1 509 ? -49.696 12.837 -52.558 1.00 25.44 509 GLY A N 1
ATOM 4124 C CA . GLY A 1 509 ? -50.094 13.309 -53.893 1.00 25.44 509 GLY A CA 1
ATOM 4125 C C . GLY A 1 509 ? -50.458 14.789 -54.079 1.00 25.44 509 GLY A C 1
ATOM 4126 O O . GLY A 1 509 ? -51.573 15.201 -53.811 1.00 25.44 509 GLY A O 1
ATOM 4127 N N . PHE A 1 510 ? -49.548 15.491 -54.763 1.00 26.58 510 PHE A N 1
ATOM 4128 C CA . PHE A 1 510 ? -49.813 16.336 -55.941 1.00 26.58 510 PHE A CA 1
ATOM 4129 C C . PHE A 1 510 ? -50.563 17.691 -55.823 1.00 26.58 510 PHE A C 1
ATOM 4131 O O . PHE A 1 510 ? -51.781 17.759 -55.771 1.00 26.58 510 PHE A O 1
ATOM 4138 N N . SER A 1 511 ? -49.781 18.740 -56.129 1.00 28.11 511 SER A N 1
ATOM 4139 C CA . SER A 1 511 ? -49.974 19.720 -57.224 1.00 28.11 511 SER A CA 1
ATOM 4140 C C . SER A 1 511 ? -50.841 20.982 -57.084 1.00 28.11 511 SER A C 1
ATOM 4142 O O . SER A 1 511 ? -52.045 20.917 -56.887 1.00 28.11 511 SER A O 1
ATOM 4144 N N . GLN A 1 512 ? -50.193 22.070 -57.551 1.00 29.48 512 GLN A N 1
ATOM 4145 C CA . GLN A 1 512 ? -50.712 23.199 -58.354 1.00 29.48 512 GLN A CA 1
ATOM 4146 C C . GLN A 1 512 ? -51.537 24.255 -57.589 1.00 29.48 512 GLN A C 1
ATOM 4148 O O . GLN A 1 512 ? -52.340 23.919 -56.742 1.00 29.48 512 GLN A O 1
ATOM 4153 N N . LYS A 1 513 ? -51.460 25.568 -57.849 1.00 29.53 513 LYS A N 1
ATOM 4154 C CA . LYS A 1 513 ? -50.820 26.421 -58.872 1.00 29.53 513 LYS A CA 1
ATOM 4155 C C . LYS A 1 513 ? -51.134 27.882 -58.494 1.00 29.53 513 LYS A C 1
ATOM 4157 O O . LYS A 1 513 ? -52.160 28.101 -57.867 1.00 29.53 513 LYS A O 1
ATOM 4162 N N . GLN A 1 514 ? -50.384 28.817 -59.098 1.00 28.20 514 GLN A N 1
ATOM 4163 C CA . GLN A 1 514 ? -50.781 30.206 -59.439 1.00 28.20 514 GLN A CA 1
ATOM 4164 C C . GLN A 1 514 ? -51.051 31.146 -58.254 1.00 28.20 514 GLN A C 1
ATOM 4166 O O . GLN A 1 514 ? -51.607 30.756 -57.247 1.00 28.20 514 GLN A O 1
ATOM 4171 N N . GLY A 1 515 ? -50.727 32.430 -58.273 1.00 25.39 515 GLY A N 1
ATOM 4172 C CA . GLY A 1 515 ? -50.242 33.405 -59.252 1.00 25.39 515 GLY A CA 1
ATOM 4173 C C . GLY A 1 515 ? -50.269 34.736 -58.476 1.00 25.39 515 GLY A C 1
ATOM 4174 O O . GLY A 1 515 ? -51.032 34.870 -57.528 1.00 25.39 515 GLY A O 1
ATOM 4175 N N . LEU A 1 516 ? -49.401 35.713 -58.679 1.00 30.41 516 LEU A N 1
ATOM 4176 C CA . LEU A 1 516 ? -49.428 36.699 -59.753 1.00 30.41 516 LEU A CA 1
ATOM 4177 C C . LEU A 1 516 ? -48.505 37.820 -59.247 1.00 30.41 516 LEU A C 1
ATOM 4179 O O . LEU A 1 516 ? -48.682 38.296 -58.128 1.00 30.41 516 LEU A O 1
ATOM 4183 N N . SER A 1 517 ? -47.544 38.237 -60.062 1.00 29.84 517 SER A N 1
ATOM 4184 C CA . SER A 1 517 ? -46.844 39.517 -59.899 1.00 29.84 517 SER A CA 1
ATOM 4185 C C . SER A 1 517 ? -47.691 40.642 -60.512 1.00 29.84 517 SER A C 1
ATOM 4187 O O . SER A 1 517 ? -48.526 40.374 -61.381 1.00 29.84 517 SER A O 1
ATOM 4189 N N . PRO A 1 518 ? -47.497 41.893 -60.072 1.00 36.03 518 PRO A N 1
ATOM 4190 C CA . PRO A 1 518 ? -46.704 42.825 -60.891 1.00 36.03 518 PRO A CA 1
ATOM 4191 C C . PRO A 1 518 ? -45.760 43.681 -60.018 1.00 36.03 518 PRO A C 1
ATOM 4193 O O . PRO A 1 518 ? -46.152 44.185 -58.975 1.00 36.03 518 PRO A O 1
ATOM 4196 N N . GLN A 1 519 ? -44.456 43.692 -60.289 1.00 30.59 519 GLN A N 1
ATOM 4197 C CA . GLN A 1 519 ? -43.755 44.538 -61.270 1.00 30.59 519 GLN A CA 1
ATOM 4198 C C . GLN A 1 519 ? -43.639 46.010 -60.834 1.00 30.59 519 GLN A C 1
ATOM 4200 O O . GLN A 1 519 ? -44.550 46.799 -61.063 1.00 30.59 519 GLN A O 1
ATOM 4205 N N . GLN A 1 520 ? -42.470 46.357 -60.285 1.00 30.25 520 GLN A N 1
ATOM 4206 C CA . GLN A 1 520 ? -41.817 47.666 -60.392 1.00 30.25 520 GLN A CA 1
ATOM 4207 C C . GLN A 1 520 ? -40.291 47.441 -60.345 1.00 30.25 520 GLN A C 1
ATOM 4209 O O . GLN A 1 520 ? -39.772 46.937 -59.353 1.00 30.25 520 GLN A O 1
ATOM 4214 N N . ASP A 1 521 ? -39.615 47.759 -61.454 1.00 31.45 521 ASP A N 1
ATOM 4215 C CA . ASP A 1 521 ? -38.149 47.781 -61.617 1.00 31.45 521 ASP A CA 1
ATOM 4216 C C . ASP A 1 521 ? -37.558 49.117 -61.063 1.00 31.45 521 ASP A C 1
ATOM 4218 O O . ASP A 1 521 ? -38.321 49.987 -60.637 1.00 31.45 521 ASP A O 1
ATOM 4222 N N . PRO A 1 522 ? -36.230 49.350 -61.054 1.00 40.53 522 PRO A N 1
ATOM 4223 C CA . PRO A 1 522 ? -35.378 49.165 -59.878 1.00 40.53 522 PRO A CA 1
ATOM 4224 C C . PRO A 1 522 ? -34.635 50.463 -59.473 1.00 40.53 522 PRO A C 1
ATOM 4226 O O . PRO A 1 522 ? -34.539 51.406 -60.261 1.00 40.53 522 PRO A O 1
ATOM 4229 N N . PRO A 1 523 ? -34.000 50.511 -58.292 1.00 33.25 523 PRO A N 1
ATOM 4230 C CA . PRO A 1 523 ? -32.796 51.312 -58.101 1.00 33.25 523 PRO A CA 1
ATOM 4231 C C . PRO A 1 523 ? -31.550 50.418 -58.142 1.00 33.25 523 PRO A C 1
ATOM 4233 O O . PRO A 1 523 ? -31.502 49.353 -57.533 1.00 33.25 523 PRO A O 1
ATOM 4236 N N . GLU A 1 524 ? -30.559 50.875 -58.901 1.00 33.53 524 GLU A N 1
ATOM 4237 C CA . GLU A 1 524 ? -29.207 50.323 -59.030 1.00 33.53 524 GLU A CA 1
ATOM 4238 C C . GLU A 1 524 ? -28.401 50.371 -57.708 1.00 33.53 524 GLU A C 1
ATOM 4240 O O . GLU A 1 524 ? -28.794 51.061 -56.767 1.00 33.53 524 GLU A O 1
ATOM 4245 N N . PRO A 1 525 ? -27.300 49.601 -57.610 1.00 38.94 525 PRO A N 1
ATOM 4246 C CA . PRO A 1 525 ? -26.910 48.907 -56.391 1.00 38.94 525 PRO A CA 1
ATOM 4247 C C . PRO A 1 525 ? -26.007 49.750 -55.487 1.00 38.94 525 PRO A C 1
ATOM 4249 O O . PRO A 1 525 ? -24.944 50.211 -55.903 1.00 38.94 525 PRO A O 1
ATOM 4252 N N . GLU A 1 526 ? -26.380 49.855 -54.214 1.00 35.75 526 GLU A N 1
ATOM 4253 C CA . GLU A 1 526 ? -25.448 50.188 -53.138 1.00 35.75 526 GLU A CA 1
ATOM 4254 C C . GLU A 1 526 ? -25.030 48.892 -52.438 1.00 35.75 526 GLU A C 1
ATOM 4256 O O . GLU A 1 526 ? -25.847 48.012 -52.177 1.00 35.75 526 GLU A O 1
ATOM 4261 N N . GLY A 1 527 ? -23.719 48.744 -52.255 1.00 38.22 527 GLY A N 1
ATOM 4262 C CA . GLY A 1 527 ? -23.054 47.467 -52.041 1.00 38.22 527 GLY A CA 1
ATOM 4263 C C . GLY A 1 527 ? -23.496 46.717 -50.790 1.00 38.22 527 GLY A C 1
ATOM 4264 O O . GLY A 1 527 ? -23.328 47.194 -49.670 1.00 38.22 527 GLY A O 1
ATOM 4265 N N . GLU A 1 528 ? -23.951 45.485 -50.998 1.00 34.03 528 GLU A N 1
ATOM 4266 C CA . GLU A 1 528 ? -23.964 44.459 -49.965 1.00 34.03 528 GLU A CA 1
ATOM 4267 C C . GLU A 1 528 ? -22.522 44.008 -49.718 1.00 34.03 528 GLU A C 1
ATOM 4269 O O . GLU A 1 528 ? -21.884 43.345 -50.538 1.00 34.03 528 GLU A O 1
ATOM 4274 N N . SER A 1 529 ? -21.988 44.403 -48.568 1.00 34.66 529 SER A N 1
ATOM 4275 C CA . SER A 1 529 ? -20.917 43.665 -47.922 1.00 34.66 529 SER A CA 1
ATOM 4276 C C . SER A 1 529 ? -21.455 42.280 -47.570 1.00 34.66 529 SER A C 1
ATOM 4278 O O . SER A 1 529 ? -22.274 42.154 -46.659 1.00 34.66 529 SER A O 1
ATOM 4280 N N . GLU A 1 530 ? -20.990 41.248 -48.275 1.00 37.62 530 GLU A N 1
ATOM 4281 C CA . GLU A 1 530 ? -20.986 39.884 -47.752 1.00 37.62 530 GLU A CA 1
ATOM 4282 C C . GLU A 1 530 ? -20.247 39.918 -46.404 1.00 37.62 530 GLU A C 1
ATOM 4284 O O . GLU A 1 530 ? -19.015 39.928 -46.351 1.00 37.62 530 GLU A O 1
ATOM 4289 N N . GLU A 1 531 ? -20.987 39.963 -45.293 1.00 39.09 531 GLU A N 1
ATOM 4290 C CA . GLU A 1 531 ? -20.468 39.454 -44.028 1.00 39.09 531 GLU A CA 1
ATOM 4291 C C . GLU A 1 531 ? -20.255 37.957 -44.240 1.00 39.09 531 GLU A C 1
ATOM 4293 O O . GLU A 1 531 ? -21.164 37.136 -44.117 1.00 39.09 531 GLU A O 1
ATOM 4298 N N . ALA A 1 532 ? -19.035 37.619 -44.654 1.00 35.56 532 ALA A N 1
ATOM 4299 C CA . ALA A 1 532 ? -18.546 36.260 -44.680 1.00 35.56 532 ALA A CA 1
ATOM 4300 C C . ALA A 1 532 ? -18.760 35.674 -43.282 1.00 35.56 532 ALA A C 1
ATOM 4302 O O . ALA A 1 532 ? -18.076 36.053 -42.330 1.00 35.56 532 ALA A O 1
ATOM 4303 N N . ALA A 1 533 ? -19.731 34.765 -43.165 1.00 42.75 533 ALA A N 1
ATOM 4304 C CA . ALA A 1 533 ? -19.859 33.904 -42.006 1.00 42.75 533 ALA A CA 1
ATOM 4305 C C . ALA A 1 533 ? -18.474 33.314 -41.728 1.00 42.75 533 ALA A C 1
ATOM 4307 O O . ALA A 1 533 ? -17.887 32.689 -42.619 1.00 42.75 533 ALA A O 1
ATOM 4308 N N . GLU A 1 534 ? -17.936 33.575 -40.531 1.00 40.59 534 GLU A N 1
ATOM 4309 C CA . GLU A 1 534 ? -16.637 33.041 -40.136 1.00 40.59 534 GLU A CA 1
ATOM 4310 C C . GLU A 1 534 ? -16.620 31.541 -40.456 1.00 40.59 534 GLU A C 1
ATOM 4312 O O . GLU A 1 534 ? -17.550 30.823 -40.062 1.00 40.59 534 GLU A O 1
ATOM 4317 N N . PRO A 1 535 ? -15.624 31.054 -41.220 1.00 39.06 535 PRO A N 1
ATOM 4318 C CA . PRO A 1 535 ? -15.574 29.651 -41.580 1.00 39.06 535 PRO A CA 1
ATOM 4319 C C . PRO A 1 535 ? -15.576 28.839 -40.289 1.00 39.06 535 PRO A C 1
ATOM 4321 O O . PRO A 1 535 ? -14.736 29.051 -39.412 1.00 39.06 535 PRO A O 1
ATOM 4324 N N . ALA A 1 536 ? -16.549 27.929 -40.169 1.00 49.84 536 ALA A N 1
ATOM 4325 C CA . ALA A 1 536 ? -16.617 27.013 -39.042 1.00 49.84 536 ALA A CA 1
ATOM 4326 C C . ALA A 1 536 ? -15.226 26.379 -38.862 1.00 49.84 536 ALA A C 1
ATOM 4328 O O . ALA A 1 536 ? -14.669 25.895 -39.855 1.00 49.84 536 ALA A O 1
ATOM 4329 N N . PRO A 1 537 ? -14.644 26.417 -37.648 1.00 48.53 537 PRO A N 1
ATOM 4330 C CA . PRO A 1 537 ? -13.263 26.009 -37.443 1.00 48.53 537 PRO A CA 1
ATOM 4331 C C . PRO A 1 537 ? -13.065 24.598 -37.985 1.00 48.53 537 PRO A C 1
ATOM 4333 O O . PRO A 1 537 ? -13.867 23.698 -37.705 1.00 48.53 537 PRO A O 1
ATOM 4336 N N . GLU A 1 538 ? -12.024 24.419 -38.802 1.00 50.09 538 GLU A N 1
ATOM 4337 C CA . GLU A 1 538 ? -11.726 23.119 -39.385 1.00 50.09 538 GLU A CA 1
ATOM 4338 C C . GLU A 1 538 ? -11.622 22.066 -38.269 1.00 50.09 538 GLU A C 1
ATOM 4340 O O . GLU A 1 538 ? -11.021 22.321 -37.220 1.00 50.09 538 GLU A O 1
ATOM 4345 N N . PRO A 1 539 ? -12.225 20.881 -38.454 1.00 54.81 539 PRO A N 1
ATOM 4346 C CA . PRO A 1 539 ? -12.256 19.854 -37.426 1.00 54.81 539 PRO A CA 1
ATOM 4347 C C . PRO A 1 539 ? -10.830 19.409 -37.088 1.00 54.81 539 PRO A C 1
ATOM 4349 O O . PRO A 1 539 ? -10.167 18.744 -37.886 1.00 54.81 539 PRO A O 1
ATOM 4352 N N . LEU A 1 540 ? -10.375 19.751 -35.883 1.00 59.66 540 LEU A N 1
ATOM 4353 C CA . LEU A 1 540 ? -9.056 19.373 -35.390 1.00 59.66 540 LEU A CA 1
ATOM 4354 C C . LEU A 1 540 ? -8.970 17.847 -35.257 1.00 59.66 540 LEU A C 1
ATOM 4356 O O . LEU A 1 540 ? -9.823 17.205 -34.633 1.00 59.66 540 LEU A O 1
ATOM 4360 N N . LYS A 1 541 ? -7.938 17.263 -35.875 1.00 71.12 541 LYS A N 1
ATOM 4361 C CA . LYS A 1 541 ? -7.601 15.846 -35.726 1.00 71.12 541 LYS A CA 1
ATOM 4362 C C . LYS A 1 541 ? -6.804 15.663 -34.438 1.00 71.12 541 LYS A C 1
ATOM 4364 O O . LYS A 1 541 ? -5.756 16.283 -34.274 1.00 71.12 541 LYS A O 1
ATOM 4369 N N . HIS A 1 542 ? -7.256 14.756 -33.583 1.00 76.50 542 HIS A N 1
ATOM 4370 C CA . HIS A 1 542 ? -6.620 14.438 -32.307 1.00 76.50 542 HIS A CA 1
ATOM 4371 C C . HIS A 1 542 ? -6.165 12.977 -32.255 1.00 76.50 542 HIS A C 1
ATOM 4373 O O . HIS A 1 542 ? -6.735 12.113 -32.934 1.00 76.50 542 HIS A O 1
ATOM 4379 N N . ARG A 1 543 ? -5.142 12.701 -31.439 1.00 74.25 543 ARG A N 1
ATOM 4380 C CA . ARG A 1 543 ? -4.590 11.362 -31.205 1.00 74.25 543 ARG A CA 1
ATOM 4381 C C . ARG A 1 543 ? -4.389 11.064 -29.719 1.00 74.25 543 ARG A C 1
ATOM 4383 O O . ARG A 1 543 ? -3.720 11.815 -29.021 1.00 74.25 543 ARG A O 1
ATOM 4390 N N . SER A 1 544 ? -4.900 9.930 -29.246 1.00 72.44 544 SER A N 1
ATOM 4391 C CA . SER A 1 544 ? -4.592 9.398 -27.910 1.00 72.44 544 SER A CA 1
ATOM 4392 C C . SER A 1 544 ? -3.780 8.114 -28.044 1.00 72.44 544 SER A C 1
ATOM 4394 O O . SER A 1 544 ? -4.193 7.173 -28.727 1.00 72.44 544 SER A O 1
ATOM 4396 N N . TYR A 1 545 ? -2.612 8.093 -27.411 1.00 74.31 545 TYR A N 1
ATOM 4397 C CA . TYR A 1 545 ? -1.699 6.960 -27.366 1.00 74.31 545 TYR A CA 1
ATOM 4398 C C . TYR A 1 545 ? -1.813 6.292 -26.001 1.00 74.31 545 TYR A C 1
ATOM 4400 O O . TYR A 1 545 ? -1.550 6.922 -24.978 1.00 74.31 545 TYR A O 1
ATOM 4408 N N . ILE A 1 546 ? -2.188 5.016 -25.967 1.00 67.81 546 ILE A N 1
ATOM 4409 C CA . ILE A 1 546 ? -2.395 4.283 -24.719 1.00 67.81 546 ILE A CA 1
ATOM 4410 C C . ILE A 1 546 ? -1.534 3.028 -24.719 1.00 67.81 546 ILE A C 1
ATOM 4412 O O . ILE A 1 546 ? -1.696 2.142 -25.556 1.00 67.81 546 ILE A O 1
ATOM 4416 N N . LEU A 1 547 ? -0.634 2.948 -23.744 1.00 68.94 547 LEU A N 1
ATOM 4417 C CA . LEU A 1 547 ? 0.152 1.757 -23.452 1.00 68.94 547 LEU A CA 1
ATOM 4418 C C . LEU A 1 547 ? -0.518 1.009 -22.306 1.00 68.94 547 LEU A C 1
ATOM 4420 O O . LEU A 1 547 ? -0.671 1.569 -21.217 1.00 68.94 547 LEU A O 1
ATOM 4424 N N . VAL A 1 548 ? -0.924 -0.236 -22.554 1.00 61.00 548 VAL A N 1
ATOM 4425 C CA . VAL A 1 548 ? -1.649 -1.059 -21.587 1.00 61.00 548 VAL A CA 1
ATOM 4426 C C . VAL A 1 548 ? -0.807 -2.261 -21.181 1.00 61.00 548 VAL A C 1
ATOM 4428 O O . VAL A 1 548 ? -0.456 -3.114 -21.993 1.00 61.00 548 VAL A O 1
ATOM 4431 N N . GLY A 1 549 ? -0.508 -2.346 -19.886 1.00 58.66 549 GLY A N 1
ATOM 4432 C CA . GLY A 1 549 ? 0.114 -3.527 -19.293 1.00 58.66 549 GLY A CA 1
ATOM 4433 C C . GLY A 1 549 ? -0.892 -4.485 -18.675 1.00 58.66 549 GLY A C 1
ATOM 4434 O O . GLY A 1 549 ? -1.762 -4.068 -17.906 1.00 58.66 549 GLY A O 1
ATOM 4435 N N . VAL A 1 550 ? -0.721 -5.781 -18.965 1.00 46.16 550 VAL A N 1
ATOM 4436 C CA . VAL A 1 550 ? -1.397 -6.881 -18.262 1.00 46.16 550 VAL A CA 1
ATOM 4437 C C . VAL A 1 550 ? -0.501 -7.380 -17.135 1.00 46.16 550 VAL A C 1
ATOM 4439 O O . VAL A 1 550 ? 0.666 -7.713 -17.338 1.00 46.16 550 VAL A O 1
ATOM 4442 N N . SER A 1 551 ? -1.056 -7.432 -15.927 1.00 46.25 551 SER A N 1
ATOM 4443 C CA . SER A 1 551 ? -0.340 -7.800 -14.707 1.00 46.25 551 SER A CA 1
ATOM 4444 C C . SER A 1 551 ? 0.029 -9.287 -14.668 1.00 46.25 551 SER A C 1
ATOM 4446 O O . SER A 1 551 ? -0.717 -10.119 -14.151 1.00 46.25 551 SER A O 1
ATOM 4448 N N . ASN A 1 552 ? 1.223 -9.622 -15.156 1.00 33.72 552 ASN A N 1
ATOM 4449 C CA . ASN A 1 552 ? 1.974 -10.777 -14.679 1.00 33.72 552 ASN A CA 1
ATOM 4450 C C . ASN A 1 552 ? 3.372 -10.313 -14.263 1.00 33.72 552 ASN A C 1
ATOM 4452 O O . ASN A 1 552 ? 4.082 -9.670 -15.029 1.00 33.72 552 ASN A O 1
ATOM 4456 N N . ALA A 1 553 ? 3.755 -10.641 -13.027 1.00 32.06 553 ALA A N 1
ATOM 4457 C CA . ALA A 1 553 ? 4.942 -10.168 -12.308 1.00 32.06 553 ALA A CA 1
ATOM 4458 C C . ALA A 1 553 ? 6.307 -10.605 -12.898 1.00 32.06 553 ALA A C 1
ATOM 4460 O O . ALA A 1 553 ? 7.315 -10.633 -12.190 1.00 32.06 553 ALA A O 1
ATOM 4461 N N . TYR A 1 554 ? 6.374 -10.932 -14.187 1.00 30.67 554 TYR A N 1
ATOM 4462 C CA . TYR A 1 554 ? 7.591 -11.349 -14.864 1.00 30.67 554 TYR A CA 1
ATOM 4463 C C . TYR A 1 554 ? 8.008 -10.311 -15.900 1.00 30.67 554 TYR A C 1
ATOM 4465 O O . TYR A 1 554 ? 7.493 -10.265 -17.006 1.00 30.67 554 TYR A O 1
ATOM 4473 N N . GLU A 1 555 ? 8.973 -9.491 -15.481 1.00 36.53 555 GLU A N 1
ATOM 4474 C CA . GLU A 1 555 ? 9.967 -8.801 -16.308 1.00 36.53 555 GLU A CA 1
ATOM 4475 C C . GLU A 1 555 ? 9.483 -8.339 -17.688 1.00 36.53 555 GLU A C 1
ATOM 4477 O O . GLU A 1 555 ? 9.835 -8.922 -18.712 1.00 36.53 555 GLU A O 1
ATOM 4482 N N . LEU A 1 556 ? 8.774 -7.213 -17.712 1.00 34.41 556 LEU A N 1
ATOM 4483 C CA . LEU A 1 556 ? 8.693 -6.400 -18.917 1.00 34.41 556 LEU A CA 1
ATOM 4484 C C . LEU A 1 556 ? 10.113 -5.899 -19.229 1.00 34.41 556 LEU A C 1
ATOM 4486 O O . LEU A 1 556 ? 10.752 -5.229 -18.414 1.00 34.41 556 LEU A O 1
ATOM 4490 N N . ARG A 1 557 ? 10.667 -6.336 -20.363 1.00 36.12 557 ARG A N 1
ATOM 4491 C CA . ARG A 1 557 ? 12.037 -6.040 -20.801 1.00 36.12 557 ARG A CA 1
ATOM 4492 C C . ARG A 1 557 ? 11.961 -5.277 -22.116 1.00 36.12 557 ARG A C 1
ATOM 4494 O O . ARG A 1 557 ? 11.583 -5.850 -23.129 1.00 36.12 557 ARG A O 1
ATOM 4501 N N . GLY A 1 558 ? 12.401 -4.023 -22.122 1.00 32.59 558 GLY A N 1
ATOM 4502 C CA . GLY A 1 558 ? 12.569 -3.284 -23.369 1.00 32.59 558 GLY A CA 1
ATOM 4503 C C . GLY A 1 558 ? 12.880 -1.808 -23.170 1.00 32.59 558 GLY A C 1
ATOM 4504 O O . GLY A 1 558 ? 12.339 -1.162 -22.275 1.00 32.59 558 GLY A O 1
ATOM 4505 N N . SER A 1 559 ? 13.759 -1.301 -24.029 1.00 37.62 559 SER A N 1
ATOM 4506 C CA . SER A 1 559 ? 13.755 0.080 -24.508 1.00 37.62 559 SER A CA 1
ATOM 4507 C C . SER A 1 559 ? 13.201 0.041 -25.934 1.00 37.62 559 SER A C 1
ATOM 4509 O O . SER A 1 559 ? 13.649 -0.797 -26.720 1.00 37.62 559 SER A O 1
ATOM 4511 N N . PHE A 1 560 ? 12.218 0.877 -26.266 1.00 47.00 560 PHE A N 1
ATOM 4512 C CA . PHE A 1 560 ? 11.496 0.778 -27.543 1.00 47.00 560 PHE A CA 1
ATOM 4513 C C . PHE A 1 560 ? 12.273 1.394 -28.697 1.00 47.00 560 PHE A C 1
ATOM 4515 O O . PHE A 1 560 ? 12.634 2.563 -28.638 1.00 47.00 560 PHE A O 1
ATOM 4522 N N . GLU A 1 561 ? 12.446 0.623 -29.770 1.00 49.56 561 GLU A N 1
ATOM 4523 C CA . GLU A 1 561 ? 12.816 1.113 -31.103 1.00 49.56 561 GLU A CA 1
ATOM 4524 C C . GLU A 1 561 ? 12.163 0.218 -32.175 1.00 49.56 561 GLU A C 1
ATOM 4526 O O . GLU A 1 561 ? 12.840 -0.411 -32.987 1.00 49.56 561 GLU A O 1
ATOM 4531 N N . GLN A 1 562 ? 10.829 0.095 -32.167 1.00 42.97 562 GLN A N 1
ATOM 4532 C CA . GLN A 1 562 ? 10.127 -0.694 -33.184 1.00 42.97 562 GLN A CA 1
ATOM 4533 C C . GLN A 1 562 ? 9.701 0.206 -34.348 1.00 42.97 562 GLN A C 1
ATOM 4535 O O . GLN A 1 562 ? 8.760 0.990 -34.242 1.00 42.97 562 GLN A O 1
ATOM 4540 N N . ALA A 1 563 ? 10.387 0.069 -35.486 1.00 46.41 563 ALA A N 1
ATOM 4541 C CA . ALA A 1 563 ? 10.186 0.886 -36.690 1.00 46.41 563 ALA A CA 1
ATOM 4542 C C . ALA A 1 563 ? 8.729 0.933 -37.206 1.00 46.41 563 ALA A C 1
ATOM 4544 O O . ALA A 1 563 ? 8.351 1.886 -37.882 1.00 46.41 563 ALA A O 1
ATOM 4545 N N . GLN A 1 564 ? 7.901 -0.065 -36.872 1.00 45.03 564 GLN A N 1
ATOM 4546 C CA . GLN A 1 564 ? 6.479 -0.112 -37.235 1.00 45.03 564 GLN A CA 1
ATOM 4547 C C . GLN A 1 564 ? 5.616 0.886 -36.451 1.00 45.03 564 GLN A C 1
ATOM 4549 O O . GLN A 1 564 ? 4.711 1.477 -37.033 1.00 45.03 564 GLN A O 1
ATOM 4554 N N . PHE A 1 565 ? 5.900 1.113 -35.165 1.00 48.66 565 PHE A N 1
ATOM 4555 C CA . PHE A 1 565 ? 5.135 2.066 -34.355 1.00 48.66 565 PHE A CA 1
ATOM 4556 C C . PHE A 1 565 ? 5.575 3.510 -34.637 1.00 48.66 565 PHE A C 1
ATOM 4558 O O . PHE A 1 565 ? 4.743 4.409 -34.657 1.00 48.66 565 PHE A O 1
ATOM 4565 N N . ASN A 1 566 ? 6.847 3.727 -34.994 1.00 52.25 566 ASN A N 1
ATOM 4566 C CA . ASN A 1 566 ? 7.367 5.041 -35.407 1.00 52.25 566 ASN A CA 1
ATOM 4567 C C . ASN A 1 566 ? 6.623 5.635 -36.619 1.00 52.25 566 ASN A C 1
ATOM 4569 O O . ASN A 1 566 ? 6.496 6.848 -36.722 1.00 52.25 566 ASN A O 1
ATOM 4573 N N . ALA A 1 567 ? 6.087 4.801 -37.517 1.00 54.66 567 ALA A N 1
ATOM 4574 C CA . ALA A 1 567 ? 5.249 5.271 -38.624 1.00 54.66 567 ALA A CA 1
ATOM 4575 C C . ALA A 1 567 ? 3.862 5.769 -38.164 1.00 54.66 567 ALA A C 1
ATOM 4577 O O . ALA A 1 567 ? 3.239 6.583 -38.844 1.00 54.66 567 ALA A O 1
ATOM 4578 N N . LEU A 1 568 ? 3.375 5.279 -37.019 1.00 50.91 568 LEU A N 1
ATOM 4579 C CA . LEU A 1 568 ? 2.081 5.638 -36.425 1.00 50.91 568 LEU A CA 1
ATOM 4580 C C . LEU A 1 568 ? 2.178 6.852 -35.494 1.00 50.91 568 LEU A C 1
ATOM 4582 O O . LEU A 1 568 ? 1.181 7.531 -35.269 1.00 50.91 568 LEU A O 1
ATOM 4586 N N . LEU A 1 569 ? 3.384 7.137 -35.006 1.00 53.88 569 LEU A N 1
ATOM 4587 C CA . LEU A 1 569 ? 3.731 8.264 -34.150 1.00 53.88 569 LEU A CA 1
ATOM 4588 C C . LEU A 1 569 ? 4.303 9.445 -34.960 1.00 53.88 569 LEU A C 1
ATOM 4590 O O . LEU A 1 569 ? 5.236 10.093 -34.516 1.00 53.88 569 LEU A O 1
ATOM 4594 N N . ALA A 1 570 ? 3.807 9.712 -36.172 1.00 51.28 570 ALA A N 1
ATOM 4595 C CA . ALA A 1 570 ? 4.449 10.645 -37.117 1.00 51.28 570 ALA A CA 1
ATOM 4596 C C . ALA A 1 570 ? 4.604 12.103 -36.614 1.00 51.28 570 ALA A C 1
ATOM 4598 O O . ALA A 1 570 ? 5.389 12.867 -37.167 1.00 51.28 570 ALA A O 1
ATOM 4599 N N . ASP A 1 571 ? 3.845 12.496 -35.592 1.00 53.84 571 ASP A N 1
ATOM 4600 C CA . ASP A 1 571 ? 3.896 13.779 -34.878 1.00 53.84 571 ASP A CA 1
ATOM 4601 C C . ASP A 1 571 ? 4.793 13.759 -33.624 1.00 53.84 571 ASP A C 1
ATOM 4603 O O . ASP A 1 571 ? 5.042 14.809 -33.028 1.00 53.84 571 ASP A O 1
ATOM 4607 N N . LEU A 1 572 ? 5.296 12.583 -33.243 1.00 50.22 572 LEU A N 1
ATOM 4608 C CA . LEU A 1 572 ? 6.251 12.364 -32.164 1.00 50.22 572 LEU A CA 1
ATOM 4609 C C . LEU A 1 572 ? 7.621 12.060 -32.768 1.00 50.22 572 LEU A C 1
ATOM 4611 O O . LEU A 1 572 ? 7.813 11.035 -33.418 1.00 50.22 572 LEU A O 1
ATOM 4615 N N . GLU A 1 573 ? 8.604 12.919 -32.509 1.00 44.25 573 GLU A N 1
ATOM 4616 C CA . GLU A 1 573 ? 9.969 12.694 -33.004 1.00 44.25 573 GLU A CA 1
ATOM 4617 C C . GLU A 1 573 ? 10.568 11.376 -32.474 1.00 44.25 573 GLU A C 1
ATOM 4619 O O . GLU A 1 573 ? 11.314 10.702 -33.186 1.00 44.25 573 GLU A O 1
ATOM 4624 N N . TRP A 1 574 ? 10.231 10.994 -31.234 1.00 41.78 574 TRP A N 1
ATOM 4625 C CA . TRP A 1 574 ? 10.516 9.697 -30.606 1.00 41.78 574 TRP A CA 1
ATOM 4626 C C . TRP A 1 574 ? 9.796 9.595 -29.247 1.00 41.78 574 TRP A C 1
ATOM 4628 O O . TRP A 1 574 ? 9.491 10.602 -28.624 1.00 41.78 574 TRP A O 1
ATOM 4638 N N . VAL A 1 575 ? 9.560 8.383 -28.740 1.00 47.19 575 VAL A N 1
ATOM 4639 C CA . VAL A 1 575 ? 9.188 8.141 -27.332 1.00 47.19 575 VAL A CA 1
ATOM 4640 C C . VAL A 1 575 ? 10.131 7.066 -26.811 1.00 47.19 575 VAL A C 1
ATOM 4642 O O . VAL A 1 575 ? 10.110 5.945 -27.318 1.00 47.19 575 VAL A O 1
ATOM 4645 N N . ALA A 1 576 ? 10.952 7.365 -25.801 1.00 49.66 576 ALA A N 1
ATOM 4646 C CA . ALA A 1 576 ? 11.638 6.301 -25.074 1.00 49.66 576 ALA A CA 1
ATOM 4647 C C . ALA A 1 576 ? 10.888 5.998 -23.801 1.00 49.66 576 ALA A C 1
ATOM 4649 O O . ALA A 1 576 ? 10.839 6.796 -22.872 1.00 49.66 576 ALA A O 1
ATOM 4650 N N . PHE A 1 577 ? 10.390 4.786 -23.734 1.00 48.81 577 PHE A N 1
ATOM 4651 C CA . PHE A 1 577 ? 10.044 4.167 -22.480 1.00 48.81 577 PHE A CA 1
ATOM 4652 C C . PHE A 1 577 ? 11.104 3.098 -22.206 1.00 48.81 577 PHE A C 1
ATOM 4654 O O . PHE A 1 577 ? 11.669 2.476 -23.110 1.00 48.81 577 PHE A O 1
ATOM 4661 N N . SER A 1 578 ? 11.449 2.938 -20.945 1.00 47.09 578 SER A N 1
ATOM 4662 C CA . SER A 1 578 ? 12.314 1.869 -20.497 1.00 47.09 578 SER A CA 1
ATOM 4663 C C . SER A 1 578 ? 11.672 1.270 -19.271 1.00 47.09 578 SER A C 1
ATOM 4665 O O . SER A 1 578 ? 11.345 1.989 -18.332 1.00 47.09 578 SER A O 1
ATOM 4667 N N . PHE A 1 579 ? 11.547 -0.049 -19.228 1.00 46.94 579 PHE A N 1
ATOM 4668 C CA . PHE A 1 579 ? 11.391 -0.727 -17.946 1.00 46.94 579 PHE A CA 1
ATOM 4669 C C . PHE A 1 579 ? 12.733 -0.672 -17.227 1.00 46.94 579 PHE A C 1
ATOM 4671 O O . PHE A 1 579 ? 13.528 -1.612 -17.219 1.00 46.94 579 PHE A O 1
ATOM 4678 N N . GLU A 1 580 ? 13.047 0.507 -16.699 1.00 42.00 580 GLU A N 1
ATOM 4679 C CA . GLU A 1 580 ? 14.155 0.645 -15.786 1.00 42.00 580 GLU A CA 1
ATOM 4680 C C . GLU A 1 580 ? 13.767 -0.110 -14.515 1.00 42.00 580 GLU A C 1
ATOM 4682 O O . GLU A 1 580 ? 12.941 0.331 -13.716 1.00 42.00 580 GLU A O 1
ATOM 4687 N N . LYS A 1 581 ? 14.449 -1.229 -14.259 1.00 42.31 581 LYS A N 1
ATOM 4688 C CA . LYS A 1 581 ? 14.791 -1.548 -12.873 1.00 42.31 581 LYS A CA 1
ATOM 4689 C C . LYS A 1 581 ? 15.680 -0.407 -12.410 1.00 42.31 581 LYS A C 1
ATOM 4691 O O . LYS A 1 581 ? 16.892 -0.482 -12.592 1.00 42.31 581 LYS A O 1
ATOM 4696 N N . ILE A 1 582 ? 15.059 0.686 -11.965 1.00 37.22 582 ILE A N 1
ATOM 4697 C CA . ILE A 1 582 ? 15.743 1.954 -11.743 1.00 37.22 582 ILE A CA 1
ATOM 4698 C C . ILE A 1 582 ? 16.955 1.677 -10.870 1.00 37.22 582 ILE A C 1
ATOM 4700 O O . ILE A 1 582 ? 16.862 1.210 -9.734 1.00 37.22 582 ILE A O 1
ATOM 4704 N N . LEU A 1 583 ? 18.108 1.946 -11.475 1.00 36.84 583 LEU A N 1
ATOM 4705 C CA . LEU A 1 583 ? 19.456 1.673 -10.988 1.00 36.84 583 LEU A CA 1
ATOM 4706 C C . LEU A 1 583 ? 19.792 2.449 -9.705 1.00 36.84 583 LEU A C 1
ATOM 4708 O O . LEU A 1 583 ? 20.890 2.332 -9.165 1.00 36.84 583 LEU A O 1
ATOM 4712 N N . ARG A 1 584 ? 18.855 3.252 -9.197 1.00 33.28 584 ARG A N 1
ATOM 4713 C CA . ARG A 1 584 ? 19.033 4.115 -8.039 1.00 33.28 584 ARG A CA 1
ATOM 4714 C C . ARG A 1 584 ? 18.053 3.737 -6.934 1.00 33.28 584 ARG A C 1
ATOM 4716 O O . ARG A 1 584 ? 16.876 4.059 -6.972 1.00 33.28 584 ARG A O 1
ATOM 4723 N N . ASN A 1 585 ? 18.622 3.142 -5.889 1.00 29.09 585 ASN A N 1
ATOM 4724 C CA . ASN A 1 585 ? 18.098 3.146 -4.523 1.00 29.09 585 ASN A CA 1
ATOM 4725 C C . ASN A 1 585 ? 16.766 2.418 -4.285 1.00 29.09 585 ASN A C 1
ATOM 4727 O O . ASN A 1 585 ? 15.858 2.968 -3.664 1.00 29.09 585 ASN A O 1
ATOM 4731 N N . ARG A 1 586 ? 16.696 1.137 -4.661 1.00 35.59 586 ARG A N 1
ATOM 4732 C CA . ARG A 1 586 ? 15.814 0.174 -3.975 1.00 35.59 586 ARG A CA 1
ATOM 4733 C C . ARG A 1 586 ? 16.523 -1.135 -3.601 1.00 35.59 586 ARG A C 1
ATOM 4735 O O . ARG A 1 586 ? 15.973 -2.217 -3.762 1.00 35.59 586 ARG A O 1
ATOM 4742 N N . TRP A 1 587 ? 17.735 -1.001 -3.056 1.00 35.91 587 TRP A N 1
ATOM 4743 C CA . TRP A 1 587 ? 18.397 -2.017 -2.230 1.00 35.91 587 TRP A CA 1
ATOM 4744 C C . TRP A 1 587 ? 18.967 -1.372 -0.972 1.00 35.91 587 TRP A C 1
ATOM 4746 O O . TRP A 1 587 ? 19.689 -0.360 -1.129 1.00 35.91 587 TRP A O 1
#

Secondary structure (DSSP, 8-state):
-HHHHHHHHH-TT-HHHHHHTT-EEETTEEEPHHHHHHHHHTT-EEETTEEEPPPTT-PPPPPPPPPPP-PPPPP--S------S-S-----HHHHHHHHHHHHHHHHHHHHHHHHHHHHHH---GGG-EEEE-SS-EEEESS-HHHHHHHHHHHHHHHHHHHHH-----S--SPPEEEEESSHHHHHHHH---TT-SEEEETTTTEEEEESSEETTTEEHHHHHHHHHHHHHHHHH-TTGGGS-HHHHHHHHHHHTTTEEEETTTTEEEE----HHHHHHHHHHHHTT-SPPHHHHTT--GGG--TTHHHHHHHHHHHHHHSTTHHHHHHHHHHHHHHHHHS---HHHHHHHHHHHHSSHHHHHHHHHHHHHH--PPPSSEEETTEEEETTTTEEEE-SSTT-EE-TTS--TTEEEEEE-TTS--EEEEEEE-TTSTT--HHHHIIIIIHHHHHHHEEEEEEEEEEETTEEEEEEEEEEPPPPPP-------S----------------------------PPPPP-----PPPPPP--EEEEEEEEEE--SS----B---HHHHTT-TT-S--EEE----SSS--

pLDDT: mean 73.02, std 22.01, range [25.3, 98.25]